Protein AF-0000000065998103 (afdb_homodimer)

pLDDT: mean 97.36, std 4.75, range [36.78, 98.94]

Radius of gyration: 25.87 Å; Cα contacts (8 Å, |Δi|>4): 1431; chains: 2; bounding box: 53×75×58 Å

Solvent-accessible surface area (backbone atoms only — not comparable to full-atom values): 32302 Å² total; per-residue (Å²): 128,89,70,79,52,50,30,36,26,33,30,34,40,62,38,68,36,33,62,43,28,53,57,40,46,50,71,18,71,47,60,49,74,54,42,28,29,44,19,31,29,32,58,72,91,45,42,54,32,30,50,20,53,48,51,34,54,45,26,49,44,43,72,26,51,75,45,76,45,75,44,64,49,58,48,70,43,29,52,50,17,41,34,35,38,40,44,51,50,68,72,88,53,94,88,58,50,68,68,56,51,50,50,56,42,39,53,54,27,30,53,45,15,38,26,38,46,73,32,33,33,94,75,34,38,36,40,19,58,19,61,63,16,36,62,43,26,44,27,16,37,61,40,10,79,82,45,64,57,85,35,32,27,18,63,33,31,40,52,34,26,30,42,39,31,54,53,15,58,76,65,74,52,49,46,77,36,49,39,39,52,30,27,34,26,37,77,48,81,50,36,35,69,43,51,82,74,11,26,45,74,86,34,57,35,63,80,72,50,55,69,66,50,46,68,71,42,51,38,52,48,49,51,43,39,58,58,53,27,26,70,37,46,71,45,72,63,28,56,24,47,21,48,25,52,41,51,49,51,32,28,44,72,28,43,47,63,85,96,44,44,43,28,42,16,28,56,30,84,36,66,96,74,35,60,63,64,43,41,32,22,33,40,27,38,29,60,76,43,45,76,39,72,67,75,89,73,87,74,53,71,70,56,45,53,42,45,49,55,12,40,48,52,52,50,52,50,50,50,53,40,38,72,71,64,51,88,130,90,71,80,51,50,29,36,25,33,32,34,41,61,36,68,36,32,62,45,29,53,57,40,46,51,72,19,71,46,60,49,75,54,42,27,27,44,21,31,27,32,58,72,90,46,44,54,33,29,51,20,54,50,52,33,54,44,26,49,44,44,69,25,52,76,44,77,44,75,46,64,49,57,49,71,42,28,52,50,16,39,34,35,38,41,45,51,51,66,73,88,54,93,90,60,51,69,68,56,52,50,51,56,42,39,54,54,28,30,52,46,15,37,24,38,47,73,33,32,34,94,73,33,38,37,40,19,60,19,62,63,18,35,61,42,26,43,27,17,37,60,39,10,80,81,45,64,57,85,33,32,27,17,62,34,30,39,52,37,25,30,43,39,32,55,53,15,56,76,68,75,52,48,47,78,36,48,40,40,51,29,27,33,25,37,79,48,79,50,36,35,68,44,50,81,72,12,27,45,73,85,35,58,34,63,80,72,49,54,68,65,51,46,69,70,43,50,40,53,48,49,52,45,40,59,59,53,27,26,72,35,46,73,44,71,64,27,57,24,46,22,47,24,50,41,52,48,49,32,28,44,72,29,43,45,63,86,96,41,44,43,27,41,16,29,57,31,84,38,65,96,73,36,61,62,64,43,41,32,22,34,39,25,38,28,59,76,44,45,77,41,73,66,74,88,74,87,72,52,71,71,54,46,54,41,44,50,54,11,41,48,53,51,49,52,51,51,51,53,40,39,75,71,65,52,89

Foldseek 3Di:
DPPDAAEEEEEPCLDLLNLQQVLCVLQQLQPRLGAHEYQYEYAPVCVVSNVVSVVVVVVVVRNRDDYYHYDHQLLVSQAAHQEYEAEDADDDDPPDDPLNRCLRLLVVLLRNLQSNLVGYHQNYAYEAEHPQFQLSQLLSLVNNPNHDQQSTWYFPLLLQQLLLCVLCVLQVHHSVQKFAWFWKFGLALLIQTDQQDIGGNRHRSCVRDDPCCRVPPRSNCSRCVQVVCCVVPVDGDSNSSSVSSSVVSSCLQAWDDPPGWGKIFGADPCAPNQDGSGRIIATWTHHNNDIDGDDDDDADPVNNVSNVVRSVVSVVSNVSCVVVVSD/DPPDAAEEEEEPCLDLLNLQQVLCVLQQVQPRLGAHEYQYEYAPVCVVSNVVSVVVVVVVVRPRDDYYHYDHQLLVSQAAHQEYEAEDADDDDPPDDPLNRCLRLLVVLLRNLQSNLVGYHQNYAYEAAHPQFQLSQLLSLVNNPNHDQQSTWYFPLLLQQVLLCVLCVLQVHHSVQKFAWFWKFGLALLIQTDQQDIGGNRHRSCVRDDPCCRVPPRSNCSRCVQVVCCVVPVDGDSNSSSVSSSVVSSCLQAWDPPPGWGKIFGADPCAPNQDGSGRIIATWTHHNNDIDGDDDDDADPVNNVSNVVRSVVSVVSNVSCVVVVSD

Structure (mmCIF, N/CA/C/O backbone):
data_AF-0000000065998103-model_v1
#
loop_
_entity.id
_entity.type
_entity.pdbx_description
1 polymer 'Malate dehydrogenase'
#
loop_
_atom_site.group_PDB
_atom_site.id
_atom_site.type_symbol
_atom_site.label_atom_id
_atom_site.label_alt_id
_atom_site.label_comp_id
_atom_site.label_asym_id
_atom_site.label_entity_id
_atom_site.label_seq_id
_atom_site.pdbx_PDB_ins_code
_atom_site.Cartn_x
_atom_site.Cartn_y
_atom_site.Cartn_z
_atom_site.occupancy
_atom_site.B_iso_or_equiv
_atom_site.auth_seq_id
_atom_site.auth_comp_id
_atom_site.auth_asym_id
_atom_site.auth_atom_id
_atom_site.pdbx_PDB_model_num
ATOM 1 N N . MET A 1 1 ? -13.352 -14.938 22.547 1 36.78 1 MET A N 1
ATOM 2 C CA . MET A 1 1 ? -14.391 -13.906 22.578 1 36.78 1 MET A CA 1
ATOM 3 C C . MET A 1 1 ? -14.289 -13.008 21.344 1 36.78 1 MET A C 1
ATOM 5 O O . MET A 1 1 ? -13.219 -12.492 21.031 1 36.78 1 MET A O 1
ATOM 9 N N . THR A 1 2 ? -15.188 -13.055 20.359 1 56.97 2 THR A N 1
ATOM 10 C CA . THR A 1 2 ? -15.102 -12.414 19.047 1 56.97 2 THR A CA 1
ATOM 11 C C . THR A 1 2 ? -15.008 -10.898 19.203 1 56.97 2 THR A C 1
ATOM 13 O O . THR A 1 2 ? -15.891 -10.273 19.781 1 56.97 2 THR A O 1
ATOM 16 N N . GLN A 1 3 ? -13.719 -10.273 19.312 1 77.88 3 GLN A N 1
ATOM 17 C CA . GLN A 1 3 ? -13.516 -8.836 19.438 1 77.88 3 GLN A CA 1
ATOM 18 C C . GLN A 1 3 ? -14.336 -8.07 18.406 1 77.88 3 GLN A C 1
ATOM 20 O O . GLN A 1 3 ? -14.359 -8.445 17.234 1 77.88 3 GLN A O 1
ATOM 25 N N . THR A 1 4 ? -15.242 -7.164 18.984 1 92.19 4 THR A N 1
ATOM 26 C CA . THR A 1 4 ? -16 -6.297 18.094 1 92.19 4 THR A CA 1
ATOM 27 C C . THR A 1 4 ? -15.07 -5.574 17.125 1 92.19 4 THR A C 1
ATOM 29 O O . THR A 1 4 ? -14.086 -4.961 17.531 1 92.19 4 THR A O 1
ATOM 32 N N . PRO A 1 5 ? -15.273 -5.762 15.883 1 97.69 5 PRO A N 1
ATOM 33 C CA . PRO A 1 5 ? -14.391 -5.117 14.898 1 97.69 5 PRO A CA 1
ATOM 34 C C . PRO A 1 5 ? -14.43 -3.596 14.984 1 97.69 5 PRO A C 1
ATOM 36 O O . PRO A 1 5 ? -15.484 -3.014 15.25 1 97.69 5 PRO A O 1
ATOM 39 N N . VAL A 1 6 ? -13.32 -2.961 14.891 1 98.69 6 VAL A N 1
ATOM 40 C CA . VAL A 1 6 ? -13.258 -1.51 14.75 1 98.69 6 VAL A CA 1
ATOM 41 C C . VAL A 1 6 ? -13.82 -1.1 13.383 1 98.69 6 VAL A C 1
ATOM 43 O O . VAL A 1 6 ? -13.414 -1.642 12.352 1 98.69 6 VAL A O 1
ATOM 46 N N . LYS A 1 7 ? -14.82 -0.2 13.367 1 98.81 7 LYS A N 1
ATOM 47 C CA . LYS A 1 7 ? -15.406 0.275 12.117 1 98.81 7 LYS A CA 1
ATOM 48 C C . LYS A 1 7 ? -14.656 1.498 11.594 1 98.81 7 LYS A C 1
ATOM 50 O O . LYS A 1 7 ? -14.539 2.51 12.289 1 98.81 7 LYS A O 1
ATOM 55 N N . ILE A 1 8 ? -14.148 1.421 10.375 1 98.94 8 ILE A N 1
ATOM 56 C CA . ILE A 1 8 ? -13.328 2.453 9.758 1 98.94 8 ILE A CA 1
ATOM 57 C C . ILE A 1 8 ? -14 2.939 8.469 1 98.94 8 ILE A C 1
ATOM 59 O O . ILE A 1 8 ? -14.18 2.166 7.527 1 98.94 8 ILE A O 1
ATOM 63 N N . ALA A 1 9 ? -14.367 4.18 8.422 1 98.94 9 ALA A N 1
ATOM 64 C CA . ALA A 1 9 ? -14.961 4.766 7.223 1 98.94 9 ALA A CA 1
ATOM 65 C C . ALA A 1 9 ? -13.906 5.48 6.383 1 98.94 9 ALA A C 1
ATOM 67 O O . ALA A 1 9 ? -13 6.125 6.922 1 98.94 9 ALA A O 1
ATOM 68 N N . VAL A 1 10 ? -13.992 5.367 5.086 1 98.94 10 VAL A N 1
ATOM 69 C CA . VAL A 1 10 ? -13.156 6.09 4.137 1 98.94 10 VAL A CA 1
ATOM 70 C C . VAL A 1 10 ? -14.016 6.688 3.029 1 98.94 10 VAL A C 1
ATOM 72 O O . VAL A 1 10 ? -14.797 5.977 2.385 1 98.94 10 VAL A O 1
ATOM 75 N N . THR A 1 11 ? -13.938 7.992 2.814 1 98.94 11 THR A N 1
ATOM 76 C CA . THR A 1 11 ? -14.688 8.641 1.744 1 98.94 11 THR A CA 1
ATOM 77 C C . THR A 1 11 ? -13.82 8.805 0.499 1 98.94 11 THR A C 1
ATOM 79 O O . THR A 1 11 ? -12.594 8.852 0.594 1 98.94 11 THR A O 1
ATOM 82 N N . GLY A 1 12 ? -14.539 8.969 -0.669 1 98.62 12 GLY A N 1
ATOM 83 C CA . GLY A 1 12 ? -13.766 8.961 -1.9 1 98.62 12 GLY A CA 1
ATOM 84 C C . GLY A 1 12 ? -12.992 7.668 -2.111 1 98.62 12 GLY A C 1
ATOM 85 O O . GLY A 1 12 ? -11.852 7.691 -2.592 1 98.62 12 GLY A O 1
ATOM 86 N N . ALA A 1 13 ? -13.57 6.566 -1.78 1 98.69 13 ALA A N 1
ATOM 87 C CA . ALA A 1 13 ? -12.867 5.305 -1.546 1 98.69 13 ALA A CA 1
ATOM 88 C C . ALA A 1 13 ? -12.344 4.719 -2.854 1 98.69 13 ALA A C 1
ATOM 90 O O . ALA A 1 13 ? -11.438 3.883 -2.846 1 98.69 13 ALA A O 1
ATOM 91 N N . ALA A 1 14 ? -12.852 5.105 -3.984 1 98.19 14 ALA A N 1
ATOM 92 C CA . ALA A 1 14 ? -12.391 4.586 -5.27 1 98.19 14 ALA A CA 1
ATOM 93 C C . ALA A 1 14 ? -11.25 5.43 -5.824 1 98.19 14 ALA A C 1
ATOM 95 O O . ALA A 1 14 ? -10.656 5.09 -6.852 1 98.19 14 ALA A O 1
ATOM 96 N N . GLY A 1 15 ? -10.93 6.555 -5.152 1 97.19 15 GLY A N 1
ATOM 97 C CA . GLY A 1 15 ? -9.914 7.473 -5.645 1 97.19 15 GLY A CA 1
ATOM 98 C C . GLY A 1 15 ? -8.508 6.945 -5.477 1 97.19 15 GLY A C 1
ATOM 99 O O . GLY A 1 15 ? -8.289 5.922 -4.824 1 97.19 15 GLY A O 1
ATOM 100 N N . GLN A 1 16 ? -7.555 7.668 -5.957 1 95.94 16 GLN A N 1
ATOM 101 C CA . GLN A 1 16 ? -6.172 7.211 -6.047 1 95.94 16 GLN A CA 1
ATOM 102 C C . GLN A 1 16 ? -5.52 7.141 -4.668 1 95.94 16 GLN A C 1
ATOM 104 O O . GLN A 1 16 ? -4.789 6.195 -4.371 1 95.94 16 GLN A O 1
ATOM 109 N N . ILE A 1 17 ? -5.711 8.164 -3.846 1 98.06 17 ILE A N 1
ATOM 110 C CA . ILE A 1 17 ? -5.137 8.109 -2.506 1 98.06 17 ILE A CA 1
ATOM 111 C C . ILE A 1 17 ? -5.676 6.887 -1.767 1 98.06 17 ILE A C 1
ATOM 113 O O . ILE A 1 17 ? -4.914 6.152 -1.131 1 98.06 17 ILE A O 1
ATOM 117 N N . CYS A 1 18 ? -6.953 6.672 -1.905 1 98.56 18 CYS A N 1
ATOM 118 C CA . CYS A 1 18 ? -7.609 5.598 -1.167 1 98.56 18 CYS A CA 1
ATOM 119 C C . CYS A 1 18 ? -7.184 4.234 -1.698 1 98.56 18 CYS A C 1
ATOM 121 O O . CYS A 1 18 ? -7.121 3.26 -0.944 1 98.56 18 CYS A O 1
ATOM 123 N N . TYR A 1 19 ? -6.859 4.16 -2.982 1 98.06 19 TYR A N 1
ATOM 124 C CA . TYR A 1 19 ? -6.355 2.918 -3.557 1 98.06 19 TYR A CA 1
ATOM 125 C C . TYR A 1 19 ? -5.051 2.496 -2.887 1 98.06 19 TYR A C 1
ATOM 127 O O . TYR A 1 19 ? -4.762 1.302 -2.775 1 98.06 19 TYR A O 1
ATOM 135 N N . SER A 1 20 ? -4.258 3.422 -2.428 1 98.12 20 SER A N 1
ATOM 136 C CA . SER A 1 20 ? -3.078 3.111 -1.623 1 98.12 20 SER A CA 1
ATOM 137 C C . SER A 1 20 ? -3.445 2.934 -0.153 1 98.12 20 SER A C 1
ATOM 139 O O . SER A 1 20 ? -2.932 2.033 0.515 1 98.12 20 SER A O 1
ATOM 141 N N . LEU A 1 21 ? -4.352 3.664 0.315 1 98.81 21 LEU A N 1
ATOM 142 C CA . LEU A 1 21 ? -4.707 3.771 1.726 1 98.81 21 LEU A CA 1
ATOM 143 C C . LEU A 1 21 ? -5.41 2.508 2.207 1 98.81 21 LEU A C 1
ATOM 145 O O . LEU A 1 21 ? -5.055 1.953 3.25 1 98.81 21 LEU A O 1
ATOM 149 N N . LEU A 1 22 ? -6.398 2.045 1.448 1 98.88 22 LEU A N 1
ATOM 150 C CA . LEU A 1 22 ? -7.258 0.949 1.887 1 98.88 22 LEU A CA 1
ATOM 151 C C . LEU A 1 22 ? -6.445 -0.32 2.115 1 98.88 22 LEU A C 1
ATOM 153 O O . LEU A 1 22 ? -6.645 -1.021 3.111 1 98.88 22 LEU A O 1
ATOM 157 N N . PHE A 1 23 ? -5.531 -0.61 1.27 1 98.69 23 PHE A N 1
ATOM 158 C CA . PHE A 1 23 ? -4.754 -1.843 1.357 1 98.69 23 PHE A CA 1
ATOM 159 C C . PHE A 1 23 ? -3.725 -1.756 2.479 1 98.69 23 PHE A C 1
ATOM 161 O O . PHE A 1 23 ? -3.389 -2.766 3.098 1 98.69 23 PHE A O 1
ATOM 168 N N . ARG A 1 24 ? -3.25 -0.533 2.793 1 98.44 24 ARG A N 1
ATOM 169 C CA . ARG A 1 24 ? -2.408 -0.327 3.967 1 98.44 24 ARG A CA 1
ATOM 170 C C . ARG A 1 24 ? -3.189 -0.578 5.254 1 98.44 24 ARG A C 1
ATOM 172 O O . ARG A 1 24 ? -2.701 -1.256 6.16 1 98.44 24 ARG A O 1
ATOM 179 N N . ILE A 1 25 ? -4.398 -0.039 5.285 1 98.75 25 ILE A N 1
ATOM 180 C CA . ILE A 1 25 ? -5.234 -0.219 6.465 1 98.75 25 ILE A CA 1
ATOM 181 C C . ILE A 1 25 ? -5.547 -1.701 6.656 1 98.75 25 ILE A C 1
ATOM 183 O O . ILE A 1 25 ? -5.34 -2.25 7.742 1 98.75 25 ILE A O 1
ATOM 187 N N . ALA A 1 26 ? -5.953 -2.359 5.609 1 98.56 26 ALA A N 1
ATOM 188 C CA . ALA A 1 26 ? -6.426 -3.74 5.676 1 98.56 26 ALA A CA 1
ATOM 189 C C . ALA A 1 26 ? -5.273 -4.703 5.953 1 98.56 26 ALA A C 1
ATOM 191 O O . ALA A 1 26 ? -5.484 -5.789 6.5 1 98.56 26 ALA A O 1
ATOM 192 N N . SER A 1 27 ? -4.055 -4.32 5.574 1 98 27 SER A N 1
ATOM 193 C CA . SER A 1 27 ? -2.902 -5.191 5.781 1 98 27 SER A CA 1
ATOM 194 C C . SER A 1 27 ? -2.33 -5.027 7.184 1 98 27 SER A C 1
ATOM 196 O O . SER A 1 27 ? -1.322 -5.652 7.523 1 98 27 SER A O 1
ATOM 198 N N . GLY A 1 28 ? -2.914 -4.094 8.008 1 97.81 28 GLY A N 1
ATOM 199 C CA . GLY A 1 28 ? -2.545 -4.023 9.414 1 97.81 28 GLY A CA 1
ATOM 200 C C . GLY A 1 28 ? -1.701 -2.809 9.75 1 97.81 28 GLY A C 1
ATOM 201 O O . GLY A 1 28 ? -1.271 -2.643 10.891 1 97.81 28 GLY A O 1
ATOM 202 N N . SER A 1 29 ? -1.47 -1.912 8.812 1 97.69 29 SER A N 1
ATOM 203 C CA . SER A 1 29 ? -0.618 -0.751 9.047 1 97.69 29 SER A CA 1
ATOM 204 C C . SER A 1 29 ? -1.227 0.175 10.094 1 97.69 29 SER A C 1
ATOM 206 O O . SER A 1 29 ? -0.513 0.947 10.742 1 97.69 29 SER A O 1
ATOM 208 N N . LEU A 1 30 ? -2.572 0.074 10.227 1 98.19 30 LEU A N 1
ATOM 209 C CA . LEU A 1 30 ? -3.254 0.976 11.148 1 98.19 30 LEU A CA 1
ATOM 210 C C . LEU A 1 30 ? -3.389 0.341 12.523 1 98.19 30 LEU A C 1
ATOM 212 O O . LEU A 1 30 ? -3.018 0.947 13.531 1 98.19 30 LEU A O 1
ATOM 216 N N . LEU A 1 31 ? -3.854 -0.98 12.578 1 98.19 31 LEU A N 1
ATOM 217 C CA . LEU A 1 31 ? -4.227 -1.555 13.867 1 98.19 31 LEU A CA 1
ATOM 218 C C . LEU A 1 31 ? -3.697 -2.979 14 1 98.19 31 LEU A C 1
ATOM 220 O O . LEU A 1 31 ? -4.207 -3.764 14.805 1 98.19 31 LEU A O 1
ATOM 224 N N . GLY A 1 32 ? -2.709 -3.369 13.203 1 96.31 32 GLY A N 1
ATOM 225 C CA . GLY A 1 32 ? -2.17 -4.719 13.281 1 96.31 32 GLY A CA 1
ATOM 226 C C . GLY A 1 32 ? -3.188 -5.789 12.93 1 96.31 32 GLY A C 1
ATOM 227 O O . GLY A 1 32 ? -3.84 -5.711 11.883 1 96.31 32 GLY A O 1
ATOM 228 N N . ASP A 1 33 ? -3.379 -6.766 13.82 1 96.12 33 ASP A N 1
ATOM 229 C CA . ASP A 1 33 ? -4.25 -7.898 13.539 1 96.12 33 ASP A CA 1
ATOM 230 C C . ASP A 1 33 ? -5.66 -7.66 14.07 1 96.12 33 ASP A C 1
ATOM 232 O O . ASP A 1 33 ? -6.523 -8.531 13.969 1 96.12 33 ASP A O 1
ATOM 236 N N . THR A 1 34 ? -5.895 -6.438 14.633 1 98 34 THR A N 1
ATOM 237 C CA . THR A 1 34 ? -7.223 -6.113 15.141 1 98 34 THR A CA 1
ATOM 238 C C . THR A 1 34 ? -8.273 -6.277 14.047 1 98 34 THR A C 1
ATOM 240 O O . THR A 1 34 ? -8.109 -5.773 12.938 1 98 34 THR A O 1
ATOM 243 N N . PRO A 1 35 ? -9.367 -7.039 14.305 1 98.31 35 PRO A N 1
ATOM 244 C CA . PRO A 1 35 ? -10.43 -7.137 13.305 1 98.31 35 PRO A CA 1
ATOM 245 C C . PRO A 1 35 ? -11.023 -5.777 12.938 1 98.31 35 PRO A C 1
ATOM 247 O O . PRO A 1 35 ? -11.305 -4.965 13.828 1 98.31 35 PRO A O 1
ATOM 250 N N . ILE A 1 36 ? -11.195 -5.527 11.688 1 98.75 36 ILE A N 1
ATOM 251 C CA . ILE A 1 36 ? -11.734 -4.246 11.242 1 98.75 36 ILE A CA 1
ATOM 252 C C . ILE A 1 36 ? -12.859 -4.48 10.234 1 98.75 36 ILE A C 1
ATOM 254 O O . ILE A 1 36 ? -12.906 -5.52 9.578 1 98.75 36 ILE A O 1
ATOM 258 N N . GLU A 1 37 ? -13.797 -3.566 10.188 1 98.75 37 GLU A N 1
ATOM 259 C CA . GLU A 1 37 ? -14.781 -3.395 9.125 1 98.75 37 GLU A CA 1
ATOM 260 C C . GLU A 1 37 ? -14.539 -2.104 8.352 1 98.75 37 GLU A C 1
ATOM 262 O O . GLU A 1 37 ? -14.422 -1.029 8.945 1 98.75 37 GLU A O 1
ATOM 267 N N . LEU A 1 38 ? -14.383 -2.244 7.051 1 98.94 38 LEU A N 1
ATOM 268 C CA . LEU A 1 38 ? -14.258 -1.062 6.207 1 98.94 38 LEU A CA 1
ATOM 269 C C . LEU A 1 38 ? -15.625 -0.599 5.715 1 98.94 38 LEU A C 1
ATOM 271 O O . LEU A 1 38 ? -16.422 -1.409 5.246 1 98.94 38 LEU A O 1
ATOM 275 N N . ARG A 1 39 ? -15.898 0.652 5.898 1 98.88 39 ARG A N 1
ATOM 276 C CA . ARG A 1 39 ? -17.094 1.312 5.387 1 98.88 39 ARG A CA 1
ATOM 277 C C . ARG A 1 39 ? -16.734 2.395 4.375 1 98.88 39 ARG A C 1
ATOM 279 O O . ARG A 1 39 ? -16.297 3.484 4.754 1 98.88 39 ARG A O 1
ATOM 286 N N . LEU A 1 40 ? -17.094 2.119 3.123 1 98.94 40 LEU A N 1
ATOM 287 C CA . LEU A 1 40 ? -16.516 2.896 2.031 1 98.94 40 LEU A CA 1
ATOM 288 C C . LEU A 1 40 ? -17.594 3.742 1.346 1 98.94 40 LEU A C 1
ATOM 290 O O . LEU A 1 40 ? -18.578 3.209 0.855 1 98.94 40 LEU A O 1
ATOM 294 N N . LEU A 1 41 ? -17.359 5.047 1.319 1 98.94 41 LEU A N 1
ATOM 295 C CA . LEU A 1 41 ? -18.312 6.008 0.776 1 98.94 41 LEU A CA 1
ATOM 296 C C . LEU A 1 41 ? -17.844 6.527 -0.58 1 98.94 41 LEU A C 1
ATOM 298 O O . LEU A 1 41 ? -16.672 6.871 -0.749 1 98.94 41 LEU A O 1
ATOM 302 N N . GLU A 1 42 ? -18.734 6.512 -1.536 1 98.38 42 GLU A N 1
ATOM 303 C CA . GLU A 1 42 ? -18.5 7.102 -2.85 1 98.38 42 GLU A CA 1
ATOM 304 C C . GLU A 1 42 ? -19.75 7.77 -3.393 1 98.38 42 GLU A C 1
ATOM 306 O O . GLU A 1 42 ? -20.859 7.52 -2.904 1 98.38 42 GLU A O 1
ATOM 311 N N . ILE A 1 43 ? -19.5 8.68 -4.352 1 97.69 43 ILE A N 1
ATOM 312 C CA . ILE A 1 43 ? -20.641 9.172 -5.109 1 97.69 43 ILE A CA 1
ATOM 313 C C . ILE A 1 43 ? -21.203 8.062 -5.996 1 97.69 43 ILE A C 1
ATOM 315 O O . ILE A 1 43 ? -20.469 7.148 -6.391 1 97.69 43 ILE A O 1
ATOM 319 N N . THR A 1 44 ? -22.422 8.148 -6.391 1 98.12 44 THR A N 1
ATOM 320 C CA . THR A 1 44 ? -23.141 7.086 -7.078 1 98.12 44 THR A CA 1
ATOM 321 C C . THR A 1 44 ? -22.422 6.684 -8.359 1 98.12 44 THR A C 1
ATOM 323 O O . THR A 1 44 ? -22.219 5.496 -8.625 1 98.12 44 THR A O 1
ATOM 326 N N . PRO A 1 45 ? -21.922 7.641 -9.156 1 97.5 45 PRO A N 1
ATOM 327 C CA . PRO A 1 45 ? -21.297 7.266 -10.43 1 97.5 45 PRO A CA 1
ATOM 328 C C . PRO A 1 45 ? -20.016 6.473 -10.25 1 97.5 45 PRO A C 1
ATOM 330 O O . PRO A 1 45 ? -19.547 5.809 -11.18 1 97.5 45 PRO A O 1
ATOM 333 N N . ALA A 1 46 ? -19.422 6.516 -9.078 1 97.81 46 ALA A N 1
ATOM 334 C CA . ALA A 1 46 ? -18.125 5.887 -8.859 1 97.81 46 ALA A CA 1
ATOM 335 C C . ALA A 1 46 ? -18.281 4.562 -8.117 1 97.81 46 ALA A C 1
ATOM 337 O O . ALA A 1 46 ? -17.281 3.914 -7.777 1 97.81 46 ALA A O 1
ATOM 338 N N . LEU A 1 47 ? -19.516 4.145 -7.84 1 98.62 47 LEU A N 1
ATOM 339 C CA . LEU A 1 47 ? -19.75 2.939 -7.059 1 98.62 47 LEU A CA 1
ATOM 340 C C . LEU A 1 47 ? -19.25 1.702 -7.801 1 98.62 47 LEU A C 1
ATOM 342 O O . LEU A 1 47 ? -18.75 0.764 -7.18 1 98.62 47 LEU A O 1
ATOM 346 N N . LYS A 1 48 ? -19.422 1.634 -9.109 1 98.5 48 LYS A N 1
ATOM 347 C CA . LYS A 1 48 ? -18.938 0.482 -9.867 1 98.5 48 LYS A CA 1
ATOM 348 C C . LYS A 1 48 ? -17.422 0.324 -9.727 1 98.5 48 LYS A C 1
ATOM 350 O O . LYS A 1 48 ? -16.938 -0.779 -9.484 1 98.5 48 LYS A O 1
ATOM 355 N N . ALA A 1 49 ? -16.703 1.452 -9.914 1 98.5 49 ALA A N 1
ATOM 356 C CA . ALA A 1 49 ? -15.258 1.424 -9.727 1 98.5 49 ALA A CA 1
ATOM 357 C C . ALA A 1 49 ? -14.898 0.972 -8.312 1 98.5 49 ALA A C 1
ATOM 359 O O . ALA A 1 49 ? -13.938 0.231 -8.117 1 98.5 49 ALA A O 1
ATOM 360 N N . LEU A 1 50 ? -15.656 1.424 -7.32 1 98.75 50 LEU A N 1
ATOM 361 C CA . LEU A 1 50 ? -15.422 1.026 -5.934 1 98.75 50 LEU A CA 1
ATOM 362 C C . LEU A 1 50 ? -15.602 -0.479 -5.766 1 98.75 50 LEU A C 1
ATOM 364 O O . LEU A 1 50 ? -14.875 -1.111 -4.996 1 98.75 50 LEU A O 1
ATOM 368 N N . GLU A 1 51 ? -16.547 -1.06 -6.434 1 98.75 51 GLU A N 1
ATOM 369 C CA . GLU A 1 51 ? -16.719 -2.508 -6.395 1 98.75 51 GLU A CA 1
ATOM 370 C C . GLU A 1 51 ? -15.461 -3.23 -6.867 1 98.75 51 GLU A C 1
ATOM 372 O O . GLU A 1 51 ? -15.109 -4.281 -6.332 1 98.75 51 GLU A O 1
ATOM 377 N N . GLY A 1 52 ? -14.836 -2.686 -7.902 1 98.69 52 GLY A N 1
ATOM 378 C CA . GLY A 1 52 ? -13.57 -3.24 -8.352 1 98.69 52 GLY A CA 1
ATOM 379 C C . GLY A 1 52 ? -12.492 -3.203 -7.289 1 98.69 52 GLY A C 1
ATOM 380 O O . GLY A 1 52 ? -11.742 -4.168 -7.125 1 98.69 52 GLY A O 1
ATOM 381 N N . VAL A 1 53 ? -12.438 -2.059 -6.574 1 98.81 53 VAL A N 1
ATOM 382 C CA . VAL A 1 53 ? -11.477 -1.937 -5.48 1 98.81 53 VAL A CA 1
ATOM 383 C C . VAL A 1 53 ? -11.781 -2.984 -4.41 1 98.81 53 VAL A C 1
ATOM 385 O O . VAL A 1 53 ? -10.867 -3.615 -3.875 1 98.81 53 VAL A O 1
ATOM 388 N N . VAL A 1 54 ? -13.047 -3.227 -4.109 1 98.81 54 VAL A N 1
ATOM 389 C CA . VAL A 1 54 ? -13.477 -4.207 -3.113 1 98.81 54 VAL A CA 1
ATOM 390 C C . VAL A 1 54 ? -13.078 -5.609 -3.562 1 98.81 54 VAL A C 1
ATOM 392 O O . VAL A 1 54 ? -12.641 -6.426 -2.748 1 98.81 54 VAL A O 1
ATOM 395 N N . MET A 1 55 ? -13.234 -5.906 -4.879 1 98.69 55 MET A N 1
ATOM 396 C CA . MET A 1 55 ? -12.781 -7.195 -5.391 1 98.69 55 MET A CA 1
ATOM 397 C C . MET A 1 55 ? -11.305 -7.418 -5.066 1 98.69 55 MET A C 1
ATOM 399 O O . MET A 1 55 ? -10.906 -8.516 -4.668 1 98.69 55 MET A O 1
ATOM 403 N N . GLU A 1 56 ? -10.539 -6.391 -5.211 1 98.81 56 GLU A N 1
ATOM 404 C CA . GLU A 1 56 ? -9.109 -6.535 -4.934 1 98.81 56 GLU A CA 1
ATOM 405 C C . GLU A 1 56 ? -8.852 -6.711 -3.441 1 98.81 56 GLU A C 1
ATOM 407 O O . GLU A 1 56 ? -7.953 -7.457 -3.045 1 98.81 56 GLU A O 1
ATOM 412 N N . LEU A 1 57 ? -9.594 -5.969 -2.631 1 98.88 57 LEU A N 1
ATOM 413 C CA . LEU A 1 57 ? -9.477 -6.191 -1.194 1 98.88 57 LEU A CA 1
ATOM 414 C C . LEU A 1 57 ? -9.781 -7.641 -0.839 1 98.88 57 LEU A C 1
ATOM 416 O O . LEU A 1 57 ? -9.055 -8.258 -0.057 1 98.88 57 LEU A O 1
ATOM 420 N N . ASP A 1 58 ? -10.797 -8.148 -1.453 1 98.19 58 ASP A N 1
ATOM 421 C CA . ASP A 1 58 ? -11.148 -9.555 -1.274 1 98.19 58 ASP A CA 1
ATOM 422 C C . ASP A 1 58 ? -10.016 -10.469 -1.729 1 98.19 58 ASP A C 1
ATOM 424 O O . ASP A 1 58 ? -9.703 -11.461 -1.062 1 98.19 58 ASP A O 1
ATOM 428 N N . ASP A 1 59 ? -9.422 -10.109 -2.799 1 98.56 59 ASP A N 1
ATOM 429 C CA . ASP A 1 59 ? -8.398 -10.938 -3.426 1 98.56 59 ASP A CA 1
ATOM 430 C C . ASP A 1 59 ? -7.098 -10.898 -2.621 1 98.56 59 ASP A C 1
ATOM 432 O O . ASP A 1 59 ? -6.168 -11.656 -2.898 1 98.56 59 ASP A O 1
ATOM 436 N N . CYS A 1 60 ? -7.012 -10.047 -1.647 1 98.75 60 CYS A N 1
ATOM 437 C CA . CYS A 1 60 ? -5.84 -10 -0.78 1 98.75 60 CYS A CA 1
ATOM 438 C C . CYS A 1 60 ? -5.992 -10.961 0.396 1 98.75 60 CYS A C 1
ATOM 440 O O . CYS A 1 60 ? -5.016 -11.289 1.068 1 98.75 60 CYS A O 1
ATOM 442 N N . ALA A 1 61 ? -7.262 -11.391 0.721 1 98.44 61 ALA A N 1
ATOM 443 C CA . ALA A 1 61 ? -7.559 -12.375 1.758 1 98.44 61 ALA A CA 1
ATOM 444 C C . ALA A 1 61 ? -6.953 -11.969 3.096 1 98.44 61 ALA A C 1
ATOM 446 O O . ALA A 1 61 ? -6.332 -12.781 3.779 1 98.44 61 ALA A O 1
ATOM 447 N N . PHE A 1 62 ? -7.059 -10.711 3.436 1 98.44 62 PHE A N 1
ATOM 448 C CA . PHE A 1 62 ? -6.57 -10.242 4.73 1 98.44 62 PHE A CA 1
ATOM 449 C C . PHE A 1 62 ? -7.383 -10.859 5.867 1 98.44 62 PHE A C 1
ATOM 451 O O . PHE A 1 62 ? -8.609 -10.727 5.898 1 98.44 62 PHE A O 1
ATOM 458 N N . GLY A 1 63 ? -6.777 -11.414 6.855 1 97.5 63 GLY A N 1
ATOM 459 C CA . GLY A 1 63 ? -7.449 -12.141 7.922 1 97.5 63 GLY A CA 1
ATOM 460 C C . GLY A 1 63 ? -8.188 -11.242 8.883 1 97.5 63 GLY A C 1
ATOM 461 O O . GLY A 1 63 ? -9.172 -11.656 9.5 1 97.5 63 GLY A O 1
ATOM 462 N N . ASN A 1 64 ? -7.723 -10.008 9.031 1 97.88 64 ASN A N 1
ATOM 463 C CA . ASN A 1 64 ? -8.32 -9.102 10.008 1 97.88 64 ASN A CA 1
ATOM 464 C C . ASN A 1 64 ? -9.477 -8.312 9.398 1 97.88 64 ASN A C 1
ATOM 466 O O . ASN A 1 64 ? -10.227 -7.648 10.117 1 97.88 64 ASN A O 1
ATOM 470 N N . LEU A 1 65 ? -9.656 -8.305 8.07 1 98.31 65 LEU A N 1
ATOM 471 C CA . LEU A 1 65 ? -10.75 -7.617 7.402 1 98.31 65 LEU A CA 1
ATOM 472 C C . LEU A 1 65 ? -12.023 -8.461 7.426 1 98.31 65 LEU A C 1
ATOM 474 O O . LEU A 1 65 ? -12.18 -9.375 6.609 1 98.31 65 LEU A O 1
ATOM 478 N N . VAL A 1 66 ? -12.945 -8.117 8.266 1 96.94 66 VAL A N 1
ATOM 479 C CA . VAL A 1 66 ? -14.016 -9.07 8.555 1 96.94 66 VAL A CA 1
ATOM 480 C C . VAL A 1 66 ? -15.258 -8.711 7.742 1 96.94 66 VAL A C 1
ATOM 482 O O . VAL A 1 66 ? -16.156 -9.539 7.578 1 96.94 66 VAL A O 1
ATOM 485 N N . ASN A 1 67 ? -15.336 -7.457 7.297 1 97.19 67 ASN A N 1
ATOM 486 C CA . ASN A 1 67 ? -16.469 -7.016 6.496 1 97.19 67 ASN A CA 1
ATOM 487 C C . ASN A 1 67 ? -16.156 -5.734 5.727 1 97.19 67 ASN A C 1
ATOM 489 O O . ASN A 1 67 ? -15.297 -4.949 6.148 1 97.19 67 ASN A O 1
ATOM 493 N N . ILE A 1 68 ? -16.75 -5.578 4.605 1 98.62 68 ILE A N 1
ATOM 494 C CA . ILE A 1 68 ? -16.688 -4.355 3.812 1 98.62 68 ILE A CA 1
ATOM 495 C C . ILE A 1 68 ? -18.094 -3.902 3.445 1 98.62 68 ILE A C 1
ATOM 497 O O . ILE A 1 68 ? -18.875 -4.672 2.865 1 98.62 68 ILE A O 1
ATOM 501 N N . GLU A 1 69 ? -18.422 -2.715 3.814 1 98.56 69 GLU A N 1
ATOM 502 C CA . GLU A 1 69 ? -19.656 -2.076 3.391 1 98.56 69 GLU A CA 1
ATOM 503 C C . GLU A 1 69 ? -19.391 -0.884 2.479 1 98.56 69 GLU A C 1
ATOM 505 O O . GLU A 1 69 ? -18.5 -0.079 2.752 1 98.56 69 GLU A O 1
ATOM 510 N N . ILE A 1 70 ? -20.125 -0.84 1.364 1 98.81 70 ILE A N 1
ATOM 511 C CA . ILE A 1 70 ? -19.938 0.291 0.46 1 98.81 70 ILE A CA 1
ATOM 512 C C . ILE A 1 70 ? -21.281 0.985 0.236 1 98.81 70 ILE A C 1
ATOM 514 O O . ILE A 1 70 ? -22.344 0.375 0.406 1 98.81 70 ILE A O 1
ATOM 518 N N . GLY A 1 71 ? -21.266 2.277 -0.127 1 98.75 71 GLY A N 1
ATOM 519 C CA . GLY A 1 71 ? -22.484 2.988 -0.441 1 98.75 71 GLY A CA 1
ATOM 520 C C . GLY A 1 71 ? -22.266 4.457 -0.754 1 98.75 71 GLY A C 1
ATOM 521 O O . GLY A 1 71 ? -21.141 4.949 -0.666 1 98.75 71 GLY A O 1
ATOM 522 N N . ASP A 1 72 ? -23.359 5.109 -1.14 1 98.75 72 ASP A N 1
ATOM 523 C CA . ASP A 1 72 ? -23.297 6.527 -1.468 1 98.75 72 ASP A CA 1
ATOM 524 C C . ASP A 1 72 ? -24.094 7.359 -0.468 1 98.75 72 ASP A C 1
ATOM 526 O O . ASP A 1 72 ? -24.297 8.562 -0.666 1 98.75 72 ASP A O 1
ATOM 530 N N . ASP A 1 73 ? -24.578 6.793 0.643 1 98.69 73 ASP A N 1
ATOM 531 C CA . ASP A 1 73 ? -25.266 7.477 1.725 1 98.69 73 ASP A CA 1
ATOM 532 C C . ASP A 1 73 ? -24.375 7.613 2.957 1 98.69 73 ASP A C 1
ATOM 534 O O . ASP A 1 73 ? -24.125 6.629 3.658 1 98.69 73 ASP A O 1
ATOM 538 N N . PRO A 1 74 ? -24.016 8.805 3.289 1 98.75 74 PRO A N 1
ATOM 539 C CA . PRO A 1 74 ? -23.094 9 4.406 1 98.75 74 PRO A CA 1
ATOM 540 C C . PRO A 1 74 ? -23.641 8.469 5.727 1 98.75 74 PRO A C 1
ATOM 542 O O . PRO A 1 74 ? -22.891 7.879 6.52 1 98.75 74 PRO A O 1
ATOM 545 N N . LYS A 1 75 ? -24.875 8.641 6.027 1 98.69 75 LYS A N 1
ATOM 546 C CA . LYS A 1 75 ? -25.438 8.188 7.297 1 98.69 75 LYS A CA 1
ATOM 547 C C . LYS A 1 75 ? -25.312 6.676 7.445 1 98.69 75 LYS A C 1
ATOM 549 O O . LYS A 1 75 ? -25.016 6.176 8.531 1 98.69 75 LYS A O 1
ATOM 554 N N . LYS A 1 76 ? -25.547 5.973 6.371 1 98.75 76 LYS A N 1
ATOM 555 C CA . LYS A 1 76 ? -25.422 4.52 6.406 1 98.75 76 LYS A CA 1
ATOM 556 C C . LYS A 1 76 ? -23.953 4.113 6.559 1 98.75 76 LYS A C 1
ATOM 558 O O . LYS A 1 76 ? -23.625 3.244 7.371 1 98.75 76 LYS A O 1
ATOM 563 N N . VAL A 1 77 ? -23.094 4.723 5.844 1 98.88 77 VAL A N 1
ATOM 564 C CA . VAL A 1 77 ? -21.688 4.355 5.812 1 98.88 77 VAL A CA 1
ATOM 565 C C . VAL A 1 77 ? -21.016 4.719 7.141 1 98.88 77 VAL A C 1
ATOM 567 O O . VAL A 1 77 ? -20.156 3.982 7.637 1 98.88 77 VAL A O 1
ATOM 570 N N . PHE A 1 78 ? -21.453 5.805 7.781 1 98.94 78 PHE A N 1
ATOM 571 C CA . PHE A 1 78 ? -20.781 6.305 8.977 1 98.94 78 PHE A CA 1
ATOM 572 C C . PHE A 1 78 ? -21.375 5.672 10.234 1 98.94 78 PHE A C 1
ATOM 574 O O . PHE A 1 78 ? -20.906 5.945 11.344 1 98.94 78 PHE A O 1
ATOM 581 N N . ASP A 1 79 ? -22.391 4.816 10.078 1 98.88 79 ASP A N 1
ATOM 582 C CA . ASP A 1 79 ? -23.094 4.258 11.219 1 98.88 79 ASP A CA 1
ATOM 583 C C . ASP A 1 79 ? -22.141 3.514 12.148 1 98.88 79 ASP A C 1
ATOM 585 O O . ASP A 1 79 ? -21.672 2.428 11.812 1 98.88 79 ASP A O 1
ATOM 589 N N . GLY A 1 80 ? -21.875 4.121 13.297 1 98.75 80 GLY A N 1
ATOM 590 C CA . GLY A 1 80 ? -21.109 3.467 14.352 1 98.75 80 GLY A CA 1
ATOM 591 C C . GLY A 1 80 ? -19.625 3.486 14.109 1 98.75 80 GLY A C 1
ATOM 592 O O . GLY A 1 80 ? -18.875 2.742 14.742 1 98.75 80 GLY A O 1
ATOM 593 N N . VAL A 1 81 ? -19.141 4.316 13.258 1 98.75 81 VAL A N 1
ATOM 594 C CA . VAL A 1 81 ? -17.734 4.293 12.898 1 98.75 81 VAL A CA 1
ATOM 595 C C . VAL A 1 81 ? -16.891 4.848 14.055 1 98.75 81 VAL A C 1
ATOM 597 O O . VAL A 1 81 ? -17.297 5.797 14.719 1 98.75 81 VAL A O 1
ATOM 600 N N . ASN A 1 82 ? -15.742 4.223 14.242 1 98.75 82 ASN A N 1
ATOM 601 C CA . ASN A 1 82 ? -14.789 4.633 15.266 1 98.75 82 ASN A CA 1
ATOM 602 C C . ASN A 1 82 ? -13.727 5.574 14.695 1 98.75 82 ASN A C 1
ATOM 604 O O . ASN A 1 82 ? -13.164 6.391 15.43 1 98.75 82 ASN A O 1
ATOM 608 N N . ALA A 1 83 ? -13.391 5.418 13.469 1 98.88 83 ALA A N 1
ATOM 609 C CA . ALA A 1 83 ? -12.445 6.258 12.727 1 98.88 83 ALA A CA 1
ATOM 610 C C . ALA A 1 83 ? -12.992 6.605 11.344 1 98.88 83 ALA A C 1
ATOM 612 O O . ALA A 1 83 ? -13.555 5.746 10.664 1 98.88 83 ALA A O 1
ATOM 613 N N . ALA A 1 84 ? -12.914 7.816 10.992 1 98.94 84 ALA A N 1
ATOM 614 C CA . ALA A 1 84 ? -13.367 8.289 9.688 1 98.94 84 ALA A CA 1
ATOM 615 C C . ALA A 1 84 ? -12.25 9.031 8.953 1 98.94 84 ALA A C 1
ATOM 617 O O . ALA A 1 84 ? -11.719 10.023 9.461 1 98.94 84 ALA A O 1
ATOM 618 N N . PHE A 1 85 ? -11.891 8.5 7.828 1 98.94 85 PHE A N 1
ATOM 619 C CA . PHE A 1 85 ? -10.969 9.164 6.91 1 98.94 85 PHE A CA 1
ATOM 620 C C . PHE A 1 85 ? -11.734 9.906 5.82 1 98.94 85 PHE A C 1
ATOM 622 O O . PHE A 1 85 ? -12.297 9.281 4.914 1 98.94 85 PHE A O 1
ATOM 629 N N . LEU A 1 86 ? -11.781 11.172 5.918 1 98.94 86 LEU A N 1
ATOM 630 C CA . LEU A 1 86 ? -12.453 11.977 4.895 1 98.94 86 LEU A CA 1
ATOM 631 C C . LEU A 1 86 ? -11.453 12.453 3.842 1 98.94 86 LEU A C 1
ATOM 633 O O . LEU A 1 86 ? -10.922 13.562 3.941 1 98.94 86 LEU A O 1
ATOM 637 N N . VAL A 1 87 ? -11.289 11.594 2.846 1 98.75 87 VAL A N 1
ATOM 638 C CA . VAL A 1 87 ? -10.281 11.805 1.813 1 98.75 87 VAL A CA 1
ATOM 639 C C . VAL A 1 87 ? -10.922 12.438 0.581 1 98.75 87 VAL A C 1
ATOM 641 O O . VAL A 1 87 ? -10.305 13.25 -0.102 1 98.75 87 VAL A O 1
ATOM 644 N N . GLY A 1 88 ? -12.164 12.055 0.316 1 97.38 88 GLY A N 1
ATOM 645 C CA . GLY A 1 88 ? -12.852 12.531 -0.877 1 97.38 88 GLY A CA 1
ATOM 646 C C . GLY A 1 88 ? -13.188 14.008 -0.83 1 97.38 88 GLY A C 1
ATOM 647 O O . GLY A 1 88 ? -13.906 14.453 0.064 1 97.38 88 GLY A O 1
ATOM 648 N N . ALA A 1 89 ? -12.656 14.734 -1.739 1 96.75 89 ALA A N 1
ATOM 649 C CA . ALA A 1 89 ? -12.953 16.156 -1.946 1 96.75 89 ALA A CA 1
ATOM 650 C C . ALA A 1 89 ? -12.945 16.5 -3.432 1 96.75 89 ALA A C 1
ATOM 652 O O . ALA A 1 89 ? -12.352 15.789 -4.242 1 96.75 89 ALA A O 1
ATOM 653 N N . MET A 1 90 ? -13.648 17.469 -3.791 1 93.69 90 MET A N 1
ATOM 654 C CA . MET A 1 90 ? -13.586 17.953 -5.168 1 93.69 90 MET A CA 1
ATOM 655 C C . MET A 1 90 ? -12.258 18.641 -5.453 1 93.69 90 MET A C 1
ATOM 657 O O . MET A 1 90 ? -11.867 19.562 -4.734 1 93.69 90 MET A O 1
ATOM 661 N N . PRO A 1 91 ? -11.633 18.125 -6.465 1 87.69 91 PRO A N 1
ATOM 662 C CA . PRO A 1 91 ? -10.383 18.797 -6.82 1 87.69 91 PRO A CA 1
ATOM 663 C C . PRO A 1 91 ? -10.609 20.156 -7.492 1 87.69 91 PRO A C 1
ATOM 665 O O . PRO A 1 91 ? -11.648 20.359 -8.125 1 87.69 91 PRO A O 1
ATOM 668 N N . ARG A 1 92 ? -9.664 21 -7.211 1 82.5 92 ARG A N 1
ATOM 669 C CA . ARG A 1 92 ? -9.758 22.281 -7.914 1 82.5 92 ARG A CA 1
ATOM 670 C C . ARG A 1 92 ? -9.578 22.094 -9.414 1 82.5 92 ARG A C 1
ATOM 672 O O . ARG A 1 92 ? -8.672 21.375 -9.852 1 82.5 92 ARG A O 1
ATOM 679 N N . LYS A 1 93 ? -10.438 22.609 -10.297 1 85.12 93 LYS A N 1
ATOM 680 C CA . LYS A 1 93 ? -10.359 22.547 -11.758 1 85.12 93 LYS A CA 1
ATOM 681 C C . LYS A 1 93 ? -9.875 23.875 -12.336 1 85.12 93 LYS A C 1
ATOM 683 O O . LYS A 1 93 ? -9.977 24.906 -11.688 1 85.12 93 LYS A O 1
ATOM 688 N N . ALA A 1 94 ? -9.242 23.797 -13.523 1 84 94 ALA A N 1
ATOM 689 C CA . ALA A 1 94 ? -8.789 25 -14.219 1 84 94 ALA A CA 1
ATOM 690 C C . ALA A 1 94 ? -9.93 26 -14.375 1 84 94 ALA A C 1
ATOM 692 O O . ALA A 1 94 ? -11.031 25.641 -14.797 1 84 94 ALA A O 1
ATOM 693 N N . GLY A 1 95 ? -9.578 27.234 -13.883 1 87.75 95 GLY A N 1
ATOM 694 C CA . GLY A 1 95 ? -10.562 28.281 -14.062 1 87.75 95 GLY A CA 1
ATOM 695 C C . GLY A 1 95 ? -11.523 28.406 -12.898 1 87.75 95 GLY A C 1
ATOM 696 O O . GLY A 1 95 ? -12.328 29.344 -12.852 1 87.75 95 GLY A O 1
ATOM 697 N N . MET A 1 96 ? -11.492 27.516 -12 1 88.44 96 MET A N 1
ATOM 698 C CA . MET A 1 96 ? -12.406 27.516 -10.859 1 88.44 96 MET A CA 1
ATOM 699 C C . MET A 1 96 ? -12.023 28.594 -9.859 1 88.44 96 MET A C 1
ATOM 701 O O . MET A 1 96 ? -10.859 28.688 -9.453 1 88.44 96 MET A O 1
ATOM 705 N N . GLU A 1 97 ? -13.016 29.359 -9.578 1 89 97 GLU A N 1
ATOM 706 C CA . GLU A 1 97 ? -12.797 30.359 -8.539 1 89 97 GLU A CA 1
ATOM 707 C C . GLU A 1 97 ? -12.688 29.719 -7.16 1 89 97 GLU A C 1
ATOM 709 O O . GLU A 1 97 ? -13.305 28.672 -6.902 1 89 97 GLU A O 1
ATOM 714 N N . ARG A 1 98 ? -11.953 30.359 -6.332 1 85.19 98 ARG A N 1
ATOM 715 C CA . ARG A 1 98 ? -11.742 29.828 -4.988 1 85.19 98 ARG A CA 1
ATOM 716 C C . ARG A 1 98 ? -13.07 29.688 -4.246 1 85.19 98 ARG A C 1
ATOM 718 O O . ARG A 1 98 ? -13.297 28.688 -3.559 1 85.19 98 ARG A O 1
ATOM 725 N N . SER A 1 99 ? -13.82 30.656 -4.395 1 88.94 99 SER A N 1
ATOM 726 C CA . SER A 1 99 ? -15.109 30.641 -3.715 1 88.94 99 SER A CA 1
ATOM 727 C C . SER A 1 99 ? -15.977 29.484 -4.188 1 88.94 99 SER A C 1
ATOM 729 O O . SER A 1 99 ? -16.719 28.906 -3.398 1 88.94 99 SER A O 1
ATOM 731 N N . ASP A 1 100 ? -15.945 29.109 -5.402 1 91.75 100 ASP A N 1
ATOM 732 C CA . ASP A 1 100 ? -16.688 27.969 -5.938 1 91.75 100 ASP A CA 1
ATOM 733 C C . ASP A 1 100 ? -16.188 26.656 -5.324 1 91.75 100 ASP A C 1
ATOM 735 O O . ASP A 1 100 ? -17 25.797 -4.961 1 91.75 100 ASP A O 1
ATOM 739 N N . LEU A 1 101 ? -14.914 26.547 -5.25 1 92.88 101 LEU A N 1
ATOM 740 C CA . LEU A 1 101 ? -14.32 25.359 -4.645 1 92.88 101 LEU A CA 1
ATOM 741 C C . LEU A 1 101 ? -14.766 25.203 -3.197 1 92.88 101 LEU A C 1
ATOM 743 O O . LEU A 1 101 ? -15.172 24.109 -2.781 1 92.88 101 LEU A O 1
ATOM 747 N N . LEU A 1 102 ? -14.758 26.297 -2.49 1 93.75 102 LEU A N 1
ATOM 748 C CA . LEU A 1 102 ? -15.148 26.281 -1.085 1 93.75 102 LEU A CA 1
ATOM 749 C C . LEU A 1 102 ? -16.625 25.922 -0.932 1 93.75 102 LEU A C 1
ATOM 751 O O . LEU A 1 102 ? -17 25.203 -0.007 1 93.75 102 LEU A O 1
ATOM 755 N N . THR A 1 103 ? -17.406 26.375 -1.81 1 94.19 103 THR A N 1
ATOM 756 C CA . THR A 1 103 ? -18.844 26.109 -1.751 1 94.19 103 THR A CA 1
ATOM 757 C C . THR A 1 103 ? -19.125 24.625 -2.004 1 94.19 103 THR A C 1
ATOM 759 O O . THR A 1 103 ? -19.875 24 -1.264 1 94.19 103 THR A O 1
ATOM 762 N N . LYS A 1 104 ? -18.531 24.109 -3.002 1 94.81 104 LYS A N 1
ATOM 763 C CA . LYS A 1 104 ? -18.75 22.719 -3.352 1 94.81 104 LYS A CA 1
ATOM 764 C C . LYS A 1 104 ? -18.234 21.781 -2.26 1 94.81 104 LYS A C 1
ATOM 766 O O . LYS A 1 104 ? -18.953 20.891 -1.806 1 94.81 104 LYS A O 1
ATOM 771 N N . ASN A 1 105 ? -17.031 21.969 -1.852 1 96.06 105 ASN A N 1
ATOM 772 C CA . ASN A 1 105 ? -16.484 21.156 -0.771 1 96.06 105 ASN A CA 1
ATOM 773 C C . ASN A 1 105 ? -17.219 21.422 0.547 1 96.06 105 ASN A C 1
ATOM 775 O O . ASN A 1 105 ? -17.406 20.5 1.351 1 96.06 105 ASN A O 1
ATOM 779 N N . GLY A 1 106 ? -17.578 22.703 0.705 1 96.88 106 GLY A N 1
ATOM 780 C CA . GLY A 1 106 ? -18.359 23.016 1.886 1 96.88 106 GLY A CA 1
ATOM 781 C C . GLY A 1 106 ? -19.625 22.188 2.016 1 96.88 106 GLY A C 1
ATOM 782 O O . GLY A 1 106 ? -19.953 21.734 3.109 1 96.88 106 GLY A O 1
ATOM 783 N N . ALA A 1 107 ? -20.328 21.984 0.914 1 96.62 107 ALA A N 1
ATOM 784 C CA . ALA A 1 107 ? -21.547 21.172 0.926 1 96.62 107 ALA A CA 1
ATOM 785 C C . ALA A 1 107 ? -21.234 19.719 1.301 1 96.62 107 ALA A C 1
ATOM 787 O O . ALA A 1 107 ? -21.953 19.109 2.084 1 96.62 107 ALA A O 1
ATOM 788 N N . ILE A 1 108 ? -20.188 19.203 0.771 1 97.75 108 ILE A N 1
ATOM 789 C CA . ILE A 1 108 ? -19.781 17.828 1.008 1 97.75 108 ILE A CA 1
ATOM 790 C C . ILE A 1 108 ? -19.453 17.625 2.488 1 97.75 108 ILE A C 1
ATOM 792 O O . ILE A 1 108 ? -20.016 16.734 3.135 1 97.75 108 ILE A O 1
ATOM 796 N N . PHE A 1 109 ? -18.688 18.484 3.066 1 98.69 109 PHE A N 1
ATOM 797 C CA . PHE A 1 109 ? -18.188 18.281 4.418 1 98.69 109 PHE A CA 1
ATOM 798 C C . PHE A 1 109 ? -19.219 18.719 5.453 1 98.69 109 PHE A C 1
ATOM 800 O O . PHE A 1 109 ? -19.203 18.234 6.586 1 98.69 109 PHE A O 1
ATOM 807 N N . THR A 1 110 ? -20.125 19.641 5.078 1 98.62 110 THR A N 1
ATOM 808 C CA . THR A 1 110 ? -21.297 19.922 5.922 1 98.62 110 THR A CA 1
ATOM 809 C C . THR A 1 110 ? -22.141 18.656 6.074 1 98.62 110 THR A C 1
ATOM 811 O O . THR A 1 110 ? -22.469 18.266 7.195 1 98.62 110 THR A O 1
ATOM 814 N N . ALA A 1 111 ? -22.469 18.047 4.953 1 98.5 111 ALA A N 1
ATOM 815 C CA . ALA A 1 111 ? -23.297 16.844 4.961 1 98.5 111 ALA A CA 1
ATOM 816 C C . ALA A 1 111 ? -22.609 15.711 5.727 1 98.5 111 ALA A C 1
ATOM 818 O O . ALA A 1 111 ? -23.266 14.977 6.477 1 98.5 111 ALA A O 1
ATOM 819 N N . GLN A 1 112 ? -21.375 15.539 5.539 1 98.88 112 GLN A N 1
ATOM 820 C CA . GLN A 1 112 ? -20.641 14.469 6.211 1 98.88 112 GLN A CA 1
ATOM 821 C C . GLN A 1 112 ? -20.531 14.734 7.711 1 98.88 112 GLN A C 1
ATOM 823 O O . GLN A 1 112 ? -20.641 13.812 8.523 1 98.88 112 GLN A O 1
ATOM 828 N N . GLY A 1 113 ? -20.234 16 8.078 1 98.88 113 GLY A N 1
ATOM 829 C CA . GLY A 1 113 ? -20.25 16.359 9.492 1 98.88 113 GLY A CA 1
ATOM 830 C C . GLY A 1 113 ? -21.578 16.031 10.172 1 98.88 113 GLY A C 1
ATOM 831 O O . GLY A 1 113 ? -21.594 15.398 11.234 1 98.88 113 GLY A O 1
ATOM 832 N N . LYS A 1 114 ? -22.656 16.406 9.523 1 98.88 114 LYS A N 1
ATOM 833 C CA . LYS A 1 114 ? -23.984 16.141 10.07 1 98.88 114 LYS A CA 1
ATOM 834 C C . LYS A 1 114 ? -24.25 14.641 10.18 1 98.88 114 LYS A C 1
ATOM 836 O O . LYS A 1 114 ? -24.812 14.18 11.18 1 98.88 114 LYS A O 1
ATOM 841 N N . ALA A 1 115 ? -23.875 13.906 9.141 1 98.94 115 ALA A N 1
ATOM 842 C CA . ALA A 1 115 ? -24.078 12.461 9.164 1 98.94 115 ALA A CA 1
ATOM 843 C C . ALA A 1 115 ? -23.281 11.812 10.297 1 98.94 115 ALA A C 1
ATOM 845 O O . ALA A 1 115 ? -23.812 10.969 11.023 1 98.94 115 ALA A O 1
ATOM 846 N N . LEU A 1 116 ? -22.031 12.18 10.453 1 98.94 116 LEU A N 1
ATOM 847 C CA . LEU A 1 116 ? -21.219 11.672 11.555 1 98.94 116 LEU A CA 1
ATOM 848 C C . LEU A 1 116 ? -21.859 11.992 12.898 1 98.94 116 LEU A C 1
ATOM 850 O O . LEU A 1 116 ? -21.938 11.133 13.773 1 98.94 116 LEU A O 1
ATOM 854 N N . ASN A 1 117 ? -22.266 13.227 13 1 98.88 117 ASN A N 1
ATOM 855 C CA . ASN A 1 117 ? -22.906 13.664 14.234 1 98.88 117 ASN A CA 1
ATOM 856 C C . ASN A 1 117 ? -24.062 12.742 14.617 1 98.88 117 ASN A C 1
ATOM 858 O O . ASN A 1 117 ? -24.234 12.414 15.797 1 98.88 117 ASN A O 1
ATOM 862 N N . ASP A 1 118 ? -24.766 12.32 13.641 1 98.81 118 ASP A N 1
ATOM 863 C CA . ASP A 1 118 ? -26 11.578 13.859 1 98.81 118 ASP A CA 1
ATOM 864 C C . ASP A 1 118 ? -25.719 10.125 14.234 1 98.81 118 ASP A C 1
ATOM 866 O O . ASP A 1 118 ? -26.469 9.508 14.984 1 98.81 118 ASP A O 1
ATOM 870 N N . VAL A 1 119 ? -24.578 9.547 13.703 1 98.88 119 VAL A N 1
ATOM 871 C CA . VAL A 1 119 ? -24.641 8.086 13.734 1 98.88 119 VAL A CA 1
ATOM 872 C C . VAL A 1 119 ? -23.297 7.52 14.156 1 98.88 119 VAL A C 1
ATOM 874 O O . VAL A 1 119 ? -23.188 6.328 14.453 1 98.88 119 VAL A O 1
ATOM 877 N N . ALA A 1 120 ? -22.219 8.305 14.188 1 98.88 120 ALA A N 1
ATOM 878 C CA . ALA A 1 120 ? -20.891 7.766 14.484 1 98.88 120 ALA A CA 1
ATOM 879 C C . ALA A 1 120 ? -20.797 7.316 15.945 1 98.88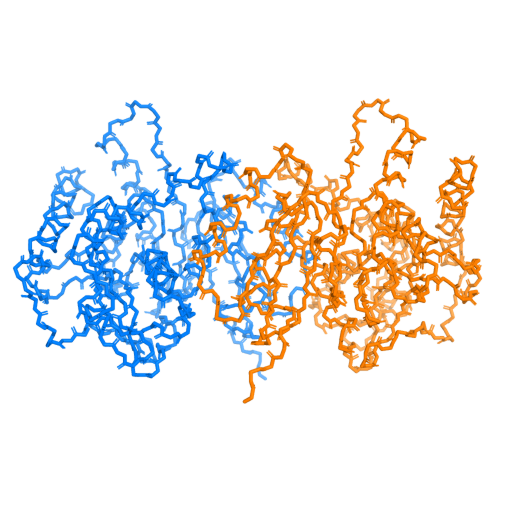 120 ALA A C 1
ATOM 881 O O . ALA A 1 120 ? -21.656 7.664 16.766 1 98.88 120 ALA A O 1
ATOM 882 N N . ALA A 1 121 ? -19.859 6.477 16.25 1 98.69 121 ALA A N 1
ATOM 883 C CA . ALA A 1 121 ? -19.578 6.09 17.625 1 98.69 121 ALA A CA 1
ATOM 884 C C . ALA A 1 121 ? -19.141 7.289 18.453 1 98.69 121 ALA A C 1
ATOM 886 O O . ALA A 1 121 ? -18.641 8.281 17.906 1 98.69 121 ALA A O 1
ATOM 887 N N . ASP A 1 122 ? -19.203 7.219 19.75 1 97.38 122 ASP A N 1
ATOM 888 C CA . ASP A 1 122 ? -18.891 8.312 20.672 1 97.38 122 ASP A CA 1
ATOM 889 C C . ASP A 1 122 ? -17.406 8.656 20.625 1 97.38 122 ASP A C 1
ATOM 891 O O . ASP A 1 122 ? -17.031 9.812 20.844 1 97.38 122 ASP A O 1
ATOM 895 N N . ASP A 1 123 ? -16.609 7.688 20.297 1 96.88 123 ASP A N 1
ATOM 896 C CA . ASP A 1 123 ? -15.164 7.898 20.344 1 96.88 123 ASP A CA 1
ATOM 897 C C . ASP A 1 123 ? -14.602 8.148 18.953 1 96.88 123 ASP A C 1
ATOM 899 O O . ASP A 1 123 ? -13.398 7.988 18.734 1 96.88 123 ASP A O 1
ATOM 903 N N . VAL A 1 124 ? -15.422 8.531 18.047 1 98.62 124 VAL A N 1
ATOM 904 C CA . VAL A 1 124 ? -15.008 8.672 16.656 1 98.62 124 VAL A CA 1
ATOM 905 C C . VAL A 1 124 ? -13.859 9.672 16.547 1 98.62 124 VAL A C 1
ATOM 907 O O . VAL A 1 124 ? -13.859 10.688 17.25 1 98.62 124 VAL A O 1
ATOM 910 N N . ARG A 1 125 ? -12.867 9.352 15.75 1 98.81 125 ARG A N 1
ATOM 911 C CA . ARG A 1 125 ? -11.828 10.266 15.297 1 98.81 125 ARG A CA 1
ATOM 912 C C . ARG A 1 125 ? -11.953 10.539 13.805 1 98.81 125 ARG A C 1
ATOM 914 O O . ARG A 1 125 ? -12.016 9.602 13 1 98.81 125 ARG A O 1
ATOM 921 N N . VAL A 1 126 ? -12 11.797 13.453 1 98.94 126 VAL A N 1
ATOM 922 C CA . VAL A 1 126 ? -12.25 12.195 12.07 1 98.94 126 VAL A CA 1
ATOM 923 C C . VAL A 1 126 ? -11.023 12.914 11.508 1 98.94 126 VAL A C 1
ATOM 925 O O . VAL A 1 126 ? -10.664 13.992 11.969 1 98.94 126 VAL A O 1
ATOM 928 N N . LEU A 1 127 ? -10.375 12.305 10.539 1 98.94 127 LEU A N 1
ATOM 929 C CA . LEU A 1 127 ? -9.195 12.875 9.898 1 98.94 127 LEU A CA 1
ATOM 930 C C . LEU A 1 127 ? -9.508 13.289 8.461 1 98.94 127 LEU A C 1
ATOM 932 O O . LEU A 1 127 ? -9.852 12.453 7.629 1 98.94 127 LEU A O 1
ATOM 936 N N . VAL A 1 128 ? -9.375 14.586 8.195 1 98.94 128 VAL A N 1
ATOM 937 C CA . VAL A 1 128 ? -9.664 15.125 6.871 1 98.94 128 VAL A CA 1
ATOM 938 C C . VAL A 1 128 ? -8.375 15.242 6.062 1 98.94 128 VAL A C 1
ATOM 940 O O . VAL A 1 128 ? -7.414 15.875 6.508 1 98.94 128 VAL A O 1
ATOM 943 N N . THR A 1 129 ? -8.336 14.609 4.906 1 98.31 129 THR A N 1
ATOM 944 C CA . THR A 1 129 ? -7.207 14.664 3.984 1 98.31 129 THR A CA 1
ATOM 945 C C . THR A 1 129 ? -7.578 15.43 2.715 1 98.31 129 THR A C 1
ATOM 947 O O . THR A 1 129 ? -6.711 15.992 2.047 1 98.31 129 THR A O 1
ATOM 950 N N . GLY A 1 130 ? -8.852 15.5 2.404 1 97.06 130 GLY A N 1
ATOM 951 C CA . GLY A 1 130 ? -9.305 16.188 1.21 1 97.06 130 GLY A CA 1
ATOM 952 C C . GLY A 1 130 ? -9.047 17.688 1.248 1 97.06 130 GLY A C 1
ATOM 953 O O . GLY A 1 130 ? -9.43 18.359 2.203 1 97.06 130 GLY A O 1
ATOM 954 N N . ASN A 1 131 ? -8.508 18.281 0.262 1 94.12 131 ASN A N 1
ATOM 955 C CA . ASN A 1 131 ? -8.156 19.688 0.22 1 94.12 131 ASN A CA 1
ATOM 956 C C . ASN A 1 131 ? -9.367 20.562 -0.08 1 94.12 131 ASN A C 1
ATOM 958 O O . ASN A 1 131 ? -10.25 20.156 -0.839 1 94.12 131 ASN A O 1
ATOM 962 N N . PRO A 1 132 ? -9.32 21.812 0.468 1 96.44 132 PRO A N 1
ATOM 963 C CA . PRO A 1 132 ? -8.391 22.328 1.478 1 96.44 132 PRO A CA 1
ATOM 964 C C . PRO A 1 132 ? -8.625 21.719 2.859 1 96.44 132 PRO A C 1
ATOM 966 O O . PRO A 1 132 ? -9.617 22.031 3.518 1 96.44 132 PRO A O 1
ATOM 969 N N . ALA A 1 133 ? -7.75 20.922 3.344 1 98 133 ALA A N 1
ATOM 970 C CA . ALA A 1 133 ? -7.949 19.969 4.43 1 98 133 ALA A CA 1
ATOM 971 C C . ALA A 1 133 ? -8.328 20.672 5.727 1 98 133 ALA A C 1
ATOM 973 O O . ALA A 1 133 ? -9.305 20.312 6.383 1 98 133 ALA A O 1
ATOM 974 N N . ASN A 1 134 ? -7.582 21.75 6.105 1 98.5 134 ASN A N 1
ATOM 975 C CA . ASN A 1 134 ? -7.844 22.453 7.352 1 98.5 134 ASN A CA 1
ATOM 976 C C . ASN A 1 134 ? -9.25 23.047 7.375 1 98.5 134 ASN A C 1
ATOM 978 O O . ASN A 1 134 ? -9.984 22.875 8.352 1 98.5 134 ASN A O 1
ATOM 982 N N . THR A 1 135 ? -9.586 23.688 6.297 1 98 135 THR A N 1
ATOM 983 C CA . THR A 1 135 ? -10.875 24.359 6.211 1 98 135 THR A CA 1
ATOM 984 C C . THR A 1 135 ? -12.016 23.344 6.145 1 98 135 THR A C 1
ATOM 986 O O . THR A 1 135 ? -13.055 23.516 6.781 1 98 135 THR A O 1
ATOM 989 N N . ASN A 1 136 ? -11.836 22.281 5.383 1 98.56 136 ASN A N 1
ATOM 990 C CA . ASN A 1 136 ? -12.836 21.219 5.324 1 98.56 136 ASN A CA 1
ATOM 991 C C . ASN A 1 136 ? -13.07 20.594 6.695 1 98.56 136 ASN A C 1
ATOM 993 O O . ASN A 1 136 ? -14.195 20.25 7.043 1 98.56 136 ASN A O 1
ATOM 997 N N . ALA A 1 137 ? -12.008 20.422 7.43 1 98.88 137 ALA A N 1
ATOM 998 C CA . ALA A 1 137 ? -12.125 19.875 8.781 1 98.88 137 ALA A CA 1
ATOM 999 C C . ALA A 1 137 ? -12.938 20.812 9.68 1 98.88 137 ALA A C 1
ATOM 1001 O O . ALA A 1 137 ? -13.766 20.359 10.469 1 98.88 137 ALA A O 1
ATOM 1002 N N . LEU A 1 138 ? -12.664 22.094 9.555 1 98.75 138 LEU A N 1
ATOM 1003 C CA . LEU A 1 138 ? -13.414 23.094 10.32 1 98.75 138 LEU A CA 1
ATOM 1004 C C . LEU A 1 138 ? -14.906 23.016 9.984 1 98.75 138 LEU A C 1
ATOM 1006 O O . LEU A 1 138 ? -15.75 23.031 10.891 1 98.75 138 LEU A O 1
ATOM 1010 N N . ILE A 1 139 ? -15.219 22.906 8.703 1 98.75 139 ILE A N 1
ATOM 1011 C CA . ILE A 1 139 ? -16.609 22.828 8.258 1 98.75 139 ILE A CA 1
ATOM 1012 C C . ILE A 1 139 ? -17.266 21.578 8.836 1 98.75 139 ILE A C 1
ATOM 1014 O O . ILE A 1 139 ? -18.359 21.641 9.391 1 98.75 139 ILE A O 1
ATOM 1018 N N . ALA A 1 140 ? -16.609 20.438 8.711 1 98.88 140 ALA A N 1
ATOM 1019 C CA . ALA A 1 140 ? -17.156 19.188 9.227 1 98.88 140 ALA A CA 1
ATOM 1020 C C . ALA A 1 140 ? -17.391 19.266 10.734 1 98.88 140 ALA A C 1
ATOM 1022 O O . ALA A 1 140 ? -18.469 18.906 11.227 1 98.88 140 ALA A O 1
ATOM 1023 N N . ALA A 1 141 ? -16.406 19.766 11.492 1 98.81 141 ALA A N 1
ATOM 1024 C CA . ALA A 1 141 ? -16.484 19.859 12.945 1 98.81 141 ALA A CA 1
ATOM 1025 C C . ALA A 1 141 ? -17.641 20.766 13.375 1 98.81 141 ALA A C 1
ATOM 1027 O O . ALA A 1 141 ? -18.375 20.422 14.305 1 98.81 141 ALA A O 1
ATOM 1028 N N . THR A 1 142 ? -17.766 21.875 12.695 1 98.62 142 THR A N 1
ATOM 1029 C CA . THR A 1 142 ? -18.781 22.844 13.039 1 98.62 142 THR A CA 1
ATOM 1030 C C . THR A 1 142 ? -20.188 22.266 12.82 1 98.62 142 THR A C 1
ATOM 1032 O O . THR A 1 142 ? -21.125 22.609 13.523 1 98.62 142 THR A O 1
ATOM 1035 N N . ASN A 1 143 ? -20.312 21.375 11.867 1 98.69 143 ASN A N 1
ATOM 1036 C CA . ASN A 1 143 ? -21.609 20.812 11.516 1 98.69 143 ASN A CA 1
ATOM 1037 C C . ASN A 1 143 ? -21.859 19.484 12.227 1 98.69 143 ASN A C 1
ATOM 1039 O O . ASN A 1 143 ? -22.844 18.797 11.953 1 98.69 143 ASN A O 1
ATOM 1043 N N . ALA A 1 144 ? -20.969 19.047 13.031 1 98.75 144 ALA A N 1
ATOM 1044 C CA . ALA A 1 144 ? -21.125 17.906 13.938 1 98.75 144 ALA A CA 1
ATOM 1045 C C . ALA A 1 144 ? -21.219 18.359 15.391 1 98.75 144 ALA A C 1
ATOM 1047 O O . ALA A 1 144 ? -20.344 18.094 16.203 1 98.75 144 ALA A O 1
ATOM 1048 N N . VAL A 1 145 ? -22.281 18.906 15.797 1 98 145 VAL A N 1
ATOM 1049 C CA . VAL A 1 145 ? -22.438 19.734 16.984 1 98 145 VAL A CA 1
ATOM 1050 C C . VAL A 1 145 ? -22.312 18.859 18.234 1 98 145 VAL A C 1
ATOM 1052 O O . VAL A 1 145 ? -21.922 19.359 19.297 1 98 145 VAL A O 1
ATOM 1055 N N . ASP A 1 146 ? -22.625 17.594 18.156 1 98.44 146 ASP A N 1
ATOM 1056 C CA . ASP A 1 146 ? -22.609 16.719 19.328 1 98.44 146 ASP A CA 1
ATOM 1057 C C . ASP A 1 146 ? -21.25 16.016 19.469 1 98.44 146 ASP A C 1
ATOM 1059 O O . ASP A 1 146 ? -21.016 15.312 20.453 1 98.44 146 ASP A O 1
ATOM 1063 N N . ILE A 1 147 ? -20.422 16.109 18.516 1 98.69 147 ILE A N 1
ATOM 1064 C CA . ILE A 1 147 ? -19.078 15.531 18.578 1 98.69 147 ILE A CA 1
ATOM 1065 C C . ILE A 1 147 ? -18.078 16.594 19.031 1 98.69 147 ILE A C 1
ATOM 1067 O O . ILE A 1 147 ? -18.016 17.672 18.453 1 98.69 147 ILE A O 1
ATOM 1071 N N . PRO A 1 148 ? -17.344 16.297 20.062 1 98.38 148 PRO A N 1
ATOM 1072 C CA . PRO A 1 148 ? -16.359 17.281 20.516 1 98.38 148 PRO A CA 1
ATOM 1073 C C . PRO A 1 148 ? -15.406 17.703 19.391 1 98.38 148 PRO A C 1
ATOM 1075 O O . PRO A 1 148 ? -14.984 16.875 18.594 1 98.38 148 PRO A O 1
ATOM 1078 N N . ASN A 1 149 ? -15.047 18.953 19.312 1 97.75 149 ASN A N 1
ATOM 1079 C CA . ASN A 1 149 ? -14.219 19.5 18.25 1 97.75 149 ASN A CA 1
ATOM 1080 C C . ASN A 1 149 ? -12.852 18.812 18.188 1 97.75 149 ASN A C 1
ATOM 1082 O O . ASN A 1 149 ? -12.273 18.688 17.109 1 97.75 149 ASN A O 1
ATOM 1086 N N . ASN A 1 150 ? -12.352 18.406 19.375 1 97.69 150 ASN A N 1
ATOM 1087 C CA . ASN A 1 150 ? -11.023 17.797 19.391 1 97.69 150 ASN A CA 1
ATOM 1088 C C . ASN A 1 150 ? -11.047 16.375 18.812 1 97.69 150 ASN A C 1
ATOM 1090 O O . ASN A 1 150 ? -10.039 15.672 18.859 1 97.69 150 ASN A O 1
ATOM 1094 N N . HIS A 1 151 ? -12.188 15.914 18.266 1 98.69 151 HIS A N 1
ATOM 1095 C CA . HIS A 1 151 ? -12.297 14.664 17.516 1 98.69 151 HIS A CA 1
ATOM 1096 C C . HIS A 1 151 ? -12.094 14.891 16.031 1 98.69 151 HIS A C 1
ATOM 1098 O O . HIS A 1 151 ? -12.219 13.961 15.227 1 98.69 151 HIS A O 1
ATOM 1104 N N . PHE A 1 152 ? -11.828 16.125 15.641 1 98.88 152 PHE A N 1
ATOM 1105 C CA . PHE A 1 152 ? -11.578 16.453 14.242 1 98.88 152 PHE A CA 1
ATOM 1106 C C . PHE A 1 152 ? -10.156 16.969 14.047 1 98.88 152 PHE A C 1
ATOM 1108 O O . PHE A 1 152 ? -9.641 17.719 14.875 1 98.88 152 PHE A O 1
ATOM 1115 N N . ALA A 1 153 ? -9.492 16.531 12.992 1 98.94 153 ALA A N 1
ATOM 1116 C CA . ALA A 1 153 ? -8.156 16.969 12.617 1 98.94 153 ALA A CA 1
ATOM 1117 C C . ALA A 1 153 ? -7.988 16.984 11.102 1 98.94 153 ALA A C 1
ATOM 1119 O O . ALA A 1 153 ? -8.812 16.422 10.375 1 98.94 153 ALA A O 1
ATOM 1120 N N . ALA A 1 154 ? -7.023 17.672 10.641 1 98.88 154 ALA A N 1
ATOM 1121 C CA . ALA A 1 154 ? -6.633 17.672 9.234 1 98.88 154 ALA A CA 1
ATOM 1122 C C . ALA A 1 154 ? -5.191 17.203 9.062 1 98.88 154 ALA A C 1
ATOM 1124 O O . ALA A 1 154 ? -4.387 17.297 9.992 1 98.88 154 ALA A O 1
ATOM 1125 N N . LEU A 1 155 ? -4.883 16.75 7.898 1 98.69 155 LEU A N 1
ATOM 1126 C CA . LEU A 1 155 ? -3.609 16.078 7.664 1 98.69 155 LEU A CA 1
ATOM 1127 C C . LEU A 1 155 ? -2.504 17.094 7.398 1 98.69 155 LEU A C 1
ATOM 1129 O O . LEU A 1 155 ? -2.541 17.812 6.395 1 98.69 155 LEU A O 1
ATOM 1133 N N . THR A 1 156 ? -1.47 17.078 8.195 1 98.81 156 THR A N 1
ATOM 1134 C CA . THR A 1 156 ? -0.228 17.797 7.934 1 98.81 156 THR A CA 1
ATOM 1135 C C . THR A 1 156 ? 0.979 16.906 8.172 1 98.81 156 THR A C 1
ATOM 1137 O O . THR A 1 156 ? 2.125 17.344 8.07 1 98.81 156 THR A O 1
ATOM 1140 N N . ARG A 1 157 ? 0.723 15.656 8.492 1 98.75 157 ARG A N 1
ATOM 1141 C CA . ARG A 1 157 ? 1.766 14.648 8.68 1 98.75 157 ARG A CA 1
ATOM 1142 C C . ARG A 1 157 ? 2.57 14.453 7.398 1 98.75 157 ARG A C 1
ATOM 1144 O O . ARG A 1 157 ? 3.768 14.164 7.449 1 98.75 157 ARG A O 1
ATOM 1151 N N . LEU A 1 158 ? 1.925 14.586 6.207 1 98.75 158 LEU A N 1
ATOM 1152 C CA . LEU A 1 158 ? 2.641 14.477 4.941 1 98.75 158 LEU A CA 1
ATOM 1153 C C . LEU A 1 158 ? 3.775 15.5 4.871 1 98.75 158 LEU A C 1
ATOM 1155 O O . LEU A 1 158 ? 4.906 15.148 4.527 1 98.75 158 LEU A O 1
ATOM 1159 N N . ASP A 1 159 ? 3.508 16.703 5.219 1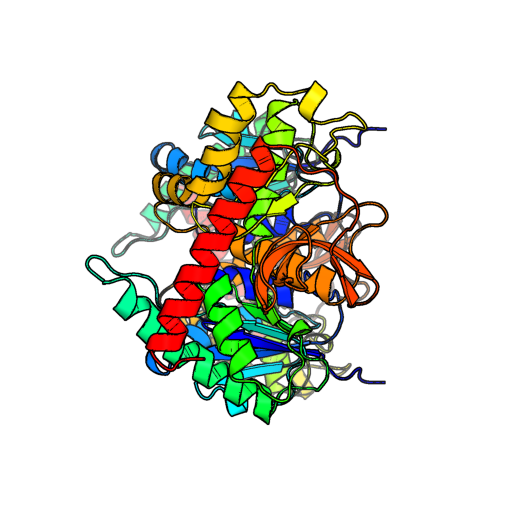 98.81 159 ASP A N 1
ATOM 1160 C CA . ASP A 1 159 ? 4.504 17.781 5.242 1 98.81 159 ASP A CA 1
ATOM 1161 C C . ASP A 1 159 ? 5.582 17.5 6.289 1 98.81 159 ASP A C 1
ATOM 1163 O O . ASP A 1 159 ? 6.758 17.781 6.062 1 98.81 159 ASP A O 1
ATOM 1167 N N . HIS A 1 160 ? 5.105 17.016 7.41 1 98.88 160 HIS A N 1
ATOM 1168 C CA . HIS A 1 160 ? 6.012 16.625 8.484 1 98.88 160 HIS A CA 1
ATOM 1169 C C . HIS A 1 160 ? 7.039 15.602 8 1 98.88 160 HIS A C 1
ATOM 1171 O O . HIS A 1 160 ? 8.242 15.766 8.234 1 98.88 160 HIS A O 1
ATOM 1177 N N . ASN A 1 161 ? 6.586 14.57 7.305 1 98.88 161 ASN A N 1
ATOM 1178 C CA . ASN A 1 161 ? 7.473 13.539 6.777 1 98.88 161 ASN A CA 1
ATOM 1179 C C . ASN A 1 161 ? 8.398 14.086 5.699 1 98.88 161 ASN A C 1
ATOM 1181 O O . ASN A 1 161 ? 9.586 13.758 5.664 1 98.88 161 ASN A O 1
ATOM 1185 N N . ARG A 1 162 ? 7.859 14.906 4.805 1 98.81 162 ARG A N 1
ATOM 1186 C CA . ARG A 1 162 ? 8.68 15.57 3.797 1 98.81 162 ARG A CA 1
ATOM 1187 C C . ARG A 1 162 ? 9.812 16.359 4.445 1 98.81 162 ARG A C 1
ATOM 1189 O O . ARG A 1 162 ? 10.961 16.281 4 1 98.81 162 ARG A O 1
ATOM 1196 N N . ALA A 1 163 ? 9.508 17.094 5.488 1 98.88 163 ALA A N 1
ATOM 1197 C CA . ALA A 1 163 ? 10.484 17.922 6.188 1 98.88 163 ALA A CA 1
ATOM 1198 C C . ALA A 1 163 ? 11.57 17.078 6.836 1 98.88 163 ALA A C 1
ATOM 1200 O O . ALA A 1 163 ? 12.758 17.391 6.742 1 98.88 163 ALA A O 1
ATOM 1201 N N . LYS A 1 164 ? 11.148 16.016 7.477 1 98.75 164 LYS A N 1
ATOM 1202 C CA . LYS A 1 164 ? 12.102 15.117 8.117 1 98.75 164 LYS A CA 1
ATOM 1203 C C . LYS A 1 164 ? 13.125 14.602 7.109 1 98.75 164 LYS A C 1
ATOM 1205 O O . LYS A 1 164 ? 14.328 14.602 7.383 1 98.75 164 LYS A O 1
ATOM 1210 N N . THR A 1 165 ? 12.648 14.172 6.008 1 98.44 165 THR A N 1
ATOM 1211 C CA . THR A 1 165 ? 13.523 13.602 4.992 1 98.44 165 THR A CA 1
ATOM 1212 C C . THR A 1 165 ? 14.492 14.656 4.457 1 98.44 165 THR A C 1
ATOM 1214 O O . THR A 1 165 ? 15.68 14.383 4.289 1 98.44 165 THR A O 1
ATOM 1217 N N . GLN A 1 166 ? 14.016 15.867 4.129 1 98.56 166 GLN A N 1
ATOM 1218 C CA . GLN A 1 166 ? 14.859 16.938 3.607 1 98.56 166 GLN A CA 1
ATOM 1219 C C . GLN A 1 166 ? 15.984 17.281 4.59 1 98.56 166 GLN A C 1
ATOM 1221 O O . GLN A 1 166 ? 17.125 17.469 4.184 1 98.56 166 GLN A O 1
ATOM 1226 N N . LEU A 1 167 ? 15.609 17.375 5.887 1 98.81 167 LEU A N 1
ATOM 1227 C CA . LEU A 1 167 ? 16.594 17.703 6.906 1 98.81 167 LEU A CA 1
ATOM 1228 C C . LEU A 1 167 ? 17.625 16.578 7.051 1 98.81 167 LEU A C 1
ATOM 1230 O O . LEU A 1 167 ? 18.828 16.844 7.148 1 98.81 167 LEU A O 1
ATOM 1234 N N . ALA A 1 168 ? 17.172 15.336 7.066 1 98.56 168 ALA A N 1
ATOM 1235 C CA . ALA A 1 168 ? 18.062 14.188 7.152 1 98.56 168 ALA A CA 1
ATOM 1236 C C . ALA A 1 168 ? 19.078 14.188 6.008 1 98.56 168 ALA A C 1
ATOM 1238 O O . ALA A 1 168 ? 20.281 14.039 6.23 1 98.56 168 ALA A O 1
ATOM 1239 N N . ARG A 1 169 ? 18.625 14.414 4.824 1 97.38 169 ARG A N 1
ATOM 1240 C CA . ARG A 1 169 ? 19.484 14.422 3.646 1 97.38 169 ARG A CA 1
ATOM 1241 C C . ARG A 1 169 ? 20.516 15.547 3.717 1 97.38 169 ARG A C 1
ATOM 1243 O O . ARG A 1 169 ? 21.703 15.336 3.428 1 97.38 169 ARG A O 1
ATOM 1250 N N . LYS A 1 170 ? 20.078 16.719 4.043 1 98.31 170 LYS A N 1
ATOM 1251 C CA . LYS A 1 170 ? 20.938 17.891 4.117 1 98.31 170 LYS A CA 1
ATOM 1252 C C . LYS A 1 170 ? 22.078 17.672 5.102 1 98.31 170 LYS A C 1
ATOM 1254 O O . LYS A 1 170 ? 23.188 18.156 4.895 1 98.31 170 LYS A O 1
ATOM 1259 N N . THR A 1 171 ? 21.828 16.938 6.133 1 98.38 171 THR A N 1
ATOM 1260 C CA . THR A 1 171 ? 22.797 16.781 7.211 1 98.38 171 THR A CA 1
ATOM 1261 C C . THR A 1 171 ? 23.562 15.461 7.078 1 98.38 171 THR A C 1
ATOM 1263 O O . THR A 1 171 ? 24.375 15.125 7.938 1 98.38 171 THR A O 1
ATOM 1266 N N . GLY A 1 172 ? 23.25 14.633 6.039 1 97.06 172 GLY A N 1
ATOM 1267 C CA . GLY A 1 172 ? 23.938 13.375 5.805 1 97.06 172 GLY A CA 1
ATOM 1268 C C . GLY A 1 172 ? 23.594 12.312 6.828 1 97.06 172 GLY A C 1
ATOM 1269 O O . GLY A 1 172 ? 24.422 11.453 7.145 1 97.06 172 GLY A O 1
ATOM 1270 N N . LYS A 1 173 ? 22.438 12.43 7.48 1 97.69 173 LYS A N 1
ATOM 1271 C CA . LYS A 1 173 ? 21.953 11.469 8.461 1 97.69 173 LYS A CA 1
ATOM 1272 C C . LYS A 1 173 ? 20.688 10.773 7.953 1 97.69 173 LYS A C 1
ATOM 1274 O O . LYS A 1 173 ? 20.375 10.828 6.762 1 97.69 173 LYS A O 1
ATOM 1279 N N . THR A 1 174 ? 20.062 9.977 8.766 1 97.19 174 THR A N 1
ATOM 1280 C CA . THR A 1 174 ? 18.844 9.266 8.383 1 97.19 174 THR A CA 1
ATOM 1281 C C . THR A 1 174 ? 17.625 9.891 9.047 1 97.19 174 THR A C 1
ATOM 1283 O O . THR A 1 174 ? 17.766 10.688 9.984 1 97.19 174 THR A O 1
ATOM 1286 N N . VAL A 1 175 ? 16.453 9.578 8.602 1 98 175 VAL A N 1
ATOM 1287 C CA . VAL A 1 175 ? 15.211 10.117 9.156 1 98 175 VAL A CA 1
ATOM 1288 C C . VAL A 1 175 ? 15.062 9.695 10.617 1 98 175 VAL A C 1
ATOM 1290 O O . VAL A 1 175 ? 14.43 10.391 11.414 1 98 175 VAL A O 1
ATOM 1293 N N . ASN A 1 176 ? 15.695 8.586 11 1 97.25 176 ASN A N 1
ATOM 1294 C CA . ASN A 1 176 ? 15.648 8.102 12.375 1 97.25 176 ASN A CA 1
ATOM 1295 C C . ASN A 1 176 ? 16.391 9.039 13.328 1 97.25 176 ASN A C 1
ATOM 1297 O O . ASN A 1 176 ? 16.172 9.016 14.539 1 97.25 176 ASN A O 1
ATOM 1301 N N . ASP A 1 177 ? 17.25 9.836 12.766 1 98 177 ASP A N 1
ATOM 1302 C CA . ASP A 1 177 ? 18.062 10.742 13.57 1 98 177 ASP A CA 1
ATOM 1303 C C . ASP A 1 177 ? 17.344 12.062 13.812 1 98 177 ASP A C 1
ATOM 1305 O O . ASP A 1 177 ? 17.781 12.883 14.625 1 98 177 ASP A O 1
ATOM 1309 N N . VAL A 1 178 ? 16.25 12.297 13.102 1 98.62 178 VAL A N 1
ATOM 1310 C CA . VAL A 1 178 ? 15.562 13.578 13.148 1 98.62 178 VAL A CA 1
ATOM 1311 C C . VAL A 1 178 ? 14.445 13.523 14.188 1 98.62 178 VAL A C 1
ATOM 1313 O O . VAL A 1 178 ? 13.586 12.641 14.133 1 98.62 178 VAL A O 1
ATOM 1316 N N . ARG A 1 179 ? 14.453 14.438 15.203 1 98.12 179 ARG A N 1
ATOM 1317 C CA . ARG A 1 179 ? 13.43 14.562 16.25 1 98.12 179 ARG A CA 1
ATOM 1318 C C . ARG A 1 179 ? 12.922 15.992 16.344 1 98.12 179 ARG A C 1
ATOM 1320 O O . ARG A 1 179 ? 13.617 16.938 15.953 1 98.12 179 ARG A O 1
ATOM 1327 N N . HIS A 1 180 ? 11.672 16.094 16.75 1 98.75 180 HIS A N 1
ATOM 1328 C CA . HIS A 1 180 ? 11.062 17.375 17.094 1 98.75 180 HIS A CA 1
ATOM 1329 C C . HIS A 1 180 ? 10.883 18.234 15.844 1 98.75 180 HIS A C 1
ATOM 1331 O O . HIS A 1 180 ? 11.125 19.438 15.883 1 98.75 180 HIS A O 1
ATOM 1337 N N . MET A 1 181 ? 10.594 17.547 14.758 1 98.81 181 MET A N 1
ATOM 1338 C CA . MET A 1 181 ? 10.18 18.266 13.555 1 98.81 181 MET A CA 1
ATOM 1339 C C . MET A 1 181 ? 8.781 18.844 13.719 1 98.81 181 MET A C 1
ATOM 1341 O O . MET A 1 181 ? 7.906 18.203 14.297 1 98.81 181 MET A O 1
ATOM 1345 N N . THR A 1 182 ? 8.57 20.094 13.148 1 98.88 182 THR A N 1
ATOM 1346 C CA . THR A 1 182 ? 7.281 20.734 13.344 1 98.88 182 THR A CA 1
ATOM 1347 C C . THR A 1 182 ? 6.793 21.375 12.047 1 98.88 182 THR A C 1
ATOM 1349 O O . THR A 1 182 ? 7.57 22.016 11.336 1 98.88 182 THR A O 1
ATOM 1352 N N . ILE A 1 183 ? 5.598 21.141 11.758 1 98.94 183 ILE A N 1
ATOM 1353 C CA . ILE A 1 183 ? 4.871 21.906 10.75 1 98.94 183 ILE A CA 1
ATOM 1354 C C . ILE A 1 183 ? 3.83 22.797 11.422 1 98.94 183 ILE A C 1
ATOM 1356 O O . ILE A 1 183 ? 2.994 22.312 12.188 1 98.94 183 ILE A O 1
ATOM 1360 N N . TRP A 1 184 ? 3.828 24.094 11.18 1 98.88 184 TRP A N 1
ATOM 1361 C CA . TRP A 1 184 ? 2.832 25.031 11.695 1 98.88 184 TRP A CA 1
ATOM 1362 C C . TRP A 1 184 ? 1.839 25.422 10.602 1 98.88 184 TRP A C 1
ATOM 1364 O O . TRP A 1 184 ? 2.213 25.562 9.438 1 98.88 184 TRP A O 1
ATOM 1374 N N . GLY A 1 185 ? 0.604 25.594 11.016 1 98.62 185 GLY A N 1
ATOM 1375 C CA . GLY A 1 185 ? -0.342 26.344 10.211 1 98.62 185 GLY A CA 1
ATOM 1376 C C . GLY A 1 185 ? -1.111 25.484 9.227 1 98.62 185 GLY A C 1
ATOM 1377 O O . GLY A 1 185 ? -1.646 24.438 9.594 1 98.62 185 GLY A O 1
ATOM 1378 N N . ASN A 1 186 ? -1.219 25.938 7.98 1 98.25 186 ASN A N 1
ATOM 1379 C CA . ASN A 1 186 ? -2.102 25.406 6.949 1 98.25 186 ASN A CA 1
ATOM 1380 C C . ASN A 1 186 ? -1.384 24.391 6.066 1 98.25 186 ASN A C 1
ATOM 1382 O O . ASN A 1 186 ? -0.187 24.531 5.809 1 98.25 186 ASN A O 1
ATOM 1386 N N . HIS A 1 187 ? -2.074 23.297 5.668 1 97.5 187 HIS A N 1
ATOM 1387 C CA . HIS A 1 187 ? -1.589 22.516 4.543 1 97.5 187 HIS A CA 1
ATOM 1388 C C . HIS A 1 187 ? -1.778 23.25 3.223 1 97.5 187 HIS A C 1
ATOM 1390 O O . HIS A 1 187 ? -2.707 22.953 2.469 1 97.5 187 HIS A O 1
ATOM 1396 N N . SER A 1 188 ? -1.015 24.141 2.896 1 95.31 188 SER A N 1
ATOM 1397 C CA . SER A 1 188 ? -0.976 25 1.719 1 95.31 188 SER A CA 1
ATOM 1398 C C . SER A 1 188 ? 0.425 25.562 1.487 1 95.31 188 SER A C 1
ATOM 1400 O O . SER A 1 188 ? 1.397 25.062 2.061 1 95.31 188 SER A O 1
ATOM 1402 N N . SER A 1 189 ? 0.524 26.516 0.642 1 93.81 189 SER A N 1
ATOM 1403 C CA . SER A 1 189 ? 1.824 27.125 0.36 1 93.81 189 SER A CA 1
ATOM 1404 C C . SER A 1 189 ? 2.322 27.938 1.544 1 93.81 189 SER A C 1
ATOM 1406 O O . SER A 1 189 ? 3.51 28.266 1.628 1 93.81 189 SER A O 1
ATOM 1408 N N . THR A 1 190 ? 1.436 28.266 2.49 1 96.88 190 THR A N 1
ATOM 1409 C CA . THR A 1 190 ? 1.849 29.078 3.621 1 96.88 190 THR A CA 1
ATOM 1410 C C . THR A 1 190 ? 2.303 28.219 4.789 1 96.88 190 THR A C 1
ATOM 1412 O O . THR A 1 190 ? 2.641 28.719 5.855 1 96.88 190 THR A O 1
ATOM 1415 N N . GLN A 1 191 ? 2.223 26.859 4.574 1 98.31 191 GLN A N 1
ATOM 1416 C CA . GLN A 1 191 ? 2.723 25.969 5.621 1 98.31 191 GLN A CA 1
ATOM 1417 C C . GLN A 1 191 ? 4.125 26.375 6.062 1 98.31 191 GLN A C 1
ATOM 1419 O O . GLN A 1 191 ? 4.906 26.891 5.258 1 98.31 191 GLN A O 1
ATOM 1424 N N . TYR A 1 192 ? 4.422 26.125 7.359 1 98.75 192 TYR A N 1
ATOM 1425 C CA . TYR A 1 192 ? 5.734 26.516 7.867 1 98.75 192 TYR A CA 1
ATOM 1426 C C . TYR A 1 192 ? 6.453 25.328 8.5 1 98.75 192 TYR A C 1
ATOM 1428 O O . TYR A 1 192 ? 6.211 25 9.664 1 98.75 192 TYR A O 1
ATOM 1436 N N . PRO A 1 193 ? 7.32 24.594 7.707 1 98.88 193 PRO A N 1
ATOM 1437 C CA . PRO A 1 193 ? 8.234 23.625 8.32 1 98.88 193 PRO A CA 1
ATOM 1438 C C . PRO A 1 193 ? 9.312 24.297 9.18 1 98.88 193 PRO A C 1
ATOM 1440 O O . PRO A 1 193 ? 10.117 25.078 8.664 1 98.88 193 PRO A O 1
ATOM 1443 N N . ASP A 1 194 ? 9.336 24.031 10.43 1 98.69 194 ASP A N 1
ATOM 1444 C CA . ASP A 1 194 ? 10.18 24.703 11.414 1 98.69 194 ASP A CA 1
ATOM 1445 C C . ASP A 1 194 ? 11.258 23.75 11.945 1 98.69 194 ASP A C 1
ATOM 1447 O O . ASP A 1 194 ? 10.945 22.734 12.562 1 98.69 194 ASP A O 1
ATOM 1451 N N . VAL A 1 195 ? 12.555 24.141 11.773 1 98.38 195 VAL A N 1
ATOM 1452 C CA . VAL A 1 195 ? 13.641 23.266 12.195 1 98.38 195 VAL A CA 1
ATOM 1453 C C . VAL A 1 195 ? 14.273 23.812 13.477 1 98.38 195 VAL A C 1
ATOM 1455 O O . VAL A 1 195 ? 15.25 23.25 13.984 1 98.38 195 VAL A O 1
ATOM 1458 N N . PHE A 1 196 ? 13.734 24.875 14.07 1 98 196 PHE A N 1
ATOM 1459 C CA . PHE A 1 196 ? 14.43 25.594 15.125 1 98 196 PHE A CA 1
ATOM 1460 C C . PHE A 1 196 ? 14.445 24.781 16.422 1 98 196 PHE A C 1
ATOM 1462 O O . PHE A 1 196 ? 15.312 24.984 17.281 1 98 196 PHE A O 1
ATOM 1469 N N . HIS A 1 197 ? 13.523 23.906 16.625 1 98.38 197 HIS A N 1
ATOM 1470 C CA . HIS A 1 197 ? 13.539 23.031 17.797 1 98.38 197 HIS A CA 1
ATOM 1471 C C . HIS A 1 197 ? 13.883 21.609 17.406 1 98.38 197 HIS A C 1
ATOM 1473 O O . HIS A 1 197 ? 13.906 20.703 18.25 1 98.38 197 HIS A O 1
ATOM 1479 N N . ALA A 1 198 ? 14.055 21.328 16.125 1 98.69 198 ALA A N 1
ATOM 1480 C CA . ALA A 1 198 ? 14.406 19.984 15.641 1 98.69 198 ALA A CA 1
ATOM 1481 C C . ALA A 1 198 ? 15.828 19.609 16.047 1 98.69 198 ALA A C 1
ATOM 1483 O O . ALA A 1 198 ? 16.672 20.484 16.266 1 98.69 198 ALA A O 1
ATOM 1484 N N . GLU A 1 199 ? 16.016 18.391 16.172 1 98.56 199 GLU A N 1
ATOM 1485 C CA . GLU A 1 199 ? 17.328 17.812 16.438 1 98.56 199 GLU A CA 1
ATOM 1486 C C . GLU A 1 199 ? 17.688 16.75 15.406 1 98.56 199 GLU A C 1
ATOM 1488 O O . GLU A 1 199 ? 16.812 16.062 14.883 1 98.56 199 GLU A O 1
ATOM 1493 N N . VAL A 1 200 ? 18.953 16.672 15.109 1 98.62 200 VAL A N 1
ATOM 1494 C CA . VAL A 1 200 ? 19.5 15.617 14.266 1 98.62 200 VAL A CA 1
ATOM 1495 C C . VAL A 1 200 ? 20.641 14.922 14.992 1 98.62 200 VAL A C 1
ATOM 1497 O O . VAL A 1 200 ? 21.672 15.539 15.273 1 98.62 200 VAL A O 1
ATOM 1500 N N . ALA A 1 201 ? 20.469 13.68 15.258 1 97.88 201 ALA A N 1
ATOM 1501 C CA . ALA A 1 201 ? 21.469 12.891 15.961 1 97.88 201 ALA A CA 1
ATOM 1502 C C . ALA A 1 201 ? 21.906 13.578 17.25 1 97.88 201 ALA A C 1
ATOM 1504 O O . ALA A 1 201 ? 23.109 13.672 17.531 1 97.88 201 ALA A O 1
ATOM 1505 N N . GLY A 1 202 ? 20.953 14.18 17.922 1 97.56 202 GLY A N 1
ATOM 1506 C CA . GLY A 1 202 ? 21.188 14.742 19.234 1 97.56 202 GLY A CA 1
ATOM 1507 C C . GLY A 1 202 ? 21.688 16.172 19.188 1 97.56 202 GLY A C 1
ATOM 1508 O O . GLY A 1 202 ? 21.875 16.812 20.219 1 97.56 202 GLY A O 1
ATOM 1509 N N . GLN A 1 203 ? 21.859 16.703 18.031 1 98.44 203 GLN A N 1
ATOM 1510 C CA . GLN A 1 203 ? 22.312 18.078 17.875 1 98.44 203 GLN A CA 1
ATOM 1511 C C . GLN A 1 203 ? 21.172 18.969 17.359 1 98.44 203 GLN A C 1
ATOM 1513 O O . GLN A 1 203 ? 20.375 18.547 16.516 1 98.44 203 GLN A O 1
ATOM 1518 N N . LYS A 1 204 ? 21.25 20.219 17.812 1 98.12 204 LYS A N 1
ATOM 1519 C CA . LYS A 1 204 ? 20.266 21.156 17.281 1 98.12 204 LYS A CA 1
ATOM 1520 C C . LYS A 1 204 ? 20.406 21.328 15.773 1 98.12 204 LYS A C 1
ATOM 1522 O O . LYS A 1 204 ? 21.516 21.531 15.273 1 98.12 204 LYS A O 1
ATOM 1527 N N . ALA A 1 205 ? 19.281 21.219 15.086 1 98.44 205 ALA A N 1
ATOM 1528 C CA . ALA A 1 205 ? 19.312 21.297 13.633 1 98.44 205 ALA A CA 1
ATOM 1529 C C . ALA A 1 205 ? 19.922 22.609 13.164 1 98.44 205 ALA A C 1
ATOM 1531 O O . ALA A 1 205 ? 20.641 22.656 12.164 1 98.44 205 ALA A O 1
ATOM 1532 N N . THR A 1 206 ? 19.688 23.719 13.906 1 97.31 206 THR A N 1
ATOM 1533 C CA . THR A 1 206 ? 20.141 25.047 13.516 1 97.31 206 THR A CA 1
ATOM 1534 C C . THR A 1 206 ? 21.656 25.156 13.617 1 97.31 206 THR A C 1
ATOM 1536 O O . THR A 1 206 ? 22.266 26.094 13.102 1 97.31 206 THR A O 1
ATOM 1539 N N . ASN A 1 207 ? 22.312 24.203 14.305 1 97.81 207 ASN A N 1
ATOM 1540 C CA . ASN A 1 207 ? 23.766 24.141 14.328 1 97.81 207 ASN A CA 1
ATOM 1541 C C . ASN A 1 207 ? 24.312 23.438 13.078 1 97.81 207 ASN A C 1
ATOM 1543 O O . ASN A 1 207 ? 25.516 23.516 12.797 1 97.81 207 ASN A O 1
ATOM 1547 N N . LEU A 1 208 ? 23.469 22.781 12.367 1 98.31 208 LEU A N 1
ATOM 1548 C CA . LEU A 1 208 ? 23.922 21.906 11.281 1 98.31 208 LEU A CA 1
ATOM 1549 C C . LEU A 1 208 ? 23.562 22.5 9.922 1 98.31 208 LEU A C 1
ATOM 1551 O O . LEU A 1 208 ? 24.094 22.078 8.898 1 98.31 208 LEU A O 1
ATOM 1555 N N . VAL A 1 209 ? 22.625 23.438 9.898 1 98.19 209 VAL A N 1
ATOM 1556 C CA . VAL A 1 209 ? 22.203 24.078 8.664 1 98.19 209 VAL A CA 1
ATOM 1557 C C . VAL A 1 209 ? 22.156 25.594 8.859 1 98.19 209 VAL A C 1
ATOM 1559 O O . VAL A 1 209 ? 22.016 26.078 9.984 1 98.19 209 VAL A O 1
ATOM 1562 N N . ASN A 1 210 ? 22.25 26.438 7.777 1 96.62 210 ASN A N 1
ATOM 1563 C CA . ASN A 1 210 ? 22.25 27.891 7.922 1 96.62 210 ASN A CA 1
ATOM 1564 C C . ASN A 1 210 ? 20.891 28.484 7.543 1 96.62 210 ASN A C 1
ATOM 1566 O O . ASN A 1 210 ? 20.062 27.812 6.926 1 96.62 210 ASN A O 1
ATOM 1570 N N . GLU A 1 211 ? 20.734 29.672 7.867 1 95.81 211 GLU A N 1
ATOM 1571 C CA . GLU A 1 211 ? 19.469 30.375 7.699 1 95.81 211 GLU A CA 1
ATOM 1572 C C . GLU A 1 211 ? 19.094 30.5 6.223 1 95.81 211 GLU A C 1
ATOM 1574 O O . GLU A 1 211 ? 17.922 30.469 5.863 1 95.81 211 GLU A O 1
ATOM 1579 N N . ALA A 1 212 ? 20.047 30.672 5.434 1 97.81 212 ALA A N 1
ATOM 1580 C CA . ALA A 1 212 ? 19.812 30.812 3.998 1 97.81 212 ALA A CA 1
ATOM 1581 C C . ALA A 1 212 ? 19.188 29.547 3.42 1 97.81 212 ALA A C 1
ATOM 1583 O O . ALA A 1 212 ? 18.281 29.609 2.588 1 97.81 212 ALA A O 1
ATOM 1584 N N . TRP A 1 213 ? 19.734 28.375 3.832 1 98.5 213 TRP A N 1
ATOM 1585 C CA . TRP A 1 213 ? 19.188 27.109 3.369 1 98.5 213 TRP A CA 1
ATOM 1586 C C . TRP A 1 213 ? 17.75 26.922 3.869 1 98.5 213 TRP A C 1
ATOM 1588 O O . TRP A 1 213 ? 16.875 26.469 3.121 1 98.5 213 TRP A O 1
ATOM 1598 N N . ILE A 1 214 ? 17.484 27.266 5.109 1 98.38 214 ILE A N 1
ATOM 1599 C CA . ILE A 1 214 ? 16.172 27.125 5.715 1 98.38 214 ILE A CA 1
ATOM 1600 C C . ILE A 1 214 ? 15.148 27.922 4.91 1 98.38 214 ILE A C 1
ATOM 1602 O O . ILE A 1 214 ? 14.133 27.391 4.465 1 98.38 214 ILE A O 1
ATOM 1606 N N . GLU A 1 215 ? 15.445 29.188 4.688 1 97.56 215 GLU A N 1
ATOM 1607 C CA . GLU A 1 215 ? 14.477 30.125 4.129 1 97.56 215 GLU A CA 1
ATOM 1608 C C . GLU A 1 215 ? 14.312 29.922 2.625 1 97.56 215 GLU A C 1
ATOM 1610 O O . GLU A 1 215 ? 13.211 30.031 2.096 1 97.56 215 GLU A O 1
ATOM 1615 N N . ASN A 1 216 ? 15.375 29.547 1.913 1 98.12 216 ASN A N 1
ATOM 1616 C CA . ASN A 1 216 ? 15.359 29.625 0.457 1 98.12 216 ASN A CA 1
ATOM 1617 C C . ASN A 1 216 ? 15.312 28.25 -0.184 1 98.12 216 ASN A C 1
ATOM 1619 O O . ASN A 1 216 ? 15.031 28.125 -1.377 1 98.12 216 ASN A O 1
ATOM 1623 N N . GLU A 1 217 ? 15.531 27.219 0.559 1 98.5 217 GLU A N 1
ATOM 1624 C CA . GLU A 1 217 ? 15.547 25.875 -0.011 1 98.5 217 GLU A CA 1
ATOM 1625 C C . GLU A 1 217 ? 14.609 24.953 0.755 1 98.5 217 GLU A C 1
ATOM 1627 O O . GLU A 1 217 ? 13.68 24.391 0.179 1 98.5 217 GLU A O 1
ATOM 1632 N N . PHE A 1 218 ? 14.836 24.859 2.059 1 98.75 218 PHE A N 1
ATOM 1633 C CA . PHE A 1 218 ? 14.109 23.891 2.887 1 98.75 218 PHE A CA 1
ATOM 1634 C C . PHE A 1 218 ? 12.617 24.172 2.854 1 98.75 218 PHE A C 1
ATOM 1636 O O . PHE A 1 218 ? 11.828 23.297 2.457 1 98.75 218 PHE A O 1
ATOM 1643 N N . ILE A 1 219 ? 12.164 25.375 3.219 1 98.69 219 ILE A N 1
ATOM 1644 C CA . ILE A 1 219 ? 10.75 25.719 3.35 1 98.69 219 ILE A CA 1
ATOM 1645 C C . ILE A 1 219 ? 10.062 25.625 1.989 1 98.69 219 ILE A C 1
ATOM 1647 O O . ILE A 1 219 ? 9.062 24.922 1.843 1 98.69 219 ILE A O 1
ATOM 1651 N N . PRO A 1 220 ? 10.672 26.172 0.894 1 98.31 220 PRO A N 1
ATOM 1652 C CA . PRO A 1 220 ? 10.008 26.062 -0.407 1 98.31 220 PRO A CA 1
ATOM 1653 C C . PRO A 1 220 ? 9.953 24.625 -0.92 1 98.31 220 PRO A C 1
ATOM 1655 O O . PRO A 1 220 ? 8.977 24.234 -1.565 1 98.31 220 PRO A O 1
ATOM 1658 N N . THR A 1 221 ? 10.977 23.797 -0.659 1 98.44 221 THR A N 1
ATOM 1659 C CA . THR A 1 221 ? 11.008 22.406 -1.131 1 98.44 221 THR A CA 1
ATOM 1660 C C . THR A 1 221 ? 9.867 21.609 -0.511 1 98.44 221 THR A C 1
ATOM 1662 O O . THR A 1 221 ? 9.156 20.875 -1.213 1 98.44 221 THR A O 1
ATOM 1665 N N . VAL A 1 222 ? 9.672 21.766 0.788 1 98.62 222 VAL A N 1
ATOM 1666 C CA . VAL A 1 222 ? 8.609 21.031 1.473 1 98.62 222 VAL A CA 1
ATOM 1667 C C . VAL A 1 222 ? 7.25 21.5 0.943 1 98.62 222 VAL A C 1
ATOM 1669 O O . VAL A 1 222 ? 6.395 20.672 0.617 1 98.62 222 VAL A O 1
ATOM 1672 N N . ALA A 1 223 ? 7.07 22.797 0.786 1 97.75 223 ALA A N 1
ATOM 1673 C CA . ALA A 1 223 ? 5.789 23.375 0.394 1 97.75 223 ALA A CA 1
ATOM 1674 C C . ALA A 1 223 ? 5.438 23 -1.044 1 97.75 223 ALA A C 1
ATOM 1676 O O . ALA A 1 223 ? 4.266 22.812 -1.372 1 97.75 223 ALA A O 1
ATOM 1677 N N . LYS A 1 224 ? 6.418 22.859 -1.953 1 97.31 224 LYS A N 1
ATOM 1678 C CA . LYS A 1 224 ? 6.184 22.656 -3.381 1 97.31 224 LYS A CA 1
ATOM 1679 C C . LYS A 1 224 ? 6.418 21.203 -3.783 1 97.31 224 LYS A C 1
ATOM 1681 O O . LYS A 1 224 ? 6.5 20.891 -4.973 1 97.31 224 LYS A O 1
ATOM 1686 N N . ARG A 1 225 ? 6.578 20.375 -2.824 1 98.06 225 ARG A N 1
ATOM 1687 C CA . ARG A 1 225 ? 6.945 18.984 -3.09 1 98.06 225 ARG A CA 1
ATOM 1688 C C . ARG A 1 225 ? 5.898 18.297 -3.961 1 98.06 225 ARG A C 1
ATOM 1690 O O . ARG A 1 225 ? 6.238 17.5 -4.836 1 98.06 225 ARG A O 1
ATOM 1697 N N . GLY A 1 226 ? 4.578 18.547 -3.701 1 96.62 226 GLY A N 1
ATOM 1698 C CA . GLY A 1 226 ? 3.527 17.969 -4.527 1 96.62 226 GLY A CA 1
ATOM 1699 C C . GLY A 1 226 ? 3.68 18.312 -6 1 96.62 226 GLY A C 1
ATOM 1700 O O . GLY A 1 226 ? 3.51 17.438 -6.859 1 96.62 226 GLY A O 1
ATOM 1701 N N . ALA A 1 227 ? 3.992 19.547 -6.262 1 96.38 227 ALA A N 1
ATOM 1702 C CA . ALA A 1 227 ? 4.188 19.984 -7.641 1 96.38 227 ALA A CA 1
ATOM 1703 C C . ALA A 1 227 ? 5.379 19.281 -8.281 1 96.38 227 ALA A C 1
ATOM 1705 O O . ALA A 1 227 ? 5.336 18.922 -9.461 1 96.38 227 ALA A O 1
ATOM 1706 N N . ALA A 1 228 ? 6.461 19.109 -7.492 1 97.88 228 ALA A N 1
ATOM 1707 C CA . ALA A 1 228 ? 7.641 18.406 -8 1 97.88 228 ALA A CA 1
ATOM 1708 C C . ALA A 1 228 ? 7.305 16.969 -8.398 1 97.88 228 ALA A C 1
ATOM 1710 O O . ALA A 1 228 ? 7.785 16.484 -9.414 1 97.88 228 ALA A O 1
ATOM 1711 N N . ILE A 1 229 ? 6.508 16.344 -7.656 1 98.19 229 ILE A N 1
ATOM 1712 C CA . ILE A 1 229 ? 6.109 14.969 -7.922 1 98.19 229 ILE A CA 1
ATOM 1713 C C . ILE A 1 229 ? 5.238 14.914 -9.172 1 98.19 229 ILE A C 1
ATOM 1715 O O . ILE A 1 229 ? 5.426 14.047 -10.031 1 98.19 229 ILE A O 1
ATOM 1719 N N . ILE A 1 230 ? 4.273 15.789 -9.25 1 97.06 230 ILE A N 1
ATOM 1720 C CA . ILE A 1 230 ? 3.412 15.828 -10.43 1 97.06 230 ILE A CA 1
ATOM 1721 C C . ILE A 1 230 ? 4.262 16.031 -11.688 1 97.06 230 ILE A C 1
ATOM 1723 O O . ILE A 1 230 ? 4.031 15.375 -12.711 1 97.06 230 ILE A O 1
ATOM 1727 N N . ASP A 1 231 ? 5.234 16.922 -11.562 1 98.06 231 ASP A N 1
ATOM 1728 C CA . ASP A 1 231 ? 6.109 17.203 -12.695 1 98.06 231 ASP A CA 1
ATOM 1729 C C . ASP A 1 231 ? 6.895 15.953 -13.102 1 98.06 231 ASP A C 1
ATOM 1731 O O . ASP A 1 231 ? 7.09 15.703 -14.297 1 98.06 231 ASP A O 1
ATOM 1735 N N . ALA A 1 232 ? 7.34 15.195 -12.156 1 98.06 232 ALA A N 1
ATOM 1736 C CA . ALA A 1 232 ? 8.18 14.031 -12.422 1 98.06 232 ALA A CA 1
ATOM 1737 C C . ALA A 1 232 ? 7.344 12.828 -12.844 1 98.06 232 ALA A C 1
ATOM 1739 O O . ALA A 1 232 ? 7.652 12.172 -13.836 1 98.06 232 ALA A O 1
ATOM 1740 N N . ARG A 1 233 ? 6.277 12.547 -12.164 1 96.5 233 ARG A N 1
ATOM 1741 C CA . ARG A 1 233 ? 5.535 11.305 -12.305 1 96.5 233 ARG A CA 1
ATOM 1742 C C . ARG A 1 233 ? 4.34 11.484 -13.242 1 96.5 233 ARG A C 1
ATOM 1744 O O . ARG A 1 233 ? 3.795 10.5 -13.758 1 96.5 233 ARG A O 1
ATOM 1751 N N . GLY A 1 234 ? 3.836 12.742 -13.398 1 95.94 234 GLY A N 1
ATOM 1752 C CA . GLY A 1 234 ? 2.623 13 -14.156 1 95.94 234 GLY A CA 1
ATOM 1753 C C . GLY A 1 234 ? 1.355 12.758 -13.359 1 95.94 234 GLY A C 1
ATOM 1754 O O . GLY A 1 234 ? 0.254 12.789 -13.914 1 95.94 234 GLY A O 1
ATOM 1755 N N . ALA A 1 235 ? 1.473 12.453 -12.07 1 95.06 235 ALA A N 1
ATOM 1756 C CA . ALA A 1 235 ? 0.342 12.203 -11.18 1 95.06 235 ALA A CA 1
ATOM 1757 C C . ALA A 1 235 ? 0.634 12.711 -9.773 1 95.06 235 ALA A C 1
ATOM 1759 O O . ALA A 1 235 ? 1.796 12.844 -9.383 1 95.06 235 ALA A O 1
ATOM 1760 N N . SER A 1 236 ? -0.425 12.938 -9.023 1 94.75 236 SER A N 1
ATOM 1761 C CA . SER A 1 236 ? -0.29 13.469 -7.668 1 94.75 236 SER A CA 1
ATOM 1762 C C . SER A 1 236 ? 0.278 12.414 -6.723 1 94.75 236 SER A C 1
ATOM 1764 O O . SER A 1 236 ? 0.304 11.227 -7.047 1 94.75 236 SER A O 1
ATOM 1766 N N . SER A 1 237 ? 0.686 12.828 -5.52 1 96.06 237 SER A N 1
ATOM 1767 C CA . SER A 1 237 ? 1.371 12.008 -4.523 1 96.06 237 SER A CA 1
ATOM 1768 C C . SER A 1 237 ? 0.381 11.188 -3.709 1 96.06 237 SER A C 1
ATOM 1770 O O . SER A 1 237 ? 0.278 11.359 -2.492 1 96.06 237 SER A O 1
ATOM 1772 N N . ALA A 1 238 ? -0.161 10.219 -4.309 1 97.62 238 ALA A N 1
ATOM 1773 C CA . ALA A 1 238 ? -1.212 9.43 -3.67 1 97.62 238 ALA A CA 1
ATOM 1774 C C . ALA A 1 238 ? -0.633 8.5 -2.607 1 97.62 238 ALA A C 1
ATOM 1776 O O . ALA A 1 238 ? -1.151 8.43 -1.49 1 97.62 238 ALA A O 1
ATOM 1777 N N . ALA A 1 239 ? 0.477 7.871 -2.883 1 98.38 239 ALA A N 1
ATOM 1778 C CA . ALA A 1 239 ? 1.026 6.859 -1.982 1 98.38 239 ALA A CA 1
ATOM 1779 C C . ALA A 1 239 ? 1.575 7.496 -0.709 1 98.38 239 ALA A C 1
ATOM 1781 O O . ALA A 1 239 ? 1.359 6.984 0.392 1 98.38 239 ALA A O 1
ATOM 1782 N N . SER A 1 240 ? 2.309 8.602 -0.858 1 98.69 240 SER A N 1
ATOM 1783 C CA . SER A 1 240 ? 2.865 9.25 0.324 1 98.69 240 SER A CA 1
ATOM 1784 C C . SER A 1 240 ? 1.772 9.906 1.163 1 98.69 240 SER A C 1
ATOM 1786 O O . SER A 1 240 ? 1.859 9.93 2.393 1 98.69 240 SER A O 1
ATOM 1788 N N . ALA A 1 241 ? 0.736 10.453 0.498 1 98.62 241 ALA A N 1
ATOM 1789 C CA . ALA A 1 241 ? -0.411 10.977 1.238 1 98.62 241 ALA A CA 1
ATOM 1790 C C . ALA A 1 241 ? -1.113 9.859 2.012 1 98.62 241 ALA A C 1
ATOM 1792 O O . ALA A 1 241 ? -1.504 10.047 3.166 1 98.62 241 ALA A O 1
ATOM 1793 N N . ALA A 1 242 ? -1.309 8.719 1.397 1 98.81 242 ALA A N 1
ATOM 1794 C CA . ALA A 1 242 ? -1.91 7.566 2.059 1 98.81 242 ALA A CA 1
ATOM 1795 C C . ALA A 1 242 ? -1.094 7.145 3.277 1 98.81 242 ALA A C 1
ATOM 1797 O O . ALA A 1 242 ? -1.65 6.891 4.348 1 98.81 242 ALA A O 1
ATOM 1798 N N . ASN A 1 243 ? 0.229 7.102 3.127 1 98.69 243 ASN A N 1
ATOM 1799 C CA . ASN A 1 243 ? 1.1 6.738 4.242 1 98.69 243 ASN A CA 1
ATOM 1800 C C . ASN A 1 243 ? 0.945 7.703 5.41 1 98.69 243 ASN A C 1
ATOM 1802 O O . ASN A 1 243 ? 0.815 7.277 6.562 1 98.69 243 ASN A O 1
ATOM 1806 N N . ALA A 1 244 ? 1.019 8.977 5.09 1 98.88 244 ALA A N 1
ATOM 1807 C CA . ALA A 1 244 ? 0.903 10 6.129 1 98.88 244 ALA A CA 1
ATOM 1808 C C . ALA A 1 244 ? -0.44 9.898 6.848 1 98.88 244 ALA A C 1
ATOM 1810 O O . ALA A 1 244 ? -0.519 10.109 8.062 1 98.88 244 ALA A O 1
ATOM 1811 N N . THR A 1 245 ? -1.493 9.609 6.09 1 98.88 245 THR A N 1
ATOM 1812 C CA . THR A 1 245 ? -2.838 9.477 6.641 1 98.88 245 THR A CA 1
ATOM 1813 C C . THR A 1 245 ? -2.91 8.312 7.621 1 98.88 245 THR A C 1
ATOM 1815 O O . THR A 1 245 ? -3.438 8.461 8.727 1 98.88 245 THR A O 1
ATOM 1818 N N . VAL A 1 246 ? -2.338 7.18 7.27 1 98.62 246 VAL A N 1
ATOM 1819 C CA . VAL A 1 246 ? -2.332 6.004 8.133 1 98.62 246 VAL A CA 1
ATOM 1820 C C . VAL A 1 246 ? -1.517 6.297 9.391 1 98.62 246 VAL A C 1
ATOM 1822 O O . VAL A 1 246 ? -1.952 5.992 10.508 1 98.62 246 VAL A O 1
ATOM 1825 N N . GLU A 1 247 ? -0.363 6.906 9.219 1 98.5 247 GLU A N 1
ATOM 1826 C CA . GLU A 1 247 ? 0.525 7.168 10.352 1 98.5 247 GLU A CA 1
ATOM 1827 C C . GLU A 1 247 ? -0.116 8.133 11.344 1 98.5 247 GLU A C 1
ATOM 1829 O O . GLU A 1 247 ? -0.034 7.934 12.555 1 98.5 247 GLU A O 1
ATOM 1834 N N . CYS A 1 248 ? -0.715 9.164 10.766 1 98.81 248 CYS A N 1
ATOM 1835 C CA . CYS A 1 248 ? -1.364 10.156 11.625 1 98.81 248 CYS A CA 1
ATOM 1836 C C . CYS A 1 248 ? -2.465 9.508 12.461 1 98.81 248 CYS A C 1
ATOM 1838 O O . CYS A 1 248 ? -2.502 9.68 13.68 1 98.81 248 CYS A O 1
ATOM 1840 N N . MET A 1 249 ? -3.357 8.75 11.852 1 98.88 249 MET A N 1
ATOM 1841 C CA . MET A 1 249 ? -4.465 8.117 12.562 1 98.88 249 MET A CA 1
ATOM 1842 C C . MET A 1 249 ? -3.953 7.074 13.555 1 98.88 249 MET A C 1
ATOM 1844 O O . MET A 1 249 ? -4.488 6.941 14.656 1 98.88 249 MET A O 1
ATOM 1848 N N . ARG A 1 250 ? -2.918 6.297 13.133 1 98.69 250 ARG A N 1
ATOM 1849 C CA . ARG A 1 250 ? -2.342 5.305 14.031 1 98.69 250 ARG A CA 1
ATOM 1850 C C . ARG A 1 250 ? -1.856 5.953 15.32 1 98.69 250 ARG A C 1
ATOM 1852 O O . ARG A 1 250 ? -2.17 5.48 16.422 1 98.69 250 ARG A O 1
ATOM 1859 N N . ASP A 1 251 ? -1.064 7.02 15.18 1 98.5 251 ASP A N 1
ATOM 1860 C CA . ASP A 1 251 ? -0.61 7.738 16.375 1 98.5 251 ASP A CA 1
ATOM 1861 C C . ASP A 1 251 ? -1.793 8.281 17.172 1 98.5 251 ASP A C 1
ATOM 1863 O O . ASP A 1 251 ? -1.799 8.219 18.391 1 98.5 251 ASP A O 1
ATOM 1867 N N . TRP A 1 252 ? -2.777 8.836 16.438 1 98.75 252 TRP A N 1
ATOM 1868 C CA . TRP A 1 252 ? -3.938 9.438 17.094 1 98.75 252 TRP A CA 1
ATOM 1869 C C . TRP A 1 252 ? -4.707 8.398 17.906 1 98.75 252 TRP A C 1
ATOM 1871 O O . TRP A 1 252 ? -5.16 8.688 19.016 1 98.75 252 TRP A O 1
ATOM 1881 N N . MET A 1 253 ? -4.91 7.203 17.406 1 98.06 253 MET A N 1
ATOM 1882 C CA . MET A 1 253 ? -5.637 6.141 18.094 1 98.06 253 MET A CA 1
ATOM 1883 C C . MET A 1 253 ? -4.758 5.473 19.141 1 98.06 253 MET A C 1
ATOM 1885 O O . MET A 1 253 ? -5.242 4.672 19.953 1 98.06 253 MET A O 1
ATOM 1889 N N . GLY A 1 254 ? -3.443 5.773 19.141 1 97.69 254 GLY A N 1
ATOM 1890 C CA . GLY A 1 254 ? -2.471 5.242 20.078 1 97.69 254 GLY A CA 1
ATOM 1891 C C . GLY A 1 254 ? -1.701 6.32 20.812 1 97.69 254 GLY A C 1
ATOM 1892 O O . GLY A 1 254 ? -2.285 7.102 21.578 1 97.69 254 GLY A O 1
ATOM 1893 N N . SER A 1 255 ? -0.375 6.332 20.484 1 98.38 255 SER A N 1
ATOM 1894 C CA . SER A 1 255 ? 0.513 7.289 21.141 1 98.38 255 SER A CA 1
ATOM 1895 C C . SER A 1 255 ? 1.672 7.68 20.219 1 98.38 255 SER A C 1
ATOM 1897 O O . SER A 1 255 ? 2.062 6.906 19.344 1 98.38 255 SER A O 1
ATOM 1899 N N . THR A 1 256 ? 2.162 8.82 20.312 1 97.75 256 THR A N 1
ATOM 1900 C CA . THR A 1 256 ? 3.404 9.203 19.641 1 97.75 256 THR A CA 1
ATOM 1901 C C . THR A 1 256 ? 4.605 8.562 20.344 1 97.75 256 THR A C 1
ATOM 1903 O O . THR A 1 256 ? 4.516 8.156 21.5 1 97.75 256 THR A O 1
ATOM 1906 N N . PRO A 1 257 ? 5.73 8.438 19.609 1 94.81 257 PRO A N 1
ATOM 1907 C CA . PRO A 1 257 ? 6.934 7.934 20.281 1 94.81 257 PRO A CA 1
ATOM 1908 C C . PRO A 1 257 ? 7.332 8.766 21.5 1 94.81 257 PRO A C 1
ATOM 1910 O O . PRO A 1 257 ? 7.219 9.992 21.469 1 94.81 257 PRO A O 1
ATOM 1913 N N . GLU A 1 258 ? 7.805 8.078 22.516 1 94.56 258 GLU A N 1
ATOM 1914 C CA . GLU A 1 258 ? 8.195 8.766 23.734 1 94.56 258 GLU A CA 1
ATOM 1915 C C . GLU A 1 258 ? 9.281 9.797 23.469 1 94.56 258 GLU A C 1
ATOM 1917 O O . GLU A 1 258 ? 10.234 9.523 22.734 1 94.56 258 GLU A O 1
ATOM 1922 N N . GLY A 1 259 ? 9.133 10.914 24.031 1 95.44 259 GLY A N 1
ATOM 1923 C CA . GLY A 1 259 ? 10.156 11.945 23.984 1 95.44 259 GLY A CA 1
ATOM 1924 C C . GLY A 1 259 ? 10.18 12.695 22.656 1 95.44 259 GLY A C 1
ATOM 1925 O O . GLY A 1 259 ? 11.094 13.484 22.406 1 95.44 259 GLY A O 1
ATOM 1926 N N . ASP A 1 260 ? 9.289 12.438 21.797 1 98 260 ASP A N 1
ATOM 1927 C CA . ASP A 1 260 ? 9.203 13.133 20.516 1 98 260 ASP A CA 1
ATOM 1928 C C . ASP A 1 260 ? 7.781 13.633 20.266 1 98 260 ASP A C 1
ATOM 1930 O O . ASP A 1 260 ? 6.867 13.352 21.047 1 98 260 ASP A O 1
ATOM 1934 N N . TRP A 1 261 ? 7.617 14.562 19.359 1 98.81 261 TRP A N 1
ATOM 1935 C CA . TRP A 1 261 ? 6.293 15.031 18.953 1 98.81 261 TRP A CA 1
ATOM 1936 C C . TRP A 1 261 ? 6.109 14.922 17.438 1 98.81 261 TRP A C 1
ATOM 1938 O O . TRP A 1 261 ? 7.055 14.617 16.719 1 98.81 261 TRP A O 1
ATOM 1948 N N . VAL A 1 262 ? 4.883 14.938 16.953 1 98.75 262 VAL A N 1
ATOM 1949 C CA . VAL A 1 262 ? 4.531 14.961 15.539 1 98.75 262 VAL A CA 1
ATOM 1950 C C . VAL A 1 262 ? 3.686 16.203 15.234 1 98.75 262 VAL A C 1
ATOM 1952 O O . VAL A 1 262 ? 3.316 16.938 16.141 1 98.75 262 VAL A O 1
ATOM 1955 N N . SER A 1 263 ? 3.459 16.422 13.977 1 98.88 263 SER A N 1
ATOM 1956 C CA . SER A 1 263 ? 2.621 17.547 13.578 1 98.88 263 SER A CA 1
ATOM 1957 C C . SER A 1 263 ? 1.206 17.094 13.242 1 98.88 263 SER A C 1
ATOM 1959 O O . SER A 1 263 ? 1.02 16.078 12.57 1 98.88 263 SER A O 1
ATOM 1961 N N . MET A 1 264 ? 0.264 17.781 13.68 1 98.88 264 MET A N 1
ATOM 1962 C CA . MET A 1 264 ? -1.152 17.516 13.438 1 98.88 264 MET A CA 1
ATOM 1963 C C . MET A 1 264 ? -1.947 18.812 13.43 1 98.88 264 MET A C 1
ATOM 1965 O O . MET A 1 264 ? -1.708 19.703 14.25 1 98.88 264 MET A O 1
ATOM 1969 N N . ALA A 1 265 ? -2.867 18.938 12.484 1 98.94 265 ALA A N 1
ATOM 1970 C CA . ALA A 1 265 ? -3.75 20.094 12.469 1 98.94 265 ALA A CA 1
ATOM 1971 C C . ALA A 1 265 ? -4.996 19.844 13.312 1 98.94 265 ALA A C 1
ATOM 1973 O O . ALA A 1 265 ? -5.812 18.984 12.992 1 98.94 265 ALA A O 1
ATOM 1974 N N . ILE A 1 266 ? -5.148 20.594 14.352 1 98.94 266 ILE A N 1
ATOM 1975 C CA . ILE A 1 266 ? -6.223 20.406 15.32 1 98.94 266 ILE A CA 1
ATOM 1976 C C . ILE A 1 266 ? -6.82 21.766 15.695 1 98.94 266 ILE A C 1
ATOM 1978 O O . ILE A 1 266 ? -6.273 22.812 15.336 1 98.94 266 ILE A O 1
ATOM 1982 N N . PRO A 1 267 ? -7.977 21.766 16.359 1 98.75 267 PRO A N 1
ATOM 1983 C CA . PRO A 1 267 ? -8.539 23.047 16.797 1 98.75 267 PRO A CA 1
ATOM 1984 C C . PRO A 1 267 ? -7.598 23.812 17.734 1 98.75 267 PRO A C 1
ATOM 1986 O O . PRO A 1 267 ? -7.18 23.281 18.766 1 98.75 267 PRO A O 1
ATOM 1989 N N . SER A 1 268 ? -7.34 25.047 17.391 1 98.81 268 SER A N 1
ATOM 1990 C CA . SER A 1 268 ? -6.457 25.891 18.188 1 98.81 268 SER A CA 1
ATOM 1991 C C . SER A 1 268 ? -7.094 26.25 19.516 1 98.81 268 SER A C 1
ATOM 1993 O O . SER A 1 268 ? -8.281 26.578 19.578 1 98.81 268 SER A O 1
ATOM 1995 N N . ASP A 1 269 ? -6.328 26.172 20.562 1 98.5 269 ASP A N 1
ATOM 1996 C CA . ASP A 1 269 ? -6.766 26.625 21.875 1 98.5 269 ASP A CA 1
ATOM 1997 C C . ASP A 1 269 ? -6.164 27.984 22.219 1 98.5 269 ASP A C 1
ATOM 1999 O O . ASP A 1 269 ? -6.109 28.359 23.391 1 98.5 269 ASP A O 1
ATOM 2003 N N . GLY A 1 270 ? -5.66 28.656 21.203 1 98.56 270 GLY A N 1
ATOM 2004 C CA . GLY A 1 270 ? -5.02 29.938 21.422 1 98.56 270 GLY A CA 1
ATOM 2005 C C . GLY A 1 270 ? -3.514 29.844 21.578 1 98.56 270 GLY A C 1
ATOM 2006 O O . GLY A 1 270 ? -2.818 30.859 21.641 1 98.56 270 GLY A O 1
ATOM 2007 N N . SER A 1 271 ? -3.018 28.625 21.672 1 98.62 271 SER A N 1
ATOM 2008 C CA . SER A 1 271 ? -1.587 28.375 21.828 1 98.62 271 SER A CA 1
ATOM 2009 C C . SER A 1 271 ? -0.786 29.078 20.734 1 98.62 271 SER A C 1
ATOM 2011 O O . SER A 1 271 ? -1.196 29.094 19.578 1 98.62 271 SER A O 1
ATOM 2013 N N . TYR A 1 272 ? 0.306 29.734 21.156 1 98.5 272 TYR A N 1
ATOM 2014 C CA . TYR A 1 272 ? 1.288 30.375 20.297 1 98.5 272 TYR A CA 1
ATOM 2015 C C . TYR A 1 272 ? 0.647 31.484 19.469 1 98.5 272 TYR A C 1
ATOM 2017 O O . TYR A 1 272 ? 1.06 31.75 18.344 1 98.5 272 TYR A O 1
ATOM 2025 N N . GLY A 1 273 ? -0.49 31.984 19.891 1 98.12 273 GLY A N 1
ATOM 2026 C CA . GLY A 1 273 ? -1.116 33.156 19.281 1 98.12 273 GLY A CA 1
ATOM 2027 C C . GLY A 1 273 ? -2.016 32.812 18.109 1 98.12 273 GLY A C 1
ATOM 2028 O O . GLY A 1 273 ? -2.51 33.688 17.422 1 98.12 273 GLY A O 1
ATOM 2029 N N . VAL A 1 274 ? -2.16 31.578 17.828 1 98.75 274 VAL A N 1
ATOM 2030 C CA . VAL A 1 274 ? -3.084 31.156 16.766 1 98.75 274 VAL A CA 1
ATOM 2031 C C . VAL A 1 274 ? -4.523 31.281 17.266 1 98.75 274 VAL A C 1
ATOM 2033 O O . VAL A 1 274 ? -4.879 30.703 18.297 1 98.75 274 VAL A O 1
ATOM 2036 N N . PRO A 1 275 ? -5.336 32 16.578 1 98.31 275 PRO A N 1
ATOM 2037 C CA . PRO A 1 275 ? -6.691 32.25 17.078 1 98.31 275 PRO A CA 1
ATOM 2038 C C . PRO A 1 275 ? -7.438 30.953 17.422 1 98.31 275 PRO A C 1
ATOM 2040 O O . PRO A 1 275 ? -7.336 29.969 16.688 1 98.31 275 PRO A O 1
ATOM 2043 N N . GLU A 1 276 ? -8.18 31 18.516 1 98.06 276 GLU A N 1
ATOM 2044 C CA . GLU A 1 276 ? -8.953 29.859 18.984 1 98.06 276 GLU A CA 1
ATOM 2045 C C . GLU A 1 276 ? -9.969 29.406 17.938 1 98.06 276 GLU A C 1
ATOM 2047 O O . GLU A 1 276 ? -10.578 30.25 17.266 1 98.06 276 GLU A O 1
ATOM 2052 N N . GLY A 1 277 ? -10.039 28.109 17.766 1 96.44 277 GLY A N 1
ATOM 2053 C CA . GLY A 1 277 ? -11.07 27.547 16.906 1 96.44 277 GLY A CA 1
ATOM 2054 C C . GLY A 1 277 ? -10.578 27.234 15.508 1 96.44 277 GLY A C 1
ATOM 2055 O O . GLY A 1 277 ? -11.172 26.422 14.805 1 96.44 277 GLY A O 1
ATOM 2056 N N . LEU A 1 278 ? -9.562 27.906 15.031 1 98.5 278 LEU A N 1
ATOM 2057 C CA . LEU A 1 278 ? -8.969 27.547 13.75 1 98.5 278 LEU A CA 1
ATOM 2058 C C . LEU A 1 278 ? -8.406 26.125 13.805 1 98.5 278 LEU A C 1
ATOM 2060 O O . LEU A 1 278 ? -7.855 25.703 14.82 1 98.5 278 LEU A O 1
ATOM 2064 N N . ILE A 1 279 ? -8.602 25.375 12.773 1 98.88 279 ILE A N 1
ATOM 2065 C CA . ILE A 1 279 ? -7.883 24.109 12.656 1 98.88 279 ILE A CA 1
ATOM 2066 C C . ILE A 1 279 ? -6.484 24.375 12.094 1 98.88 279 ILE A C 1
ATOM 2068 O O . ILE A 1 279 ? -6.32 24.625 10.898 1 98.88 279 ILE A O 1
ATOM 2072 N N . SER A 1 280 ? -5.5 24.312 12.891 1 98.94 280 SER A N 1
ATOM 2073 C CA . SER A 1 280 ? -4.121 24.656 12.555 1 98.94 280 SER A CA 1
ATOM 2074 C C . SER A 1 280 ? -3.156 23.578 13.023 1 98.94 280 SER A C 1
ATOM 2076 O O . SER A 1 280 ? -3.406 22.906 14.023 1 98.94 280 SER A O 1
ATOM 2078 N N . SER A 1 281 ? -2.082 23.391 12.258 1 98.94 281 SER A N 1
ATOM 2079 C CA . SER A 1 281 ? -1.062 22.406 12.609 1 98.94 281 SER A CA 1
ATOM 2080 C C . SER A 1 281 ? -0.202 22.906 13.773 1 98.94 281 SER A C 1
ATOM 2082 O O . SER A 1 281 ? 0.152 24.078 13.836 1 98.94 281 SER A O 1
ATOM 2084 N N . PHE A 1 282 ? 0.147 22.062 14.68 1 98.94 282 PHE A N 1
ATOM 2085 C CA . PHE A 1 282 ? 0.993 22.281 15.852 1 98.94 282 PHE A CA 1
ATOM 2086 C C . PHE A 1 282 ? 1.881 21.062 16.094 1 98.94 282 PHE A C 1
ATOM 2088 O O . PHE A 1 282 ? 1.578 19.953 15.633 1 98.94 282 PHE A O 1
ATOM 2095 N N . PRO A 1 283 ? 3.043 21.266 16.75 1 98.88 283 PRO A N 1
ATOM 2096 C CA . PRO A 1 283 ? 3.629 20.078 17.391 1 98.88 283 PRO A CA 1
ATOM 2097 C C . PRO A 1 283 ? 2.744 19.516 18.5 1 98.88 283 PRO A C 1
ATOM 2099 O O . PRO A 1 283 ? 2.289 20.25 19.375 1 98.88 283 PRO A O 1
ATOM 2102 N N . VAL A 1 284 ? 2.504 18.266 18.469 1 98.94 284 VAL A N 1
ATOM 2103 C CA . VAL A 1 284 ? 1.631 17.656 19.469 1 98.94 284 VAL A CA 1
ATOM 2104 C C . VAL A 1 284 ? 2.26 16.359 19.969 1 98.94 284 VAL A C 1
ATOM 2106 O O . VAL A 1 284 ? 3.045 15.727 19.266 1 98.94 284 VAL A O 1
ATOM 2109 N N . THR A 1 285 ? 1.961 16.016 21.172 1 98.81 285 THR A N 1
ATOM 2110 C CA . THR A 1 285 ? 2.152 14.672 21.703 1 98.81 285 THR A CA 1
ATOM 2111 C C . THR A 1 285 ? 0.811 13.977 21.906 1 98.81 285 THR A C 1
ATOM 2113 O O . THR A 1 285 ? -0.204 14.625 22.156 1 98.81 285 THR A O 1
ATOM 2116 N N . ILE A 1 286 ? 0.76 12.742 21.641 1 98.69 286 ILE A N 1
ATOM 2117 C CA . ILE A 1 286 ? -0.438 11.93 21.812 1 98.69 286 ILE A CA 1
ATOM 2118 C C . ILE A 1 286 ? -0.161 10.812 22.828 1 98.69 286 ILE A C 1
ATOM 2120 O O . ILE A 1 286 ? 0.841 10.102 22.703 1 98.69 286 ILE A O 1
ATOM 2124 N N . THR A 1 287 ? -0.952 10.656 23.828 1 98.25 287 THR A N 1
ATOM 2125 C CA . THR A 1 287 ? -0.897 9.578 24.812 1 98.25 287 THR A CA 1
ATOM 2126 C C . THR A 1 287 ? -2.242 8.859 24.891 1 98.25 287 THR A C 1
ATOM 2128 O O . THR A 1 287 ? -3.221 9.422 25.391 1 98.25 287 THR A O 1
ATOM 2131 N N . ASN A 1 288 ? -2.326 7.676 24.422 1 96.94 288 ASN A N 1
ATOM 2132 C CA . ASN A 1 288 ? -3.551 6.879 24.422 1 96.94 288 ASN A CA 1
ATOM 2133 C C . ASN A 1 288 ? -4.723 7.648 23.828 1 96.94 288 ASN A C 1
ATOM 2135 O O . ASN A 1 288 ? -5.781 7.762 24.438 1 96.94 288 ASN A O 1
ATOM 2139 N N . GLY A 1 289 ? -4.422 8.297 22.734 1 97.12 289 GLY A N 1
ATOM 2140 C CA . GLY A 1 289 ? -5.477 8.945 21.969 1 97.12 289 GLY A CA 1
ATOM 2141 C C . GLY A 1 289 ? -5.703 10.391 22.375 1 97.12 289 GLY A C 1
ATOM 2142 O O . GLY A 1 289 ? -6.434 11.125 21.703 1 97.12 289 GLY A O 1
ATOM 2143 N N . LYS A 1 290 ? -5.141 10.812 23.438 1 97.69 290 LYS A N 1
ATOM 2144 C CA . LYS A 1 290 ? -5.289 12.195 23.875 1 97.69 290 LYS A CA 1
ATOM 2145 C C . LYS A 1 290 ? -4.219 13.086 23.25 1 97.69 290 LYS A C 1
ATOM 2147 O O . LYS A 1 290 ? -3.023 12.875 23.469 1 97.69 290 LYS A O 1
ATOM 2152 N N . VAL A 1 291 ? -4.633 14.109 22.531 1 98.62 291 VAL A N 1
ATOM 2153 C CA . VAL A 1 291 ? -3.736 15 21.812 1 98.62 291 VAL A CA 1
ATOM 2154 C C . VAL A 1 291 ? -3.49 16.266 22.625 1 98.62 291 VAL A C 1
ATOM 2156 O O . VAL A 1 291 ? -4.438 16.906 23.109 1 98.62 291 VAL A O 1
ATOM 2159 N N . GLU A 1 292 ? -2.236 16.594 22.766 1 98.62 292 GLU A N 1
ATOM 2160 C CA . GLU A 1 292 ? -1.863 17.828 23.469 1 98.62 292 GLU A CA 1
ATOM 2161 C C . GLU A 1 292 ? -0.852 18.641 22.656 1 98.62 292 GLU A C 1
ATOM 2163 O O . GLU A 1 292 ? 0.135 18.094 22.156 1 98.62 292 GLU A O 1
ATOM 2168 N N . ILE A 1 293 ? -1.131 19.922 22.531 1 98.81 293 ILE A N 1
ATOM 2169 C CA . ILE A 1 293 ? -0.165 20.812 21.891 1 98.81 293 ILE A CA 1
ATOM 2170 C C . ILE A 1 293 ? 1.068 20.953 22.781 1 98.81 293 ILE A C 1
ATOM 2172 O O . ILE A 1 293 ? 0.949 21.172 23.984 1 98.81 293 ILE A O 1
ATOM 2176 N N . VAL A 1 294 ? 2.246 20.75 22.219 1 98.88 294 VAL A N 1
ATOM 2177 C CA . VAL A 1 294 ? 3.488 20.953 22.953 1 98.88 294 VAL A CA 1
ATOM 2178 C C . VAL A 1 294 ? 3.594 22.406 23.406 1 98.88 294 VAL A C 1
ATOM 2180 O O . VAL A 1 294 ? 3.414 23.328 22.609 1 98.88 294 VAL A O 1
ATOM 2183 N N . GLN A 1 295 ? 3.873 22.672 24.656 1 98.56 295 GLN A N 1
ATOM 2184 C CA . GLN A 1 295 ? 3.936 24.016 25.219 1 98.56 295 GLN A CA 1
ATOM 2185 C C . GLN A 1 295 ? 5.379 24.438 25.484 1 98.56 295 GLN A C 1
ATOM 2187 O O . GLN A 1 295 ? 6.273 23.594 25.547 1 98.56 295 GLN A O 1
ATOM 2192 N N . GLY A 1 296 ? 5.523 25.734 25.562 1 98.25 296 GLY A N 1
ATOM 2193 C CA . GLY A 1 296 ? 6.766 26.266 26.078 1 98.25 296 GLY A CA 1
ATOM 2194 C C . GLY A 1 296 ? 7.855 26.391 25.031 1 98.25 296 GLY A C 1
ATOM 2195 O O . GLY A 1 296 ? 9.031 26.531 25.375 1 98.25 296 GLY A O 1
ATOM 2196 N N . LEU A 1 297 ? 7.551 26.266 23.812 1 98.44 297 LEU A N 1
ATOM 2197 C CA . LEU A 1 297 ? 8.555 26.438 22.781 1 98.44 297 LEU A CA 1
ATOM 2198 C C . LEU A 1 297 ? 8.836 27.906 22.531 1 98.44 297 LEU A C 1
ATOM 2200 O O . LEU A 1 297 ? 7.902 28.719 22.406 1 98.44 297 LEU A O 1
ATOM 2204 N N . ASP A 1 298 ? 10.109 28.281 22.484 1 98.06 298 ASP A N 1
ATOM 2205 C CA . ASP A 1 298 ? 10.484 29.641 22.109 1 98.06 298 ASP A CA 1
ATOM 2206 C C . ASP A 1 298 ? 10.227 29.891 20.625 1 98.06 298 ASP A C 1
ATOM 2208 O O . ASP A 1 298 ? 10.594 29.062 19.781 1 98.06 298 ASP A O 1
ATOM 2212 N N . ILE A 1 299 ? 9.586 30.984 20.344 1 98.25 299 ILE A N 1
ATOM 2213 C CA . ILE A 1 299 ? 9.305 31.375 18.953 1 98.25 299 ILE A CA 1
ATOM 2214 C C . ILE A 1 299 ? 10.062 32.656 18.625 1 98.25 299 ILE A C 1
ATOM 2216 O O . ILE A 1 299 ? 9.75 33.719 19.141 1 98.25 299 ILE A O 1
ATOM 2220 N N . ASP A 1 300 ? 11.031 32.594 17.734 1 96.62 300 ASP A N 1
ATOM 2221 C CA . ASP A 1 300 ? 11.766 33.781 17.344 1 96.62 300 ASP A CA 1
ATOM 2222 C C . ASP A 1 300 ? 10.977 34.625 16.328 1 96.62 300 ASP A C 1
ATOM 2224 O O . ASP A 1 300 ? 9.859 34.25 15.953 1 96.62 300 ASP A O 1
ATOM 2228 N N . ASP A 1 301 ? 11.531 35.719 15.914 1 97.75 301 ASP A N 1
ATOM 2229 C CA . ASP A 1 301 ? 10.82 36.656 15.055 1 97.75 301 ASP A CA 1
ATOM 2230 C C . ASP A 1 301 ? 10.531 36.031 13.688 1 97.75 301 ASP A C 1
ATOM 2232 O O . ASP A 1 301 ? 9.461 36.281 13.117 1 97.75 301 ASP A O 1
ATOM 2236 N N . PHE A 1 302 ? 11.477 35.344 13.195 1 97.5 302 PHE A N 1
ATOM 2237 C CA . PHE A 1 302 ? 11.312 34.688 11.898 1 97.5 302 PHE A CA 1
ATOM 2238 C C . PHE A 1 302 ? 10.148 33.719 11.93 1 97.5 302 PHE A C 1
ATOM 2240 O O . PHE A 1 302 ? 9.25 33.781 11.086 1 97.5 302 PHE A O 1
ATOM 2247 N N . SER A 1 303 ? 10.141 32.812 12.859 1 98.19 303 SER A N 1
ATOM 2248 C CA . SER A 1 303 ? 9.078 31.828 13.016 1 98.19 303 SER A CA 1
ATOM 2249 C C . SER A 1 303 ? 7.734 32.5 13.297 1 98.19 303 SER A C 1
ATOM 2251 O O . SER A 1 303 ? 6.703 32.062 12.773 1 98.19 303 SER A O 1
ATOM 2253 N N . ARG A 1 304 ? 7.754 33.562 14.133 1 98.56 304 ARG A N 1
ATOM 2254 C CA . ARG A 1 304 ? 6.531 34.281 14.438 1 98.56 304 ARG A CA 1
ATOM 2255 C C . ARG A 1 304 ? 5.867 34.812 13.164 1 98.56 304 ARG A C 1
ATOM 2257 O O . ARG A 1 304 ? 4.66 34.656 12.977 1 98.56 304 ARG A O 1
ATOM 2264 N N . ALA A 1 305 ? 6.633 35.406 12.344 1 98.5 305 ALA A N 1
ATOM 2265 C CA . ALA A 1 305 ? 6.109 35.938 11.094 1 98.5 305 ALA A CA 1
ATOM 2266 C C . ALA A 1 305 ? 5.496 34.844 10.227 1 98.5 305 ALA A C 1
ATOM 2268 O O . ALA A 1 305 ? 4.441 35.062 9.625 1 98.5 305 ALA A O 1
ATOM 2269 N N . LYS A 1 306 ? 6.145 33.688 10.125 1 98.56 306 LYS A N 1
ATOM 2270 C CA . LYS A 1 306 ? 5.656 32.562 9.32 1 98.56 306 LYS A CA 1
ATOM 2271 C C . LYS A 1 306 ? 4.371 31.984 9.906 1 98.56 306 LYS A C 1
ATOM 2273 O O . LYS A 1 306 ? 3.42 31.703 9.172 1 98.56 306 LYS A O 1
ATOM 2278 N N . ILE A 1 307 ? 4.359 31.797 11.211 1 98.81 307 ILE A N 1
ATOM 2279 C CA . ILE A 1 307 ? 3.188 31.25 11.891 1 98.81 307 ILE A CA 1
ATOM 2280 C C . ILE A 1 307 ? 2 32.188 11.695 1 98.81 307 ILE A C 1
ATOM 2282 O O . ILE A 1 307 ? 0.899 31.75 11.359 1 98.81 307 ILE A O 1
ATOM 2286 N N . ASP A 1 308 ? 2.248 33.5 11.836 1 98.69 308 ASP A N 1
ATOM 2287 C CA . ASP A 1 308 ? 1.19 34.5 11.695 1 98.69 308 ASP A CA 1
ATOM 2288 C C . ASP A 1 308 ? 0.632 34.5 10.273 1 98.69 308 ASP A C 1
ATOM 2290 O O . ASP A 1 308 ? -0.579 34.656 10.086 1 98.69 308 ASP A O 1
ATOM 2294 N N . ALA A 1 309 ? 1.49 34.438 9.32 1 98.56 309 ALA A N 1
ATOM 2295 C CA . ALA A 1 309 ? 1.06 34.438 7.93 1 98.56 309 ALA A CA 1
ATOM 2296 C C . ALA A 1 309 ? 0.147 33.25 7.621 1 98.56 309 ALA A C 1
ATOM 2298 O O . ALA A 1 309 ? -0.866 33.406 6.934 1 98.56 309 ALA A O 1
ATOM 2299 N N . SER A 1 310 ? 0.533 32.094 8.094 1 98.56 310 SER A N 1
ATOM 2300 C CA . SER A 1 310 ? -0.262 30.891 7.852 1 98.56 310 SER A CA 1
ATOM 2301 C C . SER A 1 310 ? -1.58 30.938 8.617 1 98.56 310 SER A C 1
ATOM 2303 O O . SER A 1 310 ? -2.623 30.531 8.094 1 98.56 310 SER A O 1
ATOM 2305 N N . ALA A 1 311 ? -1.56 31.422 9.852 1 98.62 311 ALA A N 1
ATOM 2306 C CA . ALA A 1 311 ? -2.773 31.578 10.648 1 98.62 311 ALA A CA 1
ATOM 2307 C C . ALA A 1 311 ? -3.729 32.562 9.992 1 98.62 311 ALA A C 1
ATOM 2309 O O . ALA A 1 311 ? -4.949 32.375 10.023 1 98.62 311 ALA A O 1
ATOM 2310 N N . LYS A 1 312 ? -3.186 33.625 9.469 1 98.62 312 LYS A N 1
ATOM 2311 C CA . LYS A 1 312 ? -4.012 34.625 8.781 1 98.62 312 LYS A CA 1
ATOM 2312 C C . LYS A 1 312 ? -4.738 34 7.598 1 98.62 312 LYS A C 1
ATOM 2314 O O . LYS A 1 312 ? -5.922 34.281 7.379 1 98.62 312 LYS A O 1
ATOM 2319 N N . GLU A 1 313 ? -4.051 33.219 6.785 1 98.06 313 GLU A N 1
ATOM 2320 C CA . GLU A 1 313 ? -4.695 32.5 5.676 1 98.06 313 GLU A CA 1
ATOM 2321 C C . GLU A 1 313 ? -5.855 31.641 6.16 1 98.06 313 GLU A C 1
ATOM 2323 O O . GLU A 1 313 ? -6.93 31.641 5.562 1 98.06 313 GLU A O 1
ATOM 2328 N N . LEU A 1 314 ? -5.633 30.922 7.227 1 98.38 314 LEU A N 1
ATOM 2329 C CA . LEU A 1 314 ? -6.676 30.078 7.797 1 98.38 314 LEU A CA 1
ATOM 2330 C C . LEU A 1 314 ? -7.855 30.922 8.273 1 98.38 314 LEU A C 1
ATOM 2332 O O . LEU A 1 314 ? -9.016 30.531 8.094 1 98.38 314 LEU A O 1
ATOM 2336 N N . ALA A 1 315 ? -7.555 32.031 8.898 1 98.5 315 ALA A N 1
ATOM 2337 C CA . ALA A 1 315 ? -8.609 32.938 9.359 1 98.5 315 ALA A CA 1
ATOM 2338 C C . ALA A 1 315 ? -9.406 33.469 8.188 1 98.5 315 ALA A C 1
ATOM 2340 O O . ALA A 1 315 ? -10.633 33.594 8.266 1 98.5 315 ALA A O 1
ATOM 2341 N N . ASP A 1 316 ? -8.719 33.875 7.145 1 97.62 316 ASP A N 1
ATOM 2342 C CA . ASP A 1 316 ? -9.383 34.375 5.945 1 97.62 316 ASP A CA 1
ATOM 2343 C C . ASP A 1 316 ? -10.305 33.312 5.352 1 97.62 316 ASP A C 1
ATOM 2345 O O . ASP A 1 316 ? -11.414 33.594 4.91 1 97.62 316 ASP A O 1
ATOM 2349 N N . GLU A 1 317 ? -9.828 32.062 5.293 1 96.81 317 GLU A N 1
ATOM 2350 C CA . GLU A 1 317 ? -10.648 30.969 4.793 1 96.81 317 GLU A CA 1
ATOM 2351 C C . GLU A 1 317 ? -11.867 30.734 5.684 1 96.81 317 GLU A C 1
ATOM 2353 O O . GLU A 1 317 ? -12.969 30.5 5.188 1 96.81 317 GLU A O 1
ATOM 2358 N N . ARG A 1 318 ? -11.656 30.766 7.004 1 97.62 318 ARG A N 1
ATOM 2359 C CA . ARG A 1 318 ? -12.766 30.641 7.949 1 97.62 318 ARG A CA 1
ATOM 2360 C C . ARG A 1 318 ? -13.82 31.703 7.703 1 97.62 318 ARG A C 1
ATOM 2362 O O . ARG A 1 318 ? -15.016 31.406 7.664 1 97.62 318 ARG A O 1
ATOM 2369 N N . ASP A 1 319 ? -13.383 32.906 7.523 1 97.75 319 ASP A N 1
ATOM 2370 C CA . ASP A 1 319 ? -14.312 34 7.289 1 97.75 319 ASP A CA 1
ATOM 2371 C C . ASP A 1 319 ? -15.078 33.812 5.98 1 97.75 319 ASP A C 1
ATOM 2373 O O . ASP A 1 319 ? -16.266 34.125 5.902 1 97.75 319 ASP A O 1
ATOM 2377 N N . ALA A 1 320 ? -14.367 33.375 4.977 1 96.75 320 ALA A N 1
ATOM 2378 C CA . ALA A 1 320 ? -15 33.125 3.686 1 96.75 320 ALA A CA 1
ATOM 2379 C C . ALA A 1 320 ? -16.094 32.094 3.811 1 96.75 320 ALA A C 1
ATOM 2381 O O . ALA A 1 320 ? -17.188 32.25 3.254 1 96.75 320 ALA A O 1
ATOM 2382 N N . VAL A 1 321 ? -15.805 30.969 4.535 1 97.38 321 VAL A N 1
ATOM 2383 C CA . VAL A 1 321 ? -16.797 29.891 4.625 1 97.38 321 VAL A CA 1
ATOM 2384 C C . VAL A 1 321 ? -17.922 30.312 5.559 1 97.38 321 VAL A C 1
ATOM 2386 O O . VAL A 1 321 ? -19.062 29.875 5.406 1 97.38 321 VAL A O 1
ATOM 2389 N N . LYS A 1 322 ? -17.688 31.172 6.535 1 97.44 322 LYS A N 1
ATOM 2390 C CA . LYS A 1 322 ? -18.734 31.766 7.363 1 97.44 322 LYS A CA 1
ATOM 2391 C C . LYS A 1 322 ? -19.672 32.625 6.523 1 97.44 322 LYS A C 1
ATOM 2393 O O . LYS A 1 322 ? -20.906 32.531 6.664 1 97.44 322 LYS A O 1
ATOM 2398 N N . GLU A 1 323 ? -19.141 33.375 5.691 1 97.06 323 GLU A N 1
ATOM 2399 C CA . GLU A 1 323 ? -19.922 34.25 4.801 1 97.06 323 GLU A CA 1
ATOM 2400 C C . GLU A 1 323 ? -20.797 33.406 3.873 1 97.06 323 GLU A C 1
ATOM 2402 O O . GLU A 1 323 ? -21.906 33.812 3.514 1 97.06 323 GLU A O 1
ATOM 2407 N N . LEU A 1 324 ? -20.297 32.25 3.465 1 96.12 324 LEU A N 1
ATOM 2408 C CA . LEU A 1 324 ? -21.016 31.359 2.572 1 96.12 324 LEU A CA 1
ATOM 2409 C C . LEU A 1 324 ? -22.062 30.562 3.338 1 96.12 324 LEU A C 1
ATOM 2411 O O . LEU A 1 324 ? -22.812 29.797 2.742 1 96.12 324 LEU A O 1
ATOM 2415 N N . GLY A 1 325 ? -22.125 30.672 4.699 1 96.44 325 GLY A N 1
ATOM 2416 C CA . GLY A 1 325 ? -23.109 30.016 5.531 1 96.44 325 GLY A CA 1
ATOM 2417 C C . GLY A 1 325 ? -22.781 28.562 5.812 1 96.44 325 GLY A C 1
ATOM 2418 O O . GLY A 1 325 ? -23.688 27.766 6.074 1 96.44 325 GLY A O 1
ATOM 2419 N N . LEU A 1 326 ? -21.531 28.234 5.676 1 96.25 326 LEU A N 1
ATOM 2420 C CA . LEU A 1 326 ? -21.125 26.828 5.812 1 96.25 326 LEU A CA 1
ATOM 2421 C C . LEU A 1 326 ? -20.75 26.516 7.258 1 96.25 326 LEU A C 1
ATOM 2423 O O . LEU A 1 326 ? -20.656 25.344 7.633 1 96.25 326 LEU A O 1
ATOM 2427 N N . ILE A 1 327 ? -20.5 27.578 8.055 1 96.56 327 ILE A N 1
ATOM 2428 C CA . ILE A 1 327 ? -20.219 27.406 9.477 1 96.56 327 ILE A CA 1
ATOM 2429 C C . ILE A 1 327 ? -20.891 28.516 10.266 1 96.56 327 ILE A C 1
ATOM 2431 O O . ILE A 1 327 ? -21.25 29.547 9.711 1 96.56 327 ILE A O 1
ATOM 2435 N N . MET B 1 1 ? 25.484 -2.65 16.312 1 37.16 1 MET B N 1
ATOM 2436 C CA . MET B 1 1 ? 26.188 -3.143 15.133 1 37.16 1 MET B CA 1
ATOM 2437 C C . MET B 1 1 ? 25.328 -2.938 13.883 1 37.16 1 MET B C 1
ATOM 2439 O O . MET B 1 1 ? 24.156 -3.305 13.859 1 37.16 1 MET B O 1
ATOM 2443 N N . THR B 1 2 ? 25.641 -2.029 12.922 1 56.53 2 THR B N 1
ATOM 2444 C CA . THR B 1 2 ? 24.828 -1.575 11.797 1 56.53 2 THR B CA 1
ATOM 2445 C C . THR B 1 2 ? 24.5 -2.734 10.859 1 56.53 2 THR B C 1
ATOM 2447 O O . THR B 1 2 ? 25.406 -3.396 10.344 1 56.53 2 THR B O 1
ATOM 2450 N N . GLN B 1 3 ? 23.312 -3.521 11.062 1 77.44 3 GLN B N 1
ATOM 2451 C CA . GLN B 1 3 ? 22.891 -4.641 10.219 1 77.44 3 GLN B CA 1
ATOM 2452 C C . GLN B 1 3 ? 22.969 -4.273 8.742 1 77.44 3 GLN B C 1
ATOM 2454 O O . GLN B 1 3 ? 22.516 -3.195 8.344 1 77.44 3 GLN B O 1
ATOM 2459 N N . THR B 1 4 ? 23.844 -5.113 8 1 92.12 4 THR B N 1
ATOM 2460 C CA . THR B 1 4 ? 23.891 -4.93 6.559 1 92.12 4 THR B CA 1
ATOM 2461 C C . THR B 1 4 ? 22.484 -4.945 5.957 1 92.12 4 THR B C 1
ATOM 2463 O O . THR B 1 4 ? 21.703 -5.859 6.219 1 92.12 4 THR B O 1
ATOM 2466 N N . PRO B 1 5 ? 22.125 -3.924 5.316 1 97.69 5 PRO B N 1
ATOM 2467 C CA . PRO B 1 5 ? 20.781 -3.865 4.746 1 97.69 5 PRO B CA 1
ATOM 2468 C C . PRO B 1 5 ? 20.516 -4.969 3.721 1 97.69 5 PRO B C 1
ATOM 2470 O O . PRO B 1 5 ? 21.422 -5.332 2.963 1 97.69 5 PRO B O 1
ATOM 2473 N N . VAL B 1 6 ? 19.391 -5.57 3.758 1 98.69 6 VAL B N 1
ATOM 2474 C CA . VAL B 1 6 ? 18.969 -6.484 2.703 1 98.69 6 VAL B CA 1
ATOM 2475 C C . VAL B 1 6 ? 18.719 -5.703 1.413 1 98.69 6 VAL B C 1
ATOM 2477 O O . VAL B 1 6 ? 18 -4.699 1.414 1 98.69 6 VAL B O 1
ATOM 2480 N N . LYS B 1 7 ? 19.391 -6.102 0.314 1 98.81 7 LYS B N 1
ATOM 2481 C CA . LYS B 1 7 ? 19.203 -5.438 -0.974 1 98.81 7 LYS B CA 1
ATOM 2482 C C . LYS B 1 7 ? 18.062 -6.07 -1.76 1 98.81 7 LYS B C 1
ATOM 2484 O O . LYS B 1 7 ? 18.078 -7.273 -2.029 1 98.81 7 LYS B O 1
ATOM 2489 N N . ILE B 1 8 ? 17.078 -5.273 -2.129 1 98.94 8 ILE B N 1
ATOM 2490 C CA . ILE B 1 8 ? 15.859 -5.727 -2.797 1 98.94 8 ILE B CA 1
ATOM 2491 C C . ILE B 1 8 ? 15.727 -5.031 -4.152 1 98.94 8 ILE B C 1
ATOM 2493 O O . ILE B 1 8 ? 15.602 -3.807 -4.215 1 98.94 8 ILE B O 1
ATOM 2497 N N . ALA B 1 9 ? 15.758 -5.773 -5.207 1 98.94 9 ALA B N 1
ATOM 2498 C CA . ALA B 1 9 ? 15.578 -5.223 -6.547 1 98.94 9 ALA B CA 1
ATOM 2499 C C . ALA B 1 9 ? 14.125 -5.352 -7.004 1 98.94 9 ALA B C 1
ATOM 2501 O O . ALA B 1 9 ? 13.477 -6.363 -6.73 1 98.94 9 ALA B O 1
ATOM 2502 N N . VAL B 1 10 ? 13.625 -4.355 -7.676 1 98.94 10 VAL B N 1
ATOM 2503 C CA . VAL B 1 10 ? 12.305 -4.371 -8.297 1 98.94 10 VAL B CA 1
ATOM 2504 C C . VAL B 1 10 ? 12.391 -3.834 -9.719 1 98.94 10 VAL B C 1
ATOM 2506 O O . VAL B 1 10 ? 12.898 -2.732 -9.945 1 98.94 10 VAL B O 1
ATOM 2509 N N . THR B 1 11 ? 11.945 -4.602 -10.703 1 98.94 11 THR B N 1
ATOM 2510 C CA . THR B 1 11 ? 11.945 -4.152 -12.094 1 98.94 11 THR B CA 1
ATOM 2511 C C . THR B 1 11 ? 10.586 -3.582 -12.477 1 98.94 11 THR B C 1
ATOM 2513 O O . THR B 1 11 ? 9.57 -3.932 -11.875 1 98.94 11 THR B O 1
ATOM 2516 N N . GLY B 1 12 ? 10.625 -2.74 -13.562 1 98.62 12 GLY B N 1
ATOM 2517 C CA . GLY B 1 12 ? 9.383 -2.039 -13.867 1 98.62 12 GLY B CA 1
ATOM 2518 C C . GLY B 1 12 ? 8.898 -1.169 -12.719 1 98.62 12 GLY B C 1
ATOM 2519 O O . GLY B 1 12 ? 7.695 -1.093 -12.461 1 98.62 12 GLY B O 1
ATOM 2520 N N . ALA B 1 13 ? 9.789 -0.516 -12.047 1 98.75 13 ALA B N 1
ATOM 2521 C CA . ALA B 1 13 ? 9.562 0.045 -10.719 1 98.75 13 ALA B CA 1
ATOM 2522 C C . ALA B 1 13 ? 8.625 1.247 -10.781 1 98.75 13 ALA B C 1
ATOM 2524 O O . ALA B 1 13 ? 8.031 1.628 -9.766 1 98.75 13 ALA B O 1
ATOM 2525 N N . ALA B 1 14 ? 8.453 1.863 -11.914 1 98.25 14 ALA B N 1
ATOM 2526 C CA . ALA B 1 14 ? 7.562 3.018 -12.039 1 98.25 14 ALA B CA 1
ATOM 2527 C C . ALA B 1 14 ? 6.145 2.582 -12.391 1 98.25 14 ALA B C 1
ATOM 2529 O O . ALA B 1 14 ? 5.227 3.406 -12.438 1 98.25 14 ALA B O 1
ATOM 2530 N N . GLY B 1 15 ? 5.945 1.276 -12.641 1 97.19 15 GLY B N 1
ATOM 2531 C CA . GLY B 1 15 ? 4.652 0.773 -13.07 1 97.19 15 GLY B CA 1
ATOM 2532 C C . GLY B 1 15 ? 3.629 0.721 -11.953 1 97.19 15 GLY B C 1
ATOM 2533 O O . GLY B 1 15 ? 3.963 0.938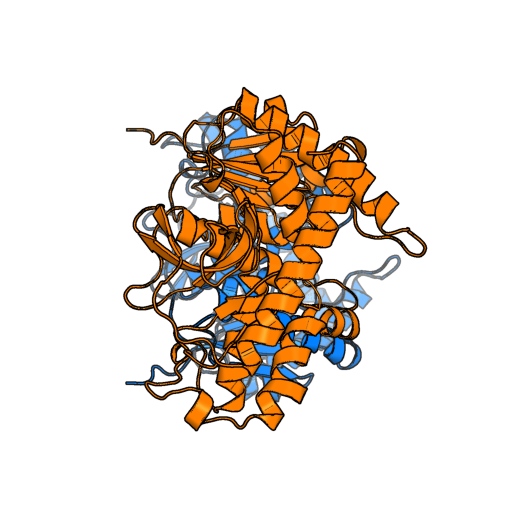 -10.789 1 97.19 15 GLY B O 1
ATOM 2534 N N . GLN B 1 16 ? 2.432 0.353 -12.281 1 96 16 GLN B N 1
ATOM 2535 C CA . GLN B 1 16 ? 1.295 0.438 -11.375 1 96 16 GLN B CA 1
ATOM 2536 C C . GLN B 1 16 ? 1.4 -0.603 -10.258 1 96 16 GLN B C 1
ATOM 2538 O O . GLN B 1 16 ? 1.111 -0.31 -9.102 1 96 16 GLN B O 1
ATOM 2543 N N . ILE B 1 17 ? 1.738 -1.838 -10.602 1 98.06 17 ILE B N 1
ATOM 2544 C CA . ILE B 1 17 ? 1.889 -2.848 -9.555 1 98.06 17 ILE B CA 1
ATOM 2545 C C . ILE B 1 17 ? 2.949 -2.398 -8.555 1 98.06 17 ILE B C 1
ATOM 2547 O O . ILE B 1 17 ? 2.748 -2.498 -7.34 1 98.06 17 ILE B O 1
ATOM 2551 N N . CYS B 1 18 ? 4.031 -1.881 -9.078 1 98.62 18 CYS B N 1
ATOM 2552 C CA . CYS B 1 18 ? 5.16 -1.509 -8.234 1 98.62 18 CYS B CA 1
ATOM 2553 C C . CYS B 1 18 ? 4.828 -0.288 -7.387 1 98.62 18 CYS B C 1
ATOM 2555 O O . CYS B 1 18 ? 5.336 -0.144 -6.273 1 98.62 18 CYS B O 1
ATOM 2557 N N . TYR B 1 19 ? 3.947 0.575 -7.887 1 98.06 19 TYR B N 1
ATOM 2558 C CA . TYR B 1 19 ? 3.502 1.726 -7.109 1 98.06 19 TYR B CA 1
ATOM 2559 C C . TYR B 1 19 ? 2.779 1.281 -5.84 1 98.06 19 TYR B C 1
ATOM 2561 O O . TYR B 1 19 ? 2.799 1.985 -4.828 1 98.06 19 TYR B O 1
ATOM 2569 N N . SER B 1 20 ? 2.148 0.137 -5.855 1 98.12 20 SER B N 1
ATOM 2570 C CA . SER B 1 20 ? 1.582 -0.453 -4.645 1 98.12 20 SER B CA 1
ATOM 2571 C C . SER B 1 20 ? 2.623 -1.274 -3.891 1 98.12 20 SER B C 1
ATOM 2573 O O . SER B 1 20 ? 2.676 -1.238 -2.66 1 98.12 20 SER B O 1
ATOM 2575 N N . LEU B 1 21 ? 3.482 -1.896 -4.566 1 98.81 21 LEU B N 1
ATOM 2576 C CA . LEU B 1 21 ? 4.426 -2.877 -4.039 1 98.81 21 LEU B CA 1
ATOM 2577 C C . LEU B 1 21 ? 5.523 -2.195 -3.23 1 98.81 21 LEU B C 1
ATOM 2579 O O . LEU B 1 21 ? 5.824 -2.611 -2.109 1 98.81 21 LEU B O 1
ATOM 2583 N N . LEU B 1 22 ? 6.113 -1.142 -3.787 1 98.88 22 LEU B N 1
ATOM 2584 C CA . LEU B 1 22 ? 7.289 -0.514 -3.193 1 98.88 22 LEU B CA 1
ATOM 2585 C C . LEU B 1 22 ? 6.973 0.029 -1.804 1 98.88 22 LEU B C 1
ATOM 2587 O O . LEU B 1 22 ? 7.762 -0.139 -0.872 1 98.88 22 LEU B O 1
ATOM 2591 N N . PHE B 1 23 ? 5.848 0.619 -1.639 1 98.69 23 PHE B N 1
ATOM 2592 C CA . PHE B 1 23 ? 5.488 1.244 -0.371 1 98.69 23 PHE B CA 1
ATOM 2593 C C . PHE B 1 23 ? 5.113 0.191 0.665 1 98.69 23 PHE B C 1
ATOM 2595 O O . PHE B 1 23 ? 5.332 0.386 1.862 1 98.69 23 PHE B O 1
ATOM 2602 N N . ARG B 1 24 ? 4.598 -0.967 0.218 1 98.44 24 ARG B N 1
ATOM 2603 C CA . ARG B 1 24 ? 4.379 -2.1 1.11 1 98.44 24 ARG B CA 1
ATOM 2604 C C . ARG B 1 24 ? 5.707 -2.658 1.617 1 98.44 24 ARG B C 1
ATOM 2606 O O . ARG B 1 24 ? 5.855 -2.928 2.811 1 98.44 24 ARG B O 1
ATOM 2613 N N . ILE B 1 25 ? 6.648 -2.795 0.69 1 98.75 25 ILE B N 1
ATOM 2614 C CA . ILE B 1 25 ? 7.961 -3.316 1.066 1 98.75 25 ILE B CA 1
ATOM 2615 C C . ILE B 1 25 ? 8.633 -2.363 2.053 1 98.75 25 ILE B C 1
ATOM 2617 O O . ILE B 1 25 ? 9.078 -2.781 3.121 1 98.75 25 ILE B O 1
ATOM 2621 N N . ALA B 1 26 ? 8.617 -1.1 1.751 1 98.62 26 ALA B N 1
ATOM 2622 C CA . ALA B 1 26 ? 9.344 -0.095 2.521 1 98.62 26 ALA B CA 1
ATOM 2623 C C . ALA B 1 26 ? 8.695 0.13 3.883 1 98.62 26 ALA B C 1
ATOM 2625 O O . ALA B 1 26 ? 9.359 0.539 4.836 1 98.62 26 ALA B O 1
ATOM 2626 N N . SER B 1 27 ? 7.395 -0.129 3.977 1 98 27 SER B N 1
ATOM 2627 C CA . SER B 1 27 ? 6.691 0.09 5.234 1 98 27 SER B CA 1
ATOM 2628 C C . SER B 1 27 ? 6.82 -1.117 6.16 1 98 27 SER B C 1
ATOM 2630 O O . SER B 1 27 ? 6.258 -1.132 7.254 1 98 27 SER B O 1
ATOM 2632 N N . GLY B 1 28 ? 7.512 -2.211 5.688 1 97.81 28 GLY B N 1
ATOM 2633 C CA . GLY B 1 28 ? 7.836 -3.311 6.582 1 97.81 28 GLY B CA 1
ATOM 2634 C C . GLY B 1 28 ? 7.016 -4.559 6.316 1 97.81 28 GLY B C 1
ATOM 2635 O O . GLY B 1 28 ? 7.148 -5.559 7.027 1 97.81 28 GLY B O 1
ATOM 2636 N N . SER B 1 29 ? 6.184 -4.57 5.289 1 97.69 29 SER B N 1
ATOM 2637 C CA . SER B 1 29 ? 5.316 -5.715 5.016 1 97.69 29 SER B CA 1
ATOM 2638 C C . SER B 1 29 ? 6.137 -6.953 4.66 1 97.69 29 SER B C 1
ATOM 2640 O O . SER B 1 29 ? 5.66 -8.078 4.812 1 97.69 29 SER B O 1
ATOM 2642 N N . LEU B 1 30 ? 7.371 -6.688 4.168 1 98.19 30 LEU B N 1
ATOM 2643 C CA . LEU B 1 30 ? 8.195 -7.805 3.727 1 98.19 30 LEU B CA 1
ATOM 2644 C C . LEU B 1 30 ? 9.094 -8.297 4.855 1 98.19 30 LEU B C 1
ATOM 2646 O O . LEU B 1 30 ? 9.125 -9.492 5.164 1 98.19 30 LEU B O 1
ATOM 2650 N N . LEU B 1 31 ? 9.797 -7.312 5.582 1 98.19 31 LEU B N 1
ATOM 2651 C CA . LEU B 1 31 ? 10.844 -7.73 6.512 1 98.19 31 LEU B CA 1
ATOM 2652 C C . LEU B 1 31 ? 10.75 -6.949 7.816 1 98.19 31 LEU B C 1
ATOM 2654 O O . LEU B 1 31 ? 11.734 -6.852 8.555 1 98.19 31 LEU B O 1
ATOM 2658 N N . GLY B 1 32 ? 9.609 -6.344 8.125 1 96.31 32 GLY B N 1
ATOM 2659 C CA . GLY B 1 32 ? 9.469 -5.578 9.352 1 96.31 32 GLY B CA 1
ATOM 2660 C C . GLY B 1 32 ? 10.398 -4.383 9.422 1 96.31 32 GLY B C 1
ATOM 2661 O O . GLY B 1 32 ? 10.453 -3.574 8.492 1 96.31 32 GLY B O 1
ATOM 2662 N N . ASP B 1 33 ? 11.188 -4.285 10.484 1 96.19 33 ASP B N 1
ATOM 2663 C CA . ASP B 1 33 ? 12.039 -3.123 10.711 1 96.19 33 ASP B CA 1
ATOM 2664 C C . ASP B 1 33 ? 13.453 -3.365 10.172 1 96.19 33 ASP B C 1
ATOM 2666 O O . ASP B 1 33 ? 14.328 -2.514 10.32 1 96.19 33 ASP B O 1
ATOM 2670 N N . THR B 1 34 ? 13.656 -4.547 9.523 1 98.06 34 THR B N 1
ATOM 2671 C CA . THR B 1 34 ? 14.961 -4.844 8.953 1 98.06 34 THR B CA 1
ATOM 2672 C C . THR B 1 34 ? 15.383 -3.754 7.973 1 98.06 34 THR B C 1
ATOM 2674 O O . THR B 1 34 ? 14.609 -3.367 7.094 1 98.06 34 THR B O 1
ATOM 2677 N N . PRO B 1 35 ? 16.594 -3.178 8.125 1 98.38 35 PRO B N 1
ATOM 2678 C CA . PRO B 1 35 ? 17.062 -2.193 7.148 1 98.38 35 PRO B CA 1
ATOM 2679 C C . PRO B 1 35 ? 17.109 -2.754 5.727 1 98.38 35 PRO B C 1
ATOM 2681 O O . PRO B 1 35 ? 17.594 -3.869 5.516 1 98.38 35 PRO B O 1
ATOM 2684 N N . ILE B 1 36 ? 16.625 -2.02 4.793 1 98.75 36 ILE B N 1
ATOM 2685 C CA . ILE B 1 36 ? 16.609 -2.48 3.41 1 98.75 36 ILE B CA 1
ATOM 2686 C C . ILE B 1 36 ? 17.141 -1.386 2.492 1 98.75 36 ILE B C 1
ATOM 2688 O O . ILE B 1 36 ? 17.094 -0.201 2.832 1 98.75 36 ILE B O 1
ATOM 2692 N N . GLU B 1 37 ? 17.734 -1.786 1.393 1 98.75 37 GLU B N 1
ATOM 2693 C CA . GLU B 1 37 ? 18.047 -0.96 0.23 1 98.75 37 GLU B CA 1
ATOM 2694 C C . GLU B 1 37 ? 17.203 -1.362 -0.975 1 98.75 37 GLU B C 1
ATOM 2696 O O . GLU B 1 37 ? 17.156 -2.539 -1.341 1 98.75 37 GLU B O 1
ATOM 2701 N N . LEU B 1 38 ? 16.484 -0.404 -1.523 1 98.94 38 LEU B N 1
ATOM 2702 C CA . LEU B 1 38 ? 15.727 -0.657 -2.746 1 98.94 38 LEU B CA 1
ATOM 2703 C C . LEU B 1 38 ? 16.578 -0.353 -3.979 1 98.94 38 LEU B C 1
ATOM 2705 O O . LEU B 1 38 ? 17.219 0.698 -4.055 1 98.94 38 LEU B O 1
ATOM 2709 N N . ARG B 1 39 ? 16.641 -1.285 -4.859 1 98.88 39 ARG B N 1
ATOM 2710 C CA . ARG B 1 39 ? 17.281 -1.136 -6.16 1 98.88 39 ARG B CA 1
ATOM 2711 C C . ARG B 1 39 ? 16.266 -1.254 -7.293 1 98.88 39 ARG B C 1
ATOM 2713 O O . ARG B 1 39 ? 15.844 -2.357 -7.641 1 98.88 39 ARG B O 1
ATOM 2720 N N . LEU B 1 40 ? 16.047 -0.116 -7.949 1 98.94 40 LEU B N 1
ATOM 2721 C CA . LEU B 1 40 ? 14.867 -0.014 -8.82 1 98.94 40 LEU B CA 1
ATOM 2722 C C . LEU B 1 40 ? 15.289 0.102 -10.281 1 98.94 40 LEU B C 1
ATOM 2724 O O . LEU B 1 40 ? 16.031 1.018 -10.648 1 98.94 40 LEU B O 1
ATOM 2728 N N . LEU B 1 41 ? 14.805 -0.826 -11.086 1 98.94 41 LEU B N 1
ATOM 2729 C CA . LEU B 1 41 ? 15.156 -0.911 -12.492 1 98.94 41 LEU B CA 1
ATOM 2730 C C . LEU B 1 41 ? 14.016 -0.425 -13.375 1 98.94 41 LEU B C 1
ATOM 2732 O O . LEU B 1 41 ? 12.859 -0.787 -13.148 1 98.94 41 LEU B O 1
ATOM 2736 N N . GLU B 1 42 ? 14.344 0.427 -14.312 1 98.38 42 GLU B N 1
ATOM 2737 C CA . GLU B 1 42 ? 13.391 0.887 -15.32 1 98.38 42 GLU B CA 1
ATOM 2738 C C . GLU B 1 42 ? 14.07 1.067 -16.672 1 98.38 42 GLU B C 1
ATOM 2740 O O . GLU B 1 42 ? 15.297 1.145 -16.766 1 98.38 42 GLU B O 1
ATOM 2745 N N . ILE B 1 43 ? 13.219 1.039 -17.703 1 97.69 43 ILE B N 1
ATOM 2746 C CA . ILE B 1 43 ? 13.734 1.468 -19 1 97.69 43 ILE B CA 1
ATOM 2747 C C . ILE B 1 43 ? 14.023 2.967 -18.969 1 97.69 43 ILE B C 1
ATOM 2749 O O . ILE B 1 43 ? 13.398 3.711 -18.203 1 97.69 43 ILE B O 1
ATOM 2753 N N . THR B 1 44 ? 14.875 3.43 -19.828 1 98.12 44 THR B N 1
ATOM 2754 C CA . THR B 1 44 ? 15.391 4.793 -19.797 1 98.12 44 THR B CA 1
ATOM 2755 C C . THR B 1 44 ? 14.258 5.805 -19.891 1 98.12 44 THR B C 1
ATOM 2757 O O . THR B 1 44 ? 14.211 6.766 -19.109 1 98.12 44 THR B O 1
ATOM 2760 N N . PRO B 1 45 ? 13.258 5.605 -20.75 1 97.56 45 PRO B N 1
ATOM 2761 C CA . PRO B 1 45 ? 12.203 6.613 -20.891 1 97.56 45 PRO B CA 1
ATOM 2762 C C . PRO B 1 45 ? 11.352 6.766 -19.641 1 97.56 45 PRO B C 1
ATOM 2764 O O . PRO B 1 45 ? 10.656 7.773 -19.484 1 97.56 45 PRO B O 1
ATOM 2767 N N . ALA B 1 46 ? 11.383 5.793 -18.75 1 97.88 46 ALA B N 1
ATOM 2768 C CA . ALA B 1 46 ? 10.508 5.809 -17.594 1 97.88 46 ALA B CA 1
ATOM 2769 C C . ALA B 1 46 ? 11.266 6.238 -16.328 1 97.88 46 ALA B C 1
ATOM 2771 O O . ALA B 1 46 ? 10.711 6.246 -15.234 1 97.88 46 ALA B O 1
ATOM 2772 N N . LEU B 1 47 ? 12.547 6.594 -16.469 1 98.62 47 LEU B N 1
ATOM 2773 C CA . LEU B 1 47 ? 13.375 6.938 -15.32 1 98.62 47 LEU B CA 1
ATOM 2774 C C . LEU B 1 47 ? 12.859 8.203 -14.641 1 98.62 47 LEU B C 1
ATOM 2776 O O . LEU B 1 47 ? 12.914 8.312 -13.414 1 98.62 47 LEU B O 1
ATOM 2780 N N . LYS B 1 48 ? 12.398 9.18 -15.398 1 98.5 48 LYS B N 1
ATOM 2781 C CA . LYS B 1 48 ? 11.867 10.398 -14.789 1 98.5 48 LYS B CA 1
ATOM 2782 C C . LYS B 1 48 ? 10.672 10.094 -13.891 1 98.5 48 LYS B C 1
ATOM 2784 O O . LYS B 1 48 ? 10.602 10.586 -12.766 1 98.5 48 LYS B O 1
ATOM 2789 N N . ALA B 1 49 ? 9.734 9.297 -14.438 1 98.5 49 ALA B 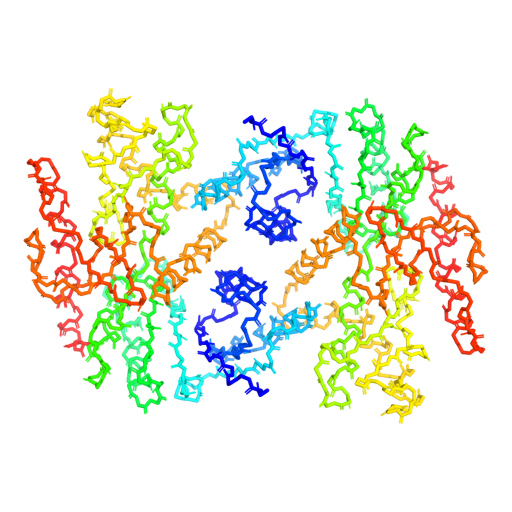N 1
ATOM 2790 C CA . ALA B 1 49 ? 8.586 8.883 -13.633 1 98.5 49 ALA B CA 1
ATOM 2791 C C . ALA B 1 49 ? 9.039 8.141 -12.375 1 98.5 49 ALA B C 1
ATOM 2793 O O . ALA B 1 49 ? 8.453 8.312 -11.297 1 98.5 49 ALA B O 1
ATOM 2794 N N . LEU B 1 50 ? 10.062 7.297 -12.492 1 98.75 50 LEU B N 1
ATOM 2795 C CA . LEU B 1 50 ? 10.594 6.566 -11.352 1 98.75 50 LEU B CA 1
ATOM 2796 C C . LEU B 1 50 ? 11.141 7.523 -10.297 1 98.75 50 LEU B C 1
ATOM 2798 O O . LEU B 1 50 ? 11.016 7.273 -9.102 1 98.75 50 LEU B O 1
ATOM 2802 N N . GLU B 1 51 ? 11.758 8.586 -10.711 1 98.75 51 GLU B N 1
ATOM 2803 C CA . GLU B 1 51 ? 12.234 9.602 -9.766 1 98.75 51 GLU B CA 1
ATOM 2804 C C . GLU B 1 51 ? 11.078 10.156 -8.938 1 98.75 51 GLU B C 1
ATOM 2806 O O . GLU B 1 51 ? 11.25 10.438 -7.746 1 98.75 51 GLU B O 1
ATOM 2811 N N . GLY B 1 52 ? 9.945 10.359 -9.586 1 98.69 52 GLY B N 1
ATOM 2812 C CA . GLY B 1 52 ? 8.766 10.789 -8.852 1 98.69 52 GLY B CA 1
ATOM 2813 C C . GLY B 1 52 ? 8.328 9.797 -7.789 1 98.69 52 GLY B C 1
ATOM 2814 O O . GLY B 1 52 ? 7.969 10.195 -6.68 1 98.69 52 GLY B O 1
ATOM 2815 N N . VAL B 1 53 ? 8.383 8.508 -8.164 1 98.81 53 VAL B N 1
ATOM 2816 C CA . VAL B 1 53 ? 8.047 7.465 -7.199 1 98.81 53 VAL B CA 1
ATOM 2817 C C . VAL B 1 53 ? 9.031 7.508 -6.031 1 98.81 53 VAL B C 1
ATOM 2819 O O . VAL B 1 53 ? 8.633 7.379 -4.871 1 98.81 53 VAL B O 1
ATOM 2822 N N . VAL B 1 54 ? 10.312 7.73 -6.293 1 98.81 54 VAL B N 1
ATOM 2823 C CA . VAL B 1 54 ? 11.352 7.809 -5.273 1 98.81 54 VAL B CA 1
ATOM 2824 C C . VAL B 1 54 ? 11.094 9 -4.359 1 98.81 54 VAL B C 1
ATOM 2826 O O . VAL B 1 54 ? 11.273 8.914 -3.143 1 98.81 54 VAL B O 1
ATOM 2829 N N . MET B 1 55 ? 10.672 10.148 -4.945 1 98.69 55 MET B N 1
ATOM 2830 C CA . MET B 1 55 ? 10.305 11.297 -4.121 1 98.69 55 MET B CA 1
ATOM 2831 C C . MET B 1 55 ? 9.242 10.922 -3.098 1 98.69 55 MET B C 1
ATOM 2833 O O . MET B 1 55 ? 9.32 11.32 -1.936 1 98.69 55 MET B O 1
ATOM 2837 N N . GLU B 1 56 ? 8.305 10.148 -3.527 1 98.81 56 GLU B N 1
ATOM 2838 C CA . GLU B 1 56 ? 7.242 9.758 -2.604 1 98.81 56 GLU B CA 1
ATOM 2839 C C . GLU B 1 56 ? 7.758 8.789 -1.543 1 98.81 56 GLU B C 1
ATOM 2841 O O . GLU B 1 56 ? 7.328 8.836 -0.389 1 98.81 56 GLU B O 1
ATOM 2846 N N . LEU B 1 57 ? 8.617 7.871 -1.961 1 98.88 57 LEU B N 1
ATOM 2847 C CA . LEU B 1 57 ? 9.242 7.004 -0.963 1 98.88 57 LEU B CA 1
ATOM 2848 C C . LEU B 1 57 ? 9.969 7.828 0.093 1 98.88 57 LEU B C 1
ATOM 2850 O O . LEU B 1 57 ? 9.844 7.562 1.29 1 98.88 57 LEU B O 1
ATOM 2854 N N . ASP B 1 58 ? 10.664 8.812 -0.368 1 98.25 58 ASP B N 1
ATOM 2855 C CA . ASP B 1 58 ? 11.344 9.742 0.536 1 98.25 58 ASP B CA 1
ATOM 2856 C C . ASP B 1 58 ? 10.352 10.445 1.455 1 98.25 58 ASP B C 1
ATOM 2858 O O . ASP B 1 58 ? 10.602 10.602 2.65 1 98.25 58 ASP B O 1
ATOM 2862 N N . ASP B 1 59 ? 9.266 10.812 0.897 1 98.56 59 ASP B N 1
ATOM 2863 C CA . ASP B 1 59 ? 8.258 11.594 1.609 1 98.56 59 ASP B CA 1
ATOM 2864 C C . ASP B 1 59 ? 7.52 10.734 2.631 1 98.56 59 ASP B C 1
ATOM 2866 O O . ASP B 1 59 ? 6.75 11.25 3.443 1 98.56 59 ASP B O 1
ATOM 2870 N N . CYS B 1 60 ? 7.719 9.461 2.617 1 98.75 60 CYS B N 1
ATOM 2871 C CA . CYS B 1 60 ? 7.117 8.578 3.611 1 98.75 60 CYS B CA 1
ATOM 2872 C C . CYS B 1 60 ? 8.008 8.453 4.844 1 98.75 60 CYS B C 1
ATOM 2874 O O . CYS B 1 60 ? 7.555 8.008 5.898 1 98.75 60 CYS B O 1
ATOM 2876 N N . ALA B 1 61 ? 9.344 8.797 4.719 1 98.5 61 ALA B N 1
ATOM 2877 C CA . ALA B 1 61 ? 10.297 8.82 5.824 1 98.5 61 ALA B CA 1
ATOM 2878 C C . ALA B 1 61 ? 10.32 7.484 6.555 1 98.5 61 ALA B C 1
ATOM 2880 O O . ALA B 1 61 ? 10.289 7.441 7.789 1 98.5 61 ALA B O 1
ATOM 2881 N N . PHE B 1 62 ? 10.305 6.402 5.82 1 98.44 62 PHE B N 1
ATOM 2882 C CA . PHE B 1 62 ? 10.398 5.082 6.434 1 98.44 62 PHE B CA 1
ATOM 2883 C C . PHE B 1 62 ? 11.758 4.891 7.098 1 98.44 62 PHE B C 1
ATOM 2885 O O . PHE B 1 62 ? 12.797 5.039 6.449 1 98.44 62 PHE B O 1
ATOM 2892 N N . GLY B 1 63 ? 11.82 4.473 8.32 1 97.56 63 GLY B N 1
ATOM 2893 C CA . GLY B 1 63 ? 13.055 4.379 9.086 1 97.56 63 GLY B CA 1
ATOM 2894 C C . GLY B 1 63 ? 13.953 3.238 8.641 1 97.56 63 GLY B C 1
ATOM 2895 O O . GLY B 1 63 ? 15.172 3.303 8.805 1 97.56 63 GLY B O 1
ATOM 2896 N N . ASN B 1 64 ? 13.352 2.182 8.078 1 97.94 64 ASN B N 1
ATOM 2897 C CA . ASN B 1 64 ? 14.133 1.007 7.699 1 97.94 64 ASN B CA 1
ATOM 2898 C C . ASN B 1 64 ? 14.672 1.128 6.281 1 97.94 64 ASN B C 1
ATOM 2900 O O . ASN B 1 64 ? 15.508 0.323 5.855 1 97.94 64 ASN B O 1
ATOM 2904 N N . LEU B 1 65 ? 14.195 2.08 5.469 1 98.38 65 LEU B N 1
ATOM 2905 C CA . LEU B 1 65 ? 14.68 2.297 4.105 1 98.38 65 LEU B CA 1
ATOM 2906 C C . LEU B 1 65 ? 15.953 3.129 4.105 1 98.38 65 LEU B C 1
ATOM 2908 O O . LEU B 1 65 ? 15.898 4.355 4.207 1 98.38 65 LEU B O 1
ATOM 2912 N N . VAL B 1 66 ? 17.062 2.506 3.891 1 97 66 VAL B N 1
ATOM 2913 C CA . VAL B 1 66 ? 18.312 3.186 4.207 1 97 66 VAL B CA 1
ATOM 2914 C C . VAL B 1 66 ? 18.922 3.762 2.93 1 97 66 VAL B C 1
ATOM 2916 O O . VAL B 1 66 ? 19.797 4.629 2.99 1 97 66 VAL B O 1
ATOM 2919 N N . ASN B 1 67 ? 18.531 3.213 1.78 1 97.19 67 ASN B N 1
ATOM 2920 C CA . ASN B 1 67 ? 19.031 3.705 0.5 1 97.19 67 ASN B CA 1
ATOM 2921 C C . ASN B 1 67 ? 18.125 3.285 -0.654 1 97.19 67 ASN B C 1
ATOM 2923 O O . ASN B 1 67 ? 17.438 2.268 -0.569 1 97.19 67 ASN B O 1
ATOM 2927 N N . ILE B 1 68 ? 18.062 4.086 -1.656 1 98.62 68 ILE B N 1
ATOM 2928 C CA . ILE B 1 68 ? 17.375 3.781 -2.906 1 98.62 68 ILE B CA 1
ATOM 2929 C C . ILE B 1 68 ? 18.312 4.023 -4.086 1 98.62 68 ILE B C 1
ATOM 2931 O O . ILE B 1 68 ? 18.875 5.117 -4.234 1 98.62 68 ILE B O 1
ATOM 2935 N N . GLU B 1 69 ? 18.531 3.018 -4.852 1 98.56 69 GLU B N 1
ATOM 2936 C CA . GLU B 1 69 ? 19.25 3.135 -6.113 1 98.56 69 GLU B CA 1
ATOM 2937 C C . GLU B 1 69 ? 18.344 2.889 -7.305 1 98.56 69 GLU B C 1
ATOM 2939 O O . GLU B 1 69 ? 17.531 1.957 -7.293 1 98.56 69 GLU B O 1
ATOM 2944 N N . ILE B 1 70 ? 18.438 3.783 -8.281 1 98.81 70 ILE B N 1
ATOM 2945 C CA . ILE B 1 70 ? 17.609 3.594 -9.477 1 98.81 70 ILE B CA 1
ATOM 2946 C C . ILE B 1 70 ? 18.516 3.547 -10.711 1 98.81 70 ILE B C 1
ATOM 2948 O O . ILE B 1 70 ? 19.625 4.07 -10.695 1 98.81 70 ILE B O 1
ATOM 2952 N N . GLY B 1 71 ? 18.047 2.908 -11.789 1 98.75 71 GLY B N 1
ATOM 2953 C CA . GLY B 1 71 ? 18.812 2.891 -13.031 1 98.75 71 GLY B CA 1
ATOM 2954 C C . GLY B 1 71 ? 18.156 2.049 -14.117 1 98.75 71 GLY B C 1
ATOM 2955 O O . GLY B 1 71 ? 17.125 1.411 -13.883 1 98.75 71 GLY B O 1
ATOM 2956 N N . ASP B 1 72 ? 18.781 2.092 -15.289 1 98.75 72 ASP B N 1
ATOM 2957 C CA . ASP B 1 72 ? 18.266 1.329 -16.422 1 98.75 72 ASP B CA 1
ATOM 2958 C C . ASP B 1 72 ? 19.25 0.233 -16.844 1 98.75 72 ASP B C 1
ATOM 2960 O O . ASP B 1 72 ? 19.062 -0.415 -17.875 1 98.75 72 ASP B O 1
ATOM 2964 N N . ASP B 1 73 ? 20.297 -0.037 -16.062 1 98.62 73 ASP B N 1
ATOM 2965 C CA . ASP B 1 73 ? 21.266 -1.114 -16.266 1 98.62 73 ASP B CA 1
ATOM 2966 C C . ASP B 1 73 ? 21.047 -2.248 -15.273 1 98.62 73 ASP B C 1
ATOM 2968 O O . ASP B 1 73 ? 21.375 -2.107 -14.086 1 98.62 73 ASP B O 1
ATOM 2972 N N . PRO B 1 74 ? 20.625 -3.383 -15.75 1 98.75 74 PRO B N 1
ATOM 2973 C CA . PRO B 1 74 ? 20.328 -4.488 -14.836 1 98.75 74 PRO B CA 1
ATOM 2974 C C . PRO B 1 74 ? 21.531 -4.922 -14.008 1 98.75 74 PRO B C 1
ATOM 2976 O O . PRO B 1 74 ? 21.391 -5.223 -12.82 1 98.75 74 PRO B O 1
ATOM 2979 N N . LYS B 1 75 ? 22.703 -4.977 -14.547 1 98.69 75 LYS B N 1
ATOM 2980 C CA . LYS B 1 75 ? 23.875 -5.43 -13.812 1 98.69 75 LYS B CA 1
ATOM 2981 C C . LYS B 1 75 ? 24.156 -4.516 -12.617 1 98.69 75 LYS B C 1
ATOM 2983 O O . LYS B 1 75 ? 24.516 -4.988 -11.539 1 98.69 75 LYS B O 1
ATOM 2988 N N . LYS B 1 76 ? 24 -3.24 -12.836 1 98.75 76 LYS B N 1
ATOM 2989 C CA . LYS B 1 76 ? 24.203 -2.293 -11.742 1 98.75 76 LYS B CA 1
ATOM 2990 C C . LYS B 1 76 ? 23.109 -2.424 -10.688 1 98.75 76 LYS B C 1
ATOM 2992 O O . LYS B 1 76 ? 23.391 -2.461 -9.484 1 98.75 76 LYS B O 1
ATOM 2997 N N . VAL B 1 77 ? 21.906 -2.537 -11.094 1 98.88 77 VAL B N 1
ATOM 2998 C CA . VAL B 1 77 ? 20.766 -2.557 -10.195 1 98.88 77 VAL B CA 1
ATOM 2999 C C . VAL B 1 77 ? 20.734 -3.865 -9.406 1 98.88 77 VAL B C 1
ATOM 3001 O O . VAL B 1 77 ? 20.406 -3.881 -8.227 1 98.88 77 VAL B O 1
ATOM 3004 N N . PHE B 1 78 ? 21.188 -4.961 -10.008 1 98.94 78 PHE B N 1
ATOM 3005 C CA . PHE B 1 78 ? 21.062 -6.273 -9.391 1 98.94 78 PHE B CA 1
ATOM 3006 C C . PHE B 1 78 ? 22.297 -6.586 -8.539 1 98.94 78 PHE B C 1
ATOM 3008 O O . PHE B 1 78 ? 22.359 -7.641 -7.906 1 98.94 78 PHE B O 1
ATOM 3015 N N . ASP B 1 79 ? 23.281 -5.672 -8.508 1 98.88 79 ASP B N 1
ATOM 3016 C CA . ASP B 1 79 ? 24.547 -5.93 -7.824 1 98.88 79 ASP B CA 1
ATOM 3017 C C . ASP B 1 79 ? 24.312 -6.258 -6.352 1 98.88 79 ASP B C 1
ATOM 3019 O O . ASP B 1 79 ? 23.984 -5.375 -5.559 1 98.88 79 ASP B O 1
ATOM 3023 N N . GLY B 1 80 ? 24.5 -7.535 -6.02 1 98.75 80 GLY B N 1
ATOM 3024 C CA . GLY B 1 80 ? 24.469 -7.969 -4.633 1 98.75 80 GLY B CA 1
ATOM 3025 C C . GLY B 1 80 ? 23.078 -8.125 -4.078 1 98.75 80 GLY B C 1
ATOM 3026 O O . GLY B 1 80 ? 22.891 -8.211 -2.861 1 98.75 80 GLY B O 1
ATOM 3027 N N . VAL B 1 81 ? 22.078 -8.219 -4.891 1 98.75 81 VAL B N 1
ATOM 3028 C CA . VAL B 1 81 ? 20.703 -8.25 -4.402 1 98.75 81 VAL B CA 1
ATOM 3029 C C . VAL B 1 81 ? 20.422 -9.609 -3.77 1 98.75 81 VAL B C 1
ATOM 3031 O O . VAL B 1 81 ? 20.875 -10.641 -4.262 1 98.75 81 VAL B O 1
ATOM 3034 N N . ASN B 1 82 ? 19.656 -9.547 -2.691 1 98.75 82 ASN B N 1
ATOM 3035 C CA . ASN B 1 82 ? 19.219 -10.742 -1.974 1 98.75 82 ASN B CA 1
ATOM 3036 C C . ASN B 1 82 ? 17.859 -11.219 -2.441 1 98.75 82 ASN B C 1
ATOM 3038 O O . ASN B 1 82 ? 17.531 -12.406 -2.344 1 98.75 82 ASN B O 1
ATOM 3042 N N . ALA B 1 83 ? 17.031 -10.336 -2.848 1 98.88 83 ALA B N 1
ATOM 3043 C CA . ALA B 1 83 ? 15.695 -10.594 -3.395 1 98.88 83 ALA B CA 1
ATOM 3044 C C . ALA B 1 83 ? 15.445 -9.758 -4.645 1 98.88 83 ALA B C 1
ATOM 3046 O O . ALA B 1 83 ? 15.797 -8.578 -4.695 1 98.88 83 ALA B O 1
ATOM 3047 N N . ALA B 1 84 ? 14.945 -10.367 -5.641 1 98.94 84 ALA B N 1
ATOM 3048 C CA . ALA B 1 84 ? 14.625 -9.688 -6.891 1 98.94 84 ALA B CA 1
ATOM 3049 C C . ALA B 1 84 ? 13.164 -9.93 -7.281 1 98.94 84 ALA B C 1
ATOM 3051 O O . ALA B 1 84 ? 12.742 -11.078 -7.441 1 98.94 84 ALA B O 1
ATOM 3052 N N . PHE B 1 85 ? 12.438 -8.859 -7.355 1 98.94 85 PHE B N 1
ATOM 3053 C CA . PHE B 1 85 ? 11.086 -8.875 -7.883 1 98.94 85 PHE B CA 1
ATOM 3054 C C . PHE B 1 85 ? 11.07 -8.469 -9.352 1 98.94 85 PHE B C 1
ATOM 3056 O O . PHE B 1 85 ? 11.25 -7.289 -9.68 1 98.94 85 PHE B O 1
ATOM 3063 N N . LEU B 1 86 ? 10.883 -9.398 -10.203 1 98.94 86 LEU B N 1
ATOM 3064 C CA . LEU B 1 86 ? 10.812 -9.102 -11.625 1 98.94 86 LEU B CA 1
ATOM 3065 C C . LEU B 1 86 ? 9.359 -8.906 -12.07 1 98.94 86 LEU B C 1
ATOM 3067 O O . LEU B 1 86 ? 8.719 -9.852 -12.531 1 98.94 86 LEU B O 1
ATOM 3071 N N . VAL B 1 87 ? 8.93 -7.664 -11.93 1 98.75 87 VAL B N 1
ATOM 3072 C CA . VAL B 1 87 ? 7.535 -7.305 -12.164 1 98.75 87 VAL B CA 1
ATOM 3073 C C . VAL B 1 87 ? 7.375 -6.75 -13.578 1 98.75 87 VAL B C 1
ATOM 3075 O O . VAL B 1 87 ? 6.348 -6.969 -14.227 1 98.75 87 VAL B O 1
ATOM 3078 N N . GLY B 1 88 ? 8.398 -6.055 -14.047 1 97.44 88 GLY B N 1
ATOM 3079 C CA . GLY B 1 88 ? 8.328 -5.406 -15.344 1 97.44 88 GLY B CA 1
ATOM 3080 C C . GLY B 1 88 ? 8.32 -6.387 -16.5 1 97.44 88 GLY B C 1
ATOM 3081 O O . GLY B 1 88 ? 9.258 -7.172 -16.656 1 97.44 88 GLY B O 1
ATOM 3082 N N . ALA B 1 89 ? 7.277 -6.359 -17.25 1 96.75 89 ALA B N 1
ATOM 3083 C CA . ALA B 1 89 ? 7.137 -7.125 -18.484 1 96.75 89 ALA B CA 1
ATOM 3084 C C . ALA B 1 89 ? 6.359 -6.336 -19.531 1 96.75 89 ALA B C 1
ATOM 3086 O O . ALA B 1 89 ? 5.613 -5.414 -19.203 1 96.75 89 ALA B O 1
ATOM 3087 N N . MET B 1 90 ? 6.586 -6.609 -20.734 1 93.75 90 MET B N 1
ATOM 3088 C CA . MET B 1 90 ? 5.785 -5.992 -21.797 1 93.75 90 MET B CA 1
ATOM 3089 C C . MET B 1 90 ? 4.367 -6.547 -21.797 1 93.75 90 MET B C 1
ATOM 3091 O O . MET B 1 90 ? 4.172 -7.762 -21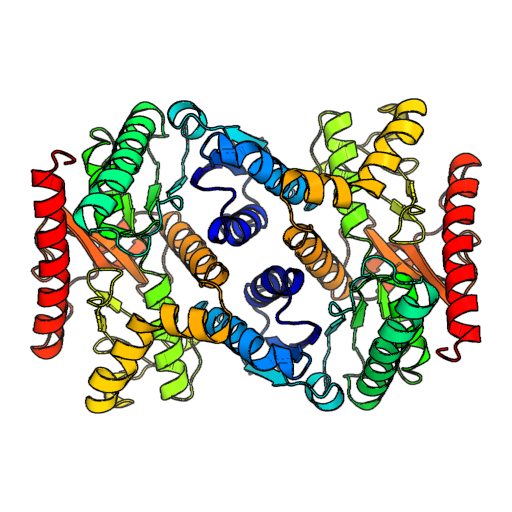.859 1 93.75 90 MET B O 1
ATOM 3095 N N . PRO B 1 91 ? 3.463 -5.621 -21.703 1 87.81 91 PRO B N 1
ATOM 3096 C CA . PRO B 1 91 ? 2.08 -6.098 -21.781 1 87.81 91 PRO B CA 1
ATOM 3097 C C . PRO B 1 91 ? 1.669 -6.516 -23.188 1 87.81 91 PRO B C 1
ATOM 3099 O O . PRO B 1 91 ? 2.205 -5.996 -24.172 1 87.81 91 PRO B O 1
ATOM 3102 N N . ARG B 1 92 ? 0.812 -7.5 -23.172 1 82.56 92 ARG B N 1
ATOM 3103 C CA . ARG B 1 92 ? 0.285 -7.871 -24.484 1 82.56 92 ARG B CA 1
ATOM 3104 C C . ARG B 1 92 ? -0.539 -6.734 -25.078 1 82.56 92 ARG B C 1
ATOM 3106 O O . ARG B 1 92 ? -1.352 -6.117 -24.391 1 82.56 92 ARG B O 1
ATOM 3113 N N . LYS B 1 93 ? -0.328 -6.301 -26.328 1 85.31 93 LYS B N 1
ATOM 3114 C CA . LYS B 1 93 ? -1.068 -5.258 -27.047 1 85.31 93 LYS B CA 1
ATOM 3115 C C . LYS B 1 93 ? -2.035 -5.863 -28.047 1 85.31 93 LYS B C 1
ATOM 3117 O O . LYS B 1 93 ? -1.868 -7.012 -28.469 1 85.31 93 LYS B O 1
ATOM 3122 N N . ALA B 1 94 ? -3.123 -5.133 -28.359 1 84.12 94 ALA B N 1
ATOM 3123 C CA . ALA B 1 94 ? -4.094 -5.562 -29.359 1 84.12 94 ALA B CA 1
ATOM 3124 C C . ALA B 1 94 ? -3.402 -5.906 -30.688 1 84.12 94 ALA B C 1
ATOM 3126 O O . ALA B 1 94 ? -2.574 -5.137 -31.172 1 84.12 94 ALA B O 1
ATOM 3127 N N . GLY B 1 95 ? -3.732 -7.172 -31.109 1 87.75 95 GLY B N 1
ATOM 3128 C CA . GLY B 1 95 ? -3.197 -7.566 -32.406 1 87.75 95 GLY B CA 1
ATOM 3129 C C . GLY B 1 95 ? -1.852 -8.258 -32.312 1 87.75 95 GLY B C 1
ATOM 3130 O O . GLY B 1 95 ? -1.331 -8.758 -33.312 1 87.75 95 GLY B O 1
ATOM 3131 N N . MET B 1 96 ? -1.268 -8.266 -31.156 1 88.31 96 MET B N 1
ATOM 3132 C CA . MET B 1 96 ? 0.05 -8.867 -30.969 1 88.31 96 MET B CA 1
ATOM 3133 C C . MET B 1 96 ? -0.036 -10.383 -31 1 88.31 96 MET B C 1
ATOM 3135 O O . MET B 1 96 ? -0.855 -10.977 -30.297 1 88.31 96 MET B O 1
ATOM 3139 N N . GLU B 1 97 ? 0.778 -10.898 -31.844 1 88.81 97 GLU B N 1
ATOM 3140 C CA . GLU B 1 97 ? 0.875 -12.359 -31.875 1 88.81 97 GLU B CA 1
ATOM 3141 C C . GLU B 1 97 ? 1.562 -12.883 -30.625 1 88.81 97 GLU B C 1
ATOM 3143 O O . GLU B 1 97 ? 2.436 -12.227 -30.047 1 88.81 97 GLU B O 1
ATOM 3148 N N . ARG B 1 98 ? 1.186 -14.055 -30.266 1 85 98 ARG B N 1
ATOM 3149 C CA . ARG B 1 98 ? 1.753 -14.672 -29.062 1 85 98 ARG B CA 1
ATOM 3150 C C . ARG B 1 98 ? 3.268 -14.805 -29.188 1 85 98 ARG B C 1
ATOM 3152 O O . ARG B 1 98 ? 3.998 -14.547 -28.234 1 85 98 ARG B O 1
ATOM 3159 N N . SER B 1 99 ? 3.633 -15.211 -30.281 1 88.5 99 SER B N 1
ATOM 3160 C CA . SER B 1 99 ? 5.059 -15.406 -30.516 1 88.5 99 SER B CA 1
ATOM 3161 C C . SER B 1 99 ? 5.832 -14.102 -30.391 1 88.5 99 SER B C 1
ATOM 3163 O O . SER B 1 99 ? 6.965 -14.094 -29.906 1 88.5 99 SER B O 1
ATOM 3165 N N . ASP B 1 100 ? 5.309 -13.008 -30.766 1 91.5 100 ASP B N 1
ATOM 3166 C CA . ASP B 1 100 ? 5.938 -11.695 -30.625 1 91.5 100 ASP B CA 1
ATOM 3167 C C . ASP B 1 100 ? 6.082 -11.32 -29.156 1 91.5 100 ASP B C 1
ATOM 3169 O O . ASP B 1 100 ? 7.125 -10.805 -28.734 1 91.5 100 ASP B O 1
ATOM 3173 N N . LEU B 1 101 ? 5.051 -11.562 -28.422 1 92.62 101 LEU B N 1
ATOM 3174 C CA . LEU B 1 101 ? 5.082 -11.289 -27 1 92.62 101 LEU B CA 1
ATOM 3175 C C . LEU B 1 101 ? 6.18 -12.094 -26.312 1 92.62 101 LEU B C 1
ATOM 3177 O O . LEU B 1 101 ? 6.953 -11.547 -25.516 1 92.62 101 LEU B O 1
ATOM 3181 N N . LEU B 1 102 ? 6.273 -13.336 -26.672 1 93.5 102 LEU B N 1
ATOM 3182 C CA . LEU B 1 102 ? 7.27 -14.219 -26.078 1 93.5 102 LEU B CA 1
ATOM 3183 C C . LEU B 1 102 ? 8.68 -13.773 -26.438 1 93.5 102 LEU B C 1
ATOM 3185 O O . LEU B 1 102 ? 9.594 -13.844 -25.609 1 93.5 102 LEU B O 1
ATOM 3189 N N . THR B 1 103 ? 8.844 -13.312 -27.625 1 94 103 THR B N 1
ATOM 3190 C CA . THR B 1 103 ? 10.156 -12.867 -28.062 1 94 103 THR B CA 1
ATOM 3191 C C . THR B 1 103 ? 10.594 -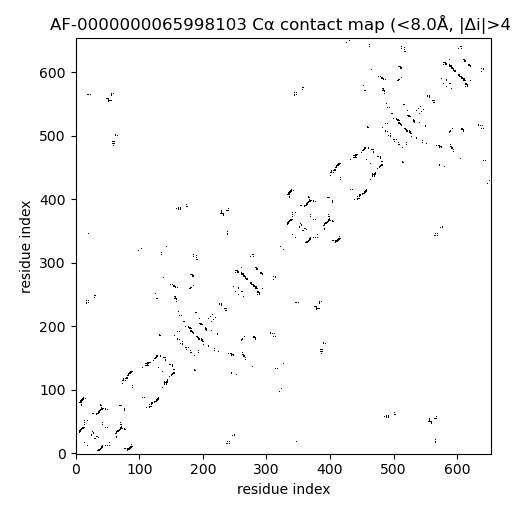11.617 -27.312 1 94 103 THR B C 1
ATOM 3193 O O . THR B 1 103 ? 11.719 -11.539 -26.828 1 94 103 THR B O 1
ATOM 3196 N N . LYS B 1 104 ? 9.727 -10.688 -27.219 1 94.75 104 LYS B N 1
ATOM 3197 C CA . LYS B 1 104 ? 10.055 -9.438 -26.547 1 94.75 104 LYS B CA 1
ATOM 3198 C C . LYS B 1 104 ? 10.32 -9.664 -25.062 1 94.75 104 LYS B C 1
ATOM 3200 O O . LYS B 1 104 ? 11.344 -9.211 -24.531 1 94.75 104 LYS B O 1
ATOM 3205 N N . ASN B 1 105 ? 9.438 -10.336 -24.406 1 96 105 ASN B N 1
ATOM 3206 C CA . ASN B 1 105 ? 9.648 -10.641 -22.984 1 96 105 ASN B CA 1
ATOM 3207 C C . ASN B 1 105 ? 10.828 -11.586 -22.797 1 96 105 ASN B C 1
ATOM 3209 O O . ASN B 1 105 ? 11.562 -11.477 -21.797 1 96 105 ASN B O 1
ATOM 3213 N N . GLY B 1 106 ? 10.953 -12.5 -23.766 1 96.88 106 GLY B N 1
ATOM 3214 C CA . GLY B 1 106 ? 12.109 -13.375 -23.719 1 96.88 106 GLY B CA 1
ATOM 3215 C C . GLY B 1 106 ? 13.43 -12.625 -23.656 1 96.88 106 GLY B C 1
ATOM 3216 O O . GLY B 1 106 ? 14.328 -13 -22.891 1 96.88 106 GLY B O 1
ATOM 3217 N N . ALA B 1 107 ? 13.562 -11.57 -24.453 1 96.56 107 ALA B N 1
ATOM 3218 C CA . ALA B 1 107 ? 14.781 -10.766 -24.453 1 96.56 107 ALA B CA 1
ATOM 3219 C C . ALA B 1 107 ? 14.992 -10.094 -23.094 1 96.56 107 ALA B C 1
ATOM 3221 O O . ALA B 1 107 ? 16.109 -10.055 -22.578 1 96.56 107 ALA B O 1
ATOM 3222 N N . ILE B 1 108 ? 13.953 -9.594 -22.531 1 97.75 108 ILE B N 1
ATOM 3223 C CA . ILE B 1 108 ? 14.008 -8.891 -21.25 1 97.75 108 ILE B CA 1
ATOM 3224 C C . ILE B 1 108 ? 14.469 -9.852 -20.156 1 97.75 108 ILE B C 1
ATOM 3226 O O . ILE B 1 108 ? 15.43 -9.57 -19.453 1 97.75 108 ILE B O 1
ATOM 3230 N N . PHE B 1 109 ? 13.898 -11 -20.078 1 98.69 109 PHE B N 1
ATOM 3231 C CA . PHE B 1 109 ? 14.141 -11.906 -18.953 1 98.69 109 PHE B CA 1
ATOM 3232 C C . PHE B 1 109 ? 15.422 -12.703 -19.172 1 98.69 109 PHE B C 1
ATOM 3234 O O . PHE B 1 109 ? 16.047 -13.164 -18.219 1 98.69 109 PHE B O 1
ATOM 3241 N N . THR B 1 110 ? 15.836 -12.898 -20.453 1 98.62 110 THR B N 1
ATOM 3242 C CA . THR B 1 110 ? 17.172 -13.422 -20.734 1 98.62 110 THR B CA 1
ATOM 3243 C C . THR B 1 110 ? 18.25 -12.484 -20.188 1 98.62 110 THR B C 1
ATOM 3245 O O . THR B 1 110 ? 19.125 -12.914 -19.438 1 98.62 110 THR B O 1
ATOM 3248 N N . ALA B 1 111 ? 18.125 -11.219 -20.5 1 98.5 111 ALA B N 1
ATOM 3249 C CA . ALA B 1 111 ? 19.094 -10.219 -20.062 1 98.5 111 ALA B CA 1
ATOM 3250 C C . ALA B 1 111 ? 19.109 -10.109 -18.531 1 98.5 111 ALA B C 1
ATOM 3252 O O . ALA B 1 111 ? 20.172 -9.992 -17.922 1 98.5 111 ALA B O 1
ATOM 3253 N N . GLN B 1 112 ? 17.984 -10.133 -17.938 1 98.88 112 GLN B N 1
ATOM 3254 C CA . GLN B 1 112 ? 17.906 -10.016 -16.484 1 98.88 112 GLN B CA 1
ATOM 3255 C C . GLN B 1 112 ? 18.453 -11.258 -15.797 1 98.88 112 GLN B C 1
ATOM 3257 O O . GLN B 1 112 ? 19.125 -11.164 -14.773 1 98.88 112 GLN B O 1
ATOM 3262 N N . GLY B 1 113 ? 18.109 -12.445 -16.344 1 98.88 113 GLY B N 1
ATOM 3263 C CA . GLY B 1 113 ? 18.719 -13.664 -15.82 1 98.88 113 GLY B CA 1
ATOM 3264 C C . GLY B 1 113 ? 20.234 -13.633 -15.836 1 98.88 113 GLY B C 1
ATOM 3265 O O . GLY B 1 113 ? 20.875 -13.938 -14.828 1 98.88 113 GLY B O 1
ATOM 3266 N N . LYS B 1 114 ? 20.781 -13.203 -16.969 1 98.88 114 LYS B N 1
ATOM 3267 C CA . LYS B 1 114 ? 22.234 -13.125 -17.109 1 98.88 114 LYS B CA 1
ATOM 3268 C C . LYS B 1 114 ? 22.828 -12.117 -16.125 1 98.88 114 LYS B C 1
ATOM 3270 O O . LYS B 1 114 ? 23.875 -12.375 -15.523 1 98.88 114 LYS B O 1
ATOM 3275 N N . ALA B 1 115 ? 22.172 -10.977 -16.016 1 98.94 115 ALA B N 1
ATOM 3276 C CA . ALA B 1 115 ? 22.656 -9.953 -15.102 1 98.94 115 ALA B CA 1
ATOM 3277 C C . ALA B 1 115 ? 22.656 -10.453 -13.656 1 98.94 115 ALA B C 1
ATOM 3279 O O . ALA B 1 115 ? 23.625 -10.273 -12.93 1 98.94 115 ALA B O 1
ATOM 3280 N N . LEU B 1 116 ? 21.578 -11.086 -13.234 1 98.94 116 LEU B N 1
ATOM 3281 C CA . LEU B 1 116 ? 21.5 -11.664 -11.898 1 98.94 116 LEU B CA 1
ATOM 3282 C C . LEU B 1 116 ? 22.609 -12.688 -11.695 1 98.94 116 LEU B C 1
ATOM 3284 O O . LEU B 1 116 ? 23.281 -12.688 -10.656 1 98.94 116 LEU B O 1
ATOM 3288 N N . ASN B 1 117 ? 22.75 -13.516 -12.672 1 98.88 117 ASN B N 1
ATOM 3289 C CA . ASN B 1 117 ? 23.797 -14.539 -12.617 1 98.88 117 ASN B CA 1
ATOM 3290 C C . ASN B 1 117 ? 25.156 -13.922 -12.297 1 98.88 117 ASN B C 1
ATOM 3292 O O . ASN B 1 117 ? 25.922 -14.484 -11.516 1 98.88 117 ASN B O 1
ATOM 3296 N N . ASP B 1 118 ? 25.391 -12.812 -12.867 1 98.81 118 ASP B N 1
ATOM 3297 C CA . ASP B 1 118 ? 26.703 -12.188 -12.812 1 98.81 118 ASP B CA 1
ATOM 3298 C C . ASP B 1 118 ? 26.938 -11.508 -11.469 1 98.81 118 ASP B C 1
ATOM 3300 O O . ASP B 1 118 ? 28.062 -11.453 -10.984 1 98.81 118 ASP B O 1
ATOM 3304 N N . VAL B 1 119 ? 25.844 -10.977 -10.828 1 98.88 119 VAL B N 1
ATOM 3305 C CA . VAL B 1 119 ? 26.219 -9.984 -9.828 1 98.88 119 VAL B CA 1
ATOM 3306 C C . VAL B 1 119 ? 25.375 -10.164 -8.57 1 98.88 119 VAL B C 1
ATOM 3308 O O . VAL B 1 119 ? 25.672 -9.578 -7.531 1 98.88 119 VAL B O 1
ATOM 3311 N N . ALA B 1 120 ? 24.297 -10.961 -8.602 1 98.88 120 ALA B N 1
ATOM 3312 C CA . ALA B 1 120 ? 23.422 -11.07 -7.438 1 98.88 120 ALA B CA 1
ATOM 3313 C C . ALA B 1 120 ? 24.125 -11.797 -6.289 1 98.88 120 ALA B C 1
ATOM 3315 O O . ALA B 1 120 ? 25.172 -12.422 -6.484 1 98.88 120 ALA B O 1
ATOM 3316 N N . ALA B 1 121 ? 23.641 -11.617 -5.105 1 98.62 121 ALA B N 1
ATOM 3317 C CA . ALA B 1 121 ? 24.125 -12.367 -3.951 1 98.62 121 ALA B CA 1
ATOM 3318 C C . ALA B 1 121 ? 23.891 -13.867 -4.129 1 98.62 121 ALA B C 1
ATOM 3320 O O . ALA B 1 121 ? 23 -14.273 -4.883 1 98.62 121 ALA B O 1
ATOM 3321 N N . ASP B 1 122 ? 24.578 -14.703 -3.408 1 97.25 122 ASP B N 1
ATOM 3322 C CA . ASP B 1 122 ? 24.516 -16.156 -3.531 1 97.25 122 ASP B CA 1
ATOM 3323 C C . ASP B 1 122 ? 23.141 -16.688 -3.102 1 97.25 122 ASP B C 1
ATOM 3325 O O . ASP B 1 122 ? 22.688 -17.719 -3.604 1 97.25 122 ASP B O 1
ATOM 3329 N N . ASP B 1 123 ? 22.516 -15.961 -2.234 1 96.69 123 ASP B N 1
ATOM 3330 C CA . ASP B 1 123 ? 21.266 -16.453 -1.679 1 96.69 123 ASP B CA 1
ATOM 3331 C C . ASP B 1 123 ? 20.062 -15.773 -2.338 1 96.69 123 ASP B C 1
ATOM 3333 O O . ASP B 1 123 ? 18.969 -15.766 -1.776 1 96.69 123 ASP B O 1
ATOM 3337 N N . VAL B 1 124 ? 20.266 -15.234 -3.48 1 98.62 124 VAL B N 1
ATOM 3338 C CA . VAL B 1 124 ? 19.234 -14.445 -4.133 1 98.62 124 VAL B CA 1
ATOM 3339 C C . VAL B 1 124 ? 17.984 -15.297 -4.344 1 98.62 124 VAL B C 1
ATOM 3341 O O . VAL B 1 124 ? 18.078 -16.484 -4.68 1 98.62 124 VAL B O 1
ATOM 3344 N N . ARG B 1 125 ? 16.828 -14.727 -4.082 1 98.81 125 ARG B N 1
ATOM 3345 C CA . ARG B 1 125 ? 15.523 -15.258 -4.469 1 98.81 125 ARG B CA 1
ATOM 3346 C C . ARG B 1 125 ? 14.867 -14.383 -5.539 1 98.81 125 ARG B C 1
ATOM 3348 O O . ARG B 1 125 ? 14.742 -13.172 -5.363 1 98.81 125 ARG B O 1
ATOM 3355 N N . VAL B 1 126 ? 14.477 -15.016 -6.629 1 98.94 126 VAL B N 1
ATOM 3356 C CA . VAL B 1 126 ? 13.961 -14.281 -7.773 1 98.94 126 VAL B CA 1
ATOM 3357 C C . VAL B 1 126 ? 12.492 -14.641 -8 1 98.94 126 VAL B C 1
ATOM 3359 O O . VAL B 1 126 ? 12.172 -15.781 -8.328 1 98.94 126 VAL B O 1
ATOM 3362 N N . LEU B 1 127 ? 11.617 -13.68 -7.801 1 98.94 127 LEU B N 1
ATOM 3363 C CA . LEU B 1 127 ? 10.18 -13.875 -7.992 1 98.94 127 LEU B CA 1
ATOM 3364 C C . LEU B 1 127 ? 9.688 -13.102 -9.211 1 98.94 127 LEU B C 1
ATOM 3366 O O . LEU B 1 127 ? 9.773 -11.867 -9.25 1 98.94 127 LEU B O 1
ATOM 3370 N N . VAL B 1 128 ? 9.164 -13.836 -10.188 1 98.94 128 VAL B N 1
ATOM 3371 C CA . VAL B 1 128 ? 8.68 -13.219 -11.422 1 98.94 128 VAL B CA 1
ATOM 3372 C C . VAL B 1 128 ? 7.172 -13.016 -11.336 1 98.94 128 VAL B C 1
ATOM 3374 O O . VAL B 1 128 ? 6.422 -13.961 -11.086 1 98.94 128 VAL B O 1
ATOM 3377 N N . THR B 1 129 ? 6.723 -11.797 -11.508 1 98.31 129 THR B N 1
ATOM 3378 C CA . THR B 1 129 ? 5.309 -11.43 -11.516 1 98.31 129 THR B CA 1
ATOM 3379 C C . THR B 1 129 ? 4.871 -10.992 -12.914 1 98.31 129 THR B C 1
ATOM 3381 O O . THR B 1 129 ? 3.695 -11.102 -13.258 1 98.31 129 THR B O 1
ATOM 3384 N N . GLY B 1 130 ? 5.801 -10.555 -13.734 1 97 130 GLY B N 1
ATOM 3385 C CA . GLY B 1 130 ? 5.484 -10.109 -15.078 1 97 130 GLY B CA 1
ATOM 3386 C C . GLY B 1 130 ? 4.961 -11.219 -15.969 1 97 130 GLY B C 1
ATOM 3387 O O . GLY B 1 130 ? 5.59 -12.273 -16.094 1 97 130 GLY B O 1
ATOM 3388 N N . ASN B 1 131 ? 3.908 -11.055 -16.672 1 94.19 131 ASN B N 1
ATOM 3389 C CA . ASN B 1 131 ? 3.285 -12.07 -17.5 1 94.19 131 ASN B CA 1
ATOM 3390 C C . ASN B 1 131 ? 4 -12.211 -18.844 1 94.19 131 ASN B C 1
ATOM 3392 O O . ASN B 1 131 ? 4.488 -11.219 -19.406 1 94.19 131 ASN B O 1
ATOM 3396 N N . PRO B 1 132 ? 3.949 -13.461 -19.391 1 96.31 132 PRO B N 1
ATOM 3397 C CA . PRO B 1 132 ? 3.521 -14.719 -18.766 1 96.31 132 PRO B CA 1
ATOM 3398 C C . PRO B 1 132 ? 4.496 -15.211 -17.703 1 96.31 132 PRO B C 1
ATOM 3400 O O . PRO B 1 132 ? 5.59 -15.68 -18.031 1 96.31 132 PRO B O 1
ATOM 3403 N N . ALA B 1 133 ? 4.145 -15.172 -16.469 1 97.94 133 ALA B N 1
ATOM 3404 C CA . ALA B 1 133 ? 5.023 -15.227 -15.312 1 97.94 133 ALA B CA 1
ATOM 3405 C C . ALA B 1 133 ? 5.809 -16.531 -15.273 1 97.94 133 ALA B C 1
ATOM 3407 O O . ALA B 1 133 ? 7.031 -16.531 -15.109 1 97.94 133 ALA B O 1
ATOM 3408 N N . ASN B 1 134 ? 5.121 -17.688 -15.461 1 98.5 134 ASN B N 1
ATOM 3409 C CA . ASN B 1 134 ? 5.781 -19 -15.398 1 98.5 134 ASN B CA 1
ATOM 3410 C C . ASN B 1 134 ? 6.867 -19.125 -16.453 1 98.5 134 ASN B C 1
ATOM 3412 O O . ASN B 1 134 ? 7.992 -19.531 -16.156 1 98.5 134 ASN B O 1
ATOM 3416 N N . THR B 1 135 ? 6.508 -18.734 -17.641 1 98 135 THR B N 1
ATOM 3417 C CA . THR B 1 135 ? 7.43 -18.875 -18.766 1 98 135 THR B CA 1
ATOM 3418 C C . THR B 1 135 ? 8.586 -17.891 -18.625 1 98 135 THR B C 1
ATOM 3420 O O . THR B 1 135 ? 9.742 -18.234 -18.891 1 98 135 THR B O 1
ATOM 3423 N N . ASN B 1 136 ? 8.312 -16.656 -18.219 1 98.56 136 ASN B N 1
ATOM 3424 C CA . ASN B 1 136 ? 9.367 -15.68 -17.984 1 98.56 136 ASN B CA 1
ATOM 3425 C C . ASN B 1 136 ? 10.336 -16.141 -16.906 1 98.56 136 ASN B C 1
ATOM 3427 O O . ASN B 1 136 ? 11.539 -15.914 -17.016 1 98.56 136 ASN B O 1
ATOM 3431 N N . ALA B 1 137 ? 9.812 -16.766 -15.898 1 98.88 137 ALA B N 1
ATOM 3432 C CA . ALA B 1 137 ? 10.664 -17.297 -14.844 1 98.88 137 ALA B CA 1
ATOM 3433 C C . ALA B 1 137 ? 11.586 -18.391 -15.383 1 98.88 137 ALA B C 1
ATOM 3435 O O . ALA B 1 137 ? 12.758 -18.453 -15.023 1 98.88 137 ALA B O 1
ATOM 3436 N N . LEU B 1 138 ? 11.023 -19.25 -16.203 1 98.75 138 LEU B N 1
ATOM 3437 C CA . LEU B 1 138 ? 11.82 -20.312 -16.828 1 98.75 138 LEU B CA 1
ATOM 3438 C C . LEU B 1 138 ? 12.953 -19.703 -17.656 1 98.75 138 LEU B C 1
ATOM 3440 O O . LEU B 1 138 ? 14.094 -20.172 -17.578 1 98.75 138 LEU B O 1
ATOM 3444 N N . ILE B 1 139 ? 12.633 -18.688 -18.438 1 98.75 139 ILE B N 1
ATOM 3445 C CA . ILE B 1 139 ? 13.633 -18.016 -19.281 1 98.75 139 ILE B CA 1
ATOM 3446 C C . ILE B 1 139 ? 14.727 -17.422 -18.391 1 98.75 139 ILE B C 1
ATOM 3448 O O . ILE B 1 139 ? 15.922 -17.625 -18.656 1 98.75 139 ILE B O 1
ATOM 3452 N N . ALA B 1 140 ? 14.352 -16.703 -17.359 1 98.88 140 ALA B N 1
ATOM 3453 C CA . ALA B 1 140 ? 15.328 -16.078 -16.469 1 98.88 140 ALA B CA 1
ATOM 3454 C C . ALA B 1 140 ? 16.219 -17.125 -15.812 1 98.88 140 ALA B C 1
ATOM 3456 O O . ALA B 1 140 ? 17.438 -17 -15.805 1 98.88 140 ALA B O 1
ATOM 3457 N N . ALA B 1 141 ? 15.625 -18.203 -15.289 1 98.81 141 ALA B N 1
ATOM 3458 C CA . ALA B 1 141 ? 16.344 -19.266 -14.594 1 98.81 141 ALA B CA 1
ATOM 3459 C C . ALA B 1 141 ? 17.359 -19.938 -15.523 1 98.81 141 ALA B C 1
ATOM 3461 O O . ALA B 1 141 ? 18.5 -20.188 -15.133 1 98.81 141 ALA B O 1
ATOM 3462 N N . THR B 1 142 ? 16.906 -20.188 -16.719 1 98.62 142 THR B N 1
ATOM 3463 C CA . THR B 1 142 ? 17.75 -20.891 -17.688 1 98.62 142 THR B CA 1
ATOM 3464 C C . THR B 1 142 ? 18.969 -20.047 -18.062 1 98.62 142 THR B C 1
ATOM 3466 O O . THR B 1 142 ? 20.031 -20.578 -18.375 1 98.62 142 THR B O 1
ATOM 3469 N N . ASN B 1 143 ? 18.812 -18.75 -18.031 1 98.69 143 ASN B N 1
ATOM 3470 C CA . ASN B 1 143 ? 19.891 -17.844 -18.438 1 98.69 143 ASN B CA 1
ATOM 3471 C C . ASN B 1 143 ? 20.703 -17.359 -17.234 1 98.69 143 ASN B C 1
ATOM 3473 O O . ASN B 1 143 ? 21.578 -16.5 -17.375 1 98.69 143 ASN B O 1
ATOM 3477 N N . ALA B 1 144 ? 20.406 -17.812 -16.094 1 98.75 144 ALA B N 1
ATOM 3478 C CA . ALA B 1 144 ? 21.203 -17.625 -14.875 1 98.75 144 ALA B CA 1
ATOM 3479 C C . ALA B 1 144 ? 21.891 -18.922 -14.453 1 98.75 144 ALA B C 1
ATOM 3481 O O . ALA B 1 144 ? 21.562 -19.484 -13.406 1 98.75 144 ALA B O 1
ATOM 3482 N N . VAL B 1 145 ? 22.891 -19.359 -15.102 1 98 145 VAL B N 1
ATOM 3483 C CA . VAL B 1 145 ? 23.406 -20.719 -15.102 1 98 145 VAL B CA 1
ATOM 3484 C C . VAL B 1 145 ? 24.062 -21.016 -13.75 1 98 145 VAL B C 1
ATOM 3486 O O . VAL B 1 145 ? 24.125 -22.172 -13.328 1 98 145 VAL B O 1
ATOM 3489 N N . ASP B 1 146 ? 24.562 -20.016 -13.047 1 98.44 146 ASP B N 1
ATOM 3490 C CA . ASP B 1 146 ? 25.281 -20.234 -11.797 1 98.44 1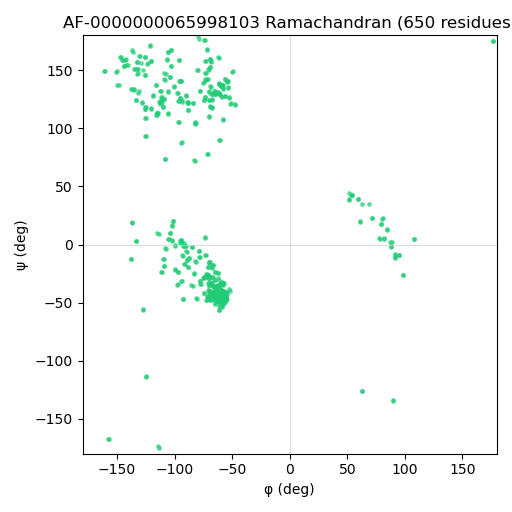46 ASP B CA 1
ATOM 3491 C C . ASP B 1 146 ? 24.344 -20.125 -10.602 1 98.44 146 ASP B C 1
ATOM 3493 O O . ASP B 1 146 ? 24.734 -20.375 -9.461 1 98.44 146 ASP B O 1
ATOM 3497 N N . ILE B 1 147 ? 23.156 -19.703 -10.797 1 98.69 147 ILE B N 1
ATOM 3498 C CA . ILE B 1 147 ? 22.156 -19.641 -9.734 1 98.69 147 ILE B CA 1
ATOM 3499 C C . ILE B 1 147 ? 21.281 -20.891 -9.758 1 98.69 147 ILE B C 1
ATOM 3501 O O . ILE B 1 147 ? 20.719 -21.25 -10.789 1 98.69 147 ILE B O 1
ATOM 3505 N N . PRO B 1 148 ? 21.203 -21.547 -8.633 1 98.31 148 PRO B N 1
ATOM 3506 C CA . PRO B 1 148 ? 20.344 -22.75 -8.617 1 98.31 148 PRO B CA 1
ATOM 3507 C C . PRO B 1 148 ? 18.922 -22.469 -9.078 1 98.31 148 PRO B C 1
ATOM 3509 O O . PRO B 1 148 ? 18.359 -21.422 -8.742 1 98.31 148 PRO B O 1
ATOM 3512 N N . ASN B 1 149 ? 18.328 -23.359 -9.82 1 97.69 149 ASN B N 1
ATOM 3513 C CA . ASN B 1 149 ? 17 -23.172 -10.391 1 97.69 149 ASN B CA 1
ATOM 3514 C C . ASN B 1 149 ? 15.938 -22.938 -9.312 1 97.69 149 ASN B C 1
ATOM 3516 O O . ASN B 1 149 ? 14.961 -22.234 -9.531 1 97.69 149 ASN B O 1
ATOM 3520 N N . ASN B 1 150 ? 16.156 -23.578 -8.141 1 97.62 150 ASN B N 1
ATOM 3521 C CA . ASN B 1 150 ? 15.164 -23.453 -7.074 1 97.62 150 ASN B CA 1
ATOM 3522 C C . ASN B 1 150 ? 15.211 -22.078 -6.422 1 97.62 150 ASN B C 1
ATOM 3524 O O . ASN B 1 150 ? 14.516 -21.828 -5.434 1 97.62 150 ASN B O 1
ATOM 3528 N N . HIS B 1 151 ? 16.016 -21.125 -6.941 1 98.69 151 HIS B N 1
ATOM 3529 C CA . HIS B 1 151 ? 16.031 -19.734 -6.531 1 98.69 151 HIS B CA 1
ATOM 3530 C C . HIS B 1 151 ? 15.109 -18.891 -7.41 1 98.69 151 HIS B C 1
ATOM 3532 O O . HIS B 1 151 ? 15.047 -17.672 -7.262 1 98.69 151 HIS B O 1
ATOM 3538 N N . PHE B 1 152 ? 14.43 -19.547 -8.352 1 98.88 152 PHE B N 1
ATOM 3539 C CA . PHE B 1 152 ? 13.492 -18.859 -9.234 1 98.88 152 PHE B CA 1
ATOM 3540 C C . PHE B 1 152 ? 12.07 -19.359 -9.016 1 98.88 152 PHE B C 1
ATOM 3542 O O . PHE B 1 152 ? 11.859 -20.562 -8.852 1 98.88 152 PHE B O 1
ATOM 3549 N N . ALA B 1 153 ? 11.117 -18.469 -8.984 1 98.94 153 ALA B N 1
ATOM 3550 C CA . ALA B 1 153 ? 9.695 -18.797 -8.859 1 98.94 153 ALA B CA 1
ATOM 3551 C C . ALA B 1 153 ? 8.844 -17.781 -9.625 1 98.94 153 ALA B C 1
ATOM 3553 O O . ALA B 1 153 ? 9.32 -16.719 -10.016 1 98.94 153 ALA B O 1
ATOM 3554 N N . ALA B 1 154 ? 7.652 -18.156 -9.891 1 98.88 154 ALA B N 1
ATOM 3555 C CA . ALA B 1 154 ? 6.656 -17.266 -10.484 1 98.88 154 ALA B CA 1
ATOM 3556 C C . ALA B 1 154 ? 5.438 -17.125 -9.578 1 98.88 154 ALA B C 1
ATOM 3558 O O . ALA B 1 154 ? 5.164 -18 -8.75 1 98.88 154 ALA B O 1
ATOM 3559 N N . LEU B 1 155 ? 4.727 -16.078 -9.75 1 98.69 155 LEU B N 1
ATOM 3560 C CA . LEU B 1 155 ? 3.664 -15.719 -8.812 1 98.69 155 LEU B CA 1
ATOM 3561 C C . LEU B 1 155 ? 2.379 -16.469 -9.148 1 98.69 155 LEU B C 1
ATOM 3563 O O . LEU B 1 155 ? 1.785 -16.266 -10.211 1 98.69 155 LEU B O 1
ATOM 3567 N N . THR B 1 156 ? 1.875 -17.219 -8.219 1 98.81 156 THR B N 1
ATOM 3568 C CA . THR B 1 156 ? 0.538 -17.797 -8.273 1 98.81 156 THR B CA 1
ATOM 3569 C C . THR B 1 156 ? -0.195 -17.594 -6.949 1 98.81 156 THR B C 1
ATOM 3571 O O . THR B 1 156 ? -1.314 -18.078 -6.773 1 98.81 156 THR B O 1
ATOM 3574 N N . ARG B 1 157 ? 0.44 -16.906 -6.039 1 98.75 157 ARG B N 1
ATOM 3575 C CA . ARG B 1 157 ? -0.153 -16.562 -4.75 1 98.75 157 ARG B CA 1
ATOM 3576 C C . ARG B 1 157 ? -1.402 -15.711 -4.934 1 98.75 157 ARG B C 1
ATOM 3578 O O . ARG B 1 157 ? -2.346 -15.805 -4.145 1 98.75 157 ARG B O 1
ATOM 3585 N N . LEU B 1 158 ? -1.441 -14.836 -5.98 1 98.75 158 LEU B N 1
ATOM 3586 C CA . LEU B 1 158 ? -2.629 -14.039 -6.262 1 98.75 158 LEU B CA 1
ATOM 3587 C C . LEU B 1 158 ? -3.848 -14.93 -6.473 1 98.75 158 LEU B C 1
ATOM 3589 O O . LEU B 1 158 ? -4.906 -14.695 -5.883 1 98.75 158 LEU B O 1
ATOM 3593 N N . ASP B 1 159 ? -3.717 -15.953 -7.25 1 98.81 159 ASP B N 1
ATOM 3594 C CA . ASP B 1 159 ? -4.785 -16.906 -7.504 1 98.81 159 ASP B CA 1
ATOM 3595 C C . ASP B 1 159 ? -5.156 -17.672 -6.234 1 98.81 159 ASP B C 1
ATOM 3597 O O . ASP B 1 159 ? -6.332 -17.953 -6 1 98.81 159 ASP B O 1
ATOM 3601 N N . HIS B 1 160 ? -4.113 -18.016 -5.508 1 98.88 160 HIS B N 1
ATOM 3602 C CA . HIS B 1 160 ? -4.297 -18.688 -4.227 1 98.88 160 HIS B CA 1
ATOM 3603 C C . HIS B 1 160 ? -5.191 -17.859 -3.303 1 98.88 160 HIS B C 1
ATOM 3605 O O . HIS B 1 160 ? -6.141 -18.391 -2.721 1 98.88 160 HIS B O 1
ATOM 3611 N N . ASN B 1 161 ? -4.91 -16.578 -3.178 1 98.88 161 ASN B N 1
ATOM 3612 C CA . ASN B 1 161 ? -5.695 -15.688 -2.326 1 98.88 161 ASN B CA 1
ATOM 3613 C C . ASN B 1 161 ? -7.113 -15.508 -2.861 1 98.88 161 ASN B C 1
ATOM 3615 O O . ASN B 1 161 ? -8.078 -15.508 -2.092 1 98.88 161 ASN B O 1
ATOM 3619 N N . ARG B 1 162 ? -7.25 -15.344 -4.168 1 98.81 162 ARG B N 1
ATOM 3620 C CA . ARG B 1 162 ? -8.562 -15.273 -4.797 1 98.81 162 ARG B CA 1
ATOM 3621 C C . ARG B 1 162 ? -9.398 -16.5 -4.449 1 98.81 162 ARG B C 1
ATOM 3623 O O . ARG B 1 162 ? -10.578 -16.391 -4.098 1 98.81 162 ARG B O 1
ATOM 3630 N N . ALA B 1 163 ? -8.805 -17.672 -4.543 1 98.88 163 ALA B N 1
ATOM 3631 C CA . ALA B 1 163 ? -9.484 -18.938 -4.281 1 98.88 163 ALA B CA 1
ATOM 3632 C C . ALA B 1 163 ? -9.93 -19.031 -2.824 1 98.88 163 ALA B C 1
ATOM 3634 O O . ALA B 1 163 ? -11.062 -19.438 -2.537 1 98.88 163 ALA B O 1
ATOM 3635 N N . LYS B 1 164 ? -9.039 -18.656 -1.937 1 98.75 164 LYS B N 1
ATOM 3636 C CA . LYS B 1 164 ? -9.367 -18.688 -0.515 1 98.75 164 LYS B CA 1
ATOM 3637 C C . LYS B 1 164 ? -10.609 -17.844 -0.223 1 98.75 164 LYS B C 1
ATOM 3639 O O . LYS B 1 164 ? -11.516 -18.297 0.488 1 98.75 164 LYS B O 1
ATOM 3644 N N . THR B 1 165 ? -10.633 -16.688 -0.751 1 98.44 165 THR B N 1
ATOM 3645 C CA . THR B 1 165 ? -11.734 -15.773 -0.497 1 98.44 165 THR B CA 1
ATOM 3646 C C . THR B 1 165 ? -13.039 -16.328 -1.062 1 98.44 165 THR B C 1
ATOM 3648 O O . THR B 1 165 ? -14.078 -16.281 -0.404 1 98.44 165 THR B O 1
ATOM 3651 N N . GLN B 1 166 ? -13.047 -16.844 -2.309 1 98.56 166 GLN B N 1
ATOM 3652 C CA . GLN B 1 166 ? -14.25 -17.391 -2.932 1 98.56 166 GLN B CA 1
ATOM 3653 C C . GLN B 1 166 ? -14.82 -18.531 -2.105 1 98.56 166 GLN B C 1
ATOM 3655 O O . GLN B 1 166 ? -16.031 -18.625 -1.916 1 98.56 166 GLN B O 1
ATOM 3660 N N . LEU B 1 167 ? -13.906 -19.438 -1.651 1 98.81 167 LEU B N 1
ATOM 3661 C CA . LEU B 1 167 ? -14.352 -20.578 -0.854 1 98.81 167 LEU B CA 1
ATOM 3662 C C . LEU B 1 167 ? -14.914 -20.125 0.483 1 98.81 167 LEU B C 1
ATOM 3664 O O . LEU B 1 167 ? -15.953 -20.609 0.925 1 98.81 167 LEU B O 1
ATOM 3668 N N . ALA B 1 168 ? -14.25 -19.172 1.158 1 98.56 168 ALA B N 1
ATOM 3669 C CA . ALA B 1 168 ? -14.734 -18.625 2.424 1 98.56 168 ALA B CA 1
ATOM 3670 C C . ALA B 1 168 ? -16.141 -18.047 2.273 1 98.56 168 ALA B C 1
ATOM 3672 O O . ALA B 1 168 ? -17.031 -18.359 3.064 1 98.56 168 ALA B O 1
ATOM 3673 N N . ARG B 1 169 ? -16.359 -17.297 1.255 1 97.38 169 ARG B N 1
ATOM 3674 C CA . ARG B 1 169 ? -17.656 -16.656 1.015 1 97.38 169 ARG B CA 1
ATOM 3675 C C . ARG B 1 169 ? -18.734 -17.703 0.756 1 97.38 169 ARG B C 1
ATOM 3677 O O . ARG B 1 169 ? -19.844 -17.594 1.299 1 97.38 169 ARG B O 1
ATOM 3684 N N . LYS B 1 170 ? -18.453 -18.641 -0.1 1 98.31 170 LYS B N 1
ATOM 3685 C CA . LYS B 1 170 ? -19.422 -19.688 -0.463 1 98.31 170 LYS B CA 1
ATOM 3686 C C . LYS B 1 170 ? -19.891 -20.453 0.77 1 98.31 170 LYS B C 1
ATOM 3688 O O . LYS B 1 170 ? -21.047 -20.875 0.84 1 98.31 170 LYS B O 1
ATOM 3693 N N . THR B 1 171 ? -19.031 -20.609 1.731 1 98.38 171 THR B N 1
ATOM 3694 C CA . THR B 1 171 ? -19.312 -21.453 2.883 1 98.38 171 THR B CA 1
ATOM 3695 C C . THR B 1 171 ? -19.75 -20.609 4.078 1 98.38 171 THR B C 1
ATOM 3697 O O . THR B 1 171 ? -19.969 -21.141 5.168 1 98.38 171 THR B O 1
ATOM 3700 N N . GLY B 1 172 ? -19.797 -19.25 3.947 1 97.06 172 GLY B N 1
ATOM 3701 C CA . GLY B 1 172 ? -20.234 -18.359 5.016 1 97.06 172 GLY B CA 1
ATOM 3702 C C . GLY B 1 172 ? -19.219 -18.266 6.148 1 97.06 172 GLY B C 1
ATOM 3703 O O . GLY B 1 172 ? -19.594 -18.078 7.305 1 97.06 172 GLY B O 1
ATOM 3704 N N . LYS B 1 173 ? -17.953 -18.562 5.879 1 97.62 173 LYS B N 1
ATOM 3705 C CA . LYS B 1 173 ? -16.859 -18.469 6.844 1 97.62 173 LYS B CA 1
ATOM 3706 C C . LYS B 1 173 ? -15.867 -17.391 6.457 1 97.62 173 LYS B C 1
ATOM 3708 O O . LYS B 1 173 ? -16.172 -16.531 5.617 1 97.62 173 LYS B O 1
ATOM 3713 N N . THR B 1 174 ? -14.789 -17.266 7.172 1 97.19 174 THR B N 1
ATOM 3714 C CA . THR B 1 174 ? -13.781 -16.25 6.879 1 97.19 174 THR B CA 1
ATOM 3715 C C . THR B 1 174 ? -12.547 -16.891 6.234 1 97.19 174 THR B C 1
ATOM 3717 O O . THR B 1 174 ? -12.398 -18.109 6.254 1 97.19 174 THR B O 1
ATOM 3720 N N . VAL B 1 175 ? -11.688 -16.125 5.652 1 98 175 VAL B N 1
ATOM 3721 C CA . VAL B 1 175 ? -10.484 -16.625 4.992 1 98 175 VAL B CA 1
ATOM 3722 C C . VAL B 1 175 ? -9.586 -17.312 6.016 1 98 175 VAL B C 1
ATOM 3724 O O . VAL B 1 175 ? -8.812 -18.203 5.664 1 98 175 VAL B O 1
ATOM 3727 N N . ASN B 1 176 ? -9.711 -16.938 7.297 1 97.25 176 ASN B N 1
ATOM 3728 C CA . ASN B 1 176 ? -8.914 -17.562 8.359 1 97.25 176 ASN B CA 1
ATOM 3729 C C . ASN B 1 176 ? -9.312 -19.016 8.578 1 97.25 176 ASN B C 1
ATOM 3731 O O . ASN B 1 176 ? -8.539 -19.797 9.148 1 97.25 176 ASN B O 1
ATOM 3735 N N . ASP B 1 177 ? -10.477 -19.344 8.125 1 98 177 ASP B N 1
ATOM 3736 C CA . ASP B 1 177 ? -10.992 -20.703 8.32 1 98 177 ASP B CA 1
ATOM 3737 C C . ASP B 1 177 ? -10.539 -21.625 7.188 1 98 177 ASP B C 1
ATOM 3739 O O . ASP B 1 177 ? -10.703 -22.844 7.273 1 98 177 ASP B O 1
ATOM 3743 N N . VAL B 1 178 ? -9.984 -21.078 6.125 1 98.62 178 VAL B N 1
ATOM 3744 C CA . VAL B 1 178 ? -9.633 -21.844 4.938 1 98.62 178 VAL B CA 1
ATOM 3745 C C . VAL B 1 178 ? -8.172 -22.297 5.02 1 98.62 178 VAL B C 1
ATOM 3747 O O . VAL B 1 178 ? -7.277 -21.469 5.203 1 98.62 178 VAL B O 1
ATOM 3750 N N . ARG B 1 179 ? -7.902 -23.547 4.922 1 98.38 179 ARG B N 1
ATOM 3751 C CA . ARG B 1 179 ? -6.562 -24.125 4.918 1 98.38 179 ARG B CA 1
ATOM 3752 C C . ARG B 1 179 ? -6.383 -25.078 3.738 1 98.38 179 ARG B C 1
ATOM 3754 O O . ARG B 1 179 ? -7.363 -25.578 3.188 1 98.38 179 ARG B O 1
ATOM 3761 N N . HIS B 1 180 ? -5.129 -25.266 3.346 1 98.75 180 HIS B N 1
ATOM 3762 C CA . HIS B 1 180 ? -4.727 -26.25 2.354 1 98.75 180 HIS B CA 1
ATOM 3763 C C . HIS B 1 180 ? -5.344 -25.953 0.992 1 98.75 180 HIS B C 1
ATOM 3765 O O . HIS B 1 180 ? -5.785 -26.859 0.29 1 98.75 180 HIS B O 1
ATOM 3771 N N . MET B 1 181 ? -5.477 -24.625 0.718 1 98.81 181 MET B N 1
ATOM 3772 C CA . MET B 1 181 ? -5.844 -24.203 -0.631 1 98.81 181 MET B CA 1
ATOM 3773 C C . MET B 1 181 ? -4.688 -24.438 -1.602 1 98.81 181 MET B C 1
ATOM 3775 O O . MET B 1 181 ? -3.527 -24.203 -1.256 1 98.81 181 MET B O 1
ATOM 3779 N N . THR B 1 182 ? -5.043 -24.859 -2.877 1 98.88 182 THR B N 1
ATOM 3780 C CA . THR B 1 182 ? -3.979 -25.172 -3.828 1 98.88 182 THR B CA 1
ATOM 3781 C C . THR B 1 182 ? -4.309 -24.594 -5.207 1 98.88 182 THR B C 1
ATOM 3783 O O . THR B 1 182 ? -5.438 -24.734 -5.684 1 98.88 182 THR B O 1
ATOM 3786 N N . ILE B 1 183 ? -3.365 -23.984 -5.758 1 98.94 183 ILE B N 1
ATOM 3787 C CA . ILE B 1 183 ? -3.381 -23.656 -7.18 1 98.94 183 ILE B CA 1
ATOM 3788 C C . ILE B 1 183 ? -2.359 -24.516 -7.922 1 98.94 183 ILE B C 1
ATOM 3790 O O . ILE B 1 183 ? -1.182 -24.547 -7.559 1 98.94 183 ILE B O 1
ATOM 3794 N N . TRP B 1 184 ? -2.752 -25.234 -8.953 1 98.88 184 TRP B N 1
ATOM 3795 C CA . TRP B 1 184 ? -1.856 -26.016 -9.797 1 98.88 184 TRP B CA 1
ATOM 3796 C C . TRP B 1 184 ? -1.602 -25.328 -11.125 1 98.88 184 TRP B C 1
ATOM 3798 O O . TRP B 1 184 ? -2.5 -24.688 -11.68 1 98.88 184 TRP B O 1
ATOM 3808 N N . GLY B 1 185 ? -0.391 -25.469 -11.602 1 98.62 185 GLY B N 1
ATOM 3809 C CA . GLY B 1 185 ? -0.122 -25.234 -13.008 1 98.62 185 GLY B CA 1
ATOM 3810 C C . GLY B 1 185 ? 0.254 -23.797 -13.312 1 98.62 185 GLY B C 1
ATOM 3811 O O . GLY B 1 185 ? 1.1 -23.203 -12.625 1 98.62 185 GLY B O 1
ATOM 3812 N N . ASN B 1 186 ? -0.333 -23.234 -14.359 1 98.25 186 ASN B N 1
ATOM 3813 C CA . ASN B 1 186 ? 0.052 -21.953 -14.969 1 98.25 186 ASN B CA 1
ATOM 3814 C C . ASN B 1 186 ? -0.766 -20.797 -14.414 1 98.25 186 ASN B C 1
ATOM 3816 O O . ASN B 1 186 ? -1.948 -20.953 -14.102 1 98.25 186 ASN B O 1
ATOM 3820 N N . HIS B 1 187 ? -0.121 -19.625 -14.18 1 97.5 187 HIS B N 1
ATOM 3821 C CA . HIS B 1 187 ? -0.9 -18.406 -14.023 1 97.5 187 HIS B CA 1
ATOM 3822 C C . HIS B 1 187 ? -1.511 -17.953 -15.344 1 97.5 187 HIS B C 1
ATOM 3824 O O . HIS B 1 187 ? -1.003 -17.047 -15.992 1 97.5 187 HIS B O 1
ATOM 3830 N N . SER B 1 188 ? -2.51 -18.516 -15.789 1 95.25 188 SER B N 1
ATOM 3831 C CA . SER B 1 188 ? -3.275 -18.297 -17.016 1 95.25 188 SER B CA 1
ATOM 3832 C C . SER B 1 188 ? -4.703 -18.812 -16.875 1 95.25 188 SER B C 1
ATOM 3834 O O . SER B 1 188 ? -5.168 -19.062 -15.758 1 95.25 188 SER B O 1
ATOM 3836 N N . SER B 1 189 ? -5.391 -18.906 -17.953 1 93.69 189 SER B N 1
ATOM 3837 C CA . SER B 1 189 ? -6.766 -19.391 -17.922 1 93.69 189 SER B CA 1
ATOM 3838 C C . SER B 1 189 ? -6.812 -20.891 -17.609 1 93.69 189 SER B C 1
ATOM 3840 O O . SER B 1 189 ? -7.859 -21.422 -17.219 1 93.69 189 SER B O 1
ATOM 3842 N N . THR B 1 190 ? -5.668 -21.578 -17.719 1 96.81 190 THR B N 1
ATOM 3843 C CA . THR B 1 190 ? -5.668 -23.016 -17.484 1 96.81 190 THR B CA 1
ATOM 3844 C C . THR B 1 190 ? -5.324 -23.312 -16.016 1 96.81 190 THR B C 1
ATOM 3846 O O . THR B 1 190 ? -5.223 -24.484 -15.633 1 96.81 190 THR B O 1
ATOM 3849 N N . GLN B 1 191 ? -5.062 -22.219 -15.234 1 98.25 191 GLN B N 1
ATOM 3850 C CA . GLN B 1 191 ? -4.812 -22.438 -13.812 1 98.25 191 GLN B CA 1
ATOM 3851 C C . GLN B 1 191 ? -5.891 -23.328 -13.195 1 98.25 191 GLN B C 1
ATOM 3853 O O . GLN B 1 191 ? -7.047 -23.281 -13.617 1 98.25 191 GLN B O 1
ATOM 3858 N N . TYR B 1 192 ? -5.488 -24.109 -12.172 1 98.75 192 TYR B N 1
ATOM 3859 C CA . TYR B 1 192 ? -6.457 -25 -11.547 1 98.75 192 TYR B CA 1
ATOM 3860 C C . TYR B 1 192 ? -6.523 -24.781 -10.047 1 98.75 192 TYR B C 1
ATOM 3862 O O . TYR B 1 192 ? -5.695 -25.297 -9.297 1 98.75 192 TYR B O 1
ATOM 3870 N N . PRO B 1 193 ? -7.477 -23.906 -9.555 1 98.88 193 PRO B N 1
ATOM 3871 C CA . PRO B 1 193 ? -7.77 -23.859 -8.117 1 98.88 193 PRO B CA 1
ATOM 3872 C C . PRO B 1 193 ? -8.43 -25.141 -7.613 1 98.88 193 PRO B C 1
ATOM 3874 O O . PRO B 1 193 ? -9.523 -25.5 -8.062 1 98.88 193 PRO B O 1
ATOM 3877 N N . ASP B 1 194 ? -7.812 -25.812 -6.73 1 98.69 194 ASP B N 1
ATOM 3878 C CA . ASP B 1 194 ? -8.219 -27.141 -6.262 1 98.69 194 ASP B CA 1
ATOM 3879 C C . ASP B 1 194 ? -8.688 -27.094 -4.809 1 98.69 194 ASP B C 1
ATOM 3881 O O . ASP B 1 194 ? -7.91 -26.75 -3.912 1 98.69 194 ASP B O 1
ATOM 3885 N N . VAL B 1 195 ? -9.953 -27.5 -4.555 1 98.38 195 VAL B N 1
ATOM 3886 C CA . VAL B 1 195 ? -10.5 -27.422 -3.203 1 98.38 195 VAL B CA 1
ATOM 3887 C C . VAL B 1 195 ? -10.555 -28.812 -2.586 1 98.38 195 VAL B C 1
ATOM 3889 O O . VAL B 1 195 ? -11.047 -28.984 -1.466 1 98.38 195 VAL B O 1
ATOM 3892 N N . PHE B 1 196 ? -10.047 -29.859 -3.258 1 98 196 PHE B N 1
ATOM 3893 C CA . PHE B 1 196 ? -10.305 -31.234 -2.854 1 98 196 PHE B CA 1
ATOM 3894 C C . PHE B 1 196 ? -9.539 -31.578 -1.579 1 98 196 PHE B C 1
ATOM 3896 O O . PHE B 1 196 ? -9.922 -32.5 -0.844 1 98 196 PHE B O 1
ATOM 3903 N N . HIS B 1 197 ? -8.461 -30.938 -1.291 1 98.38 197 HIS B N 1
ATOM 3904 C CA . HIS B 1 197 ? -7.738 -31.156 -0.041 1 98.38 197 HIS B CA 1
ATOM 3905 C C . HIS B 1 197 ? -7.914 -29.969 0.901 1 98.38 197 HIS B C 1
ATOM 3907 O O . HIS B 1 197 ? -7.344 -29.938 1.994 1 98.38 197 HIS B O 1
ATOM 3913 N N . ALA B 1 198 ? -8.602 -28.906 0.47 1 98.69 198 ALA B N 1
ATOM 3914 C CA . ALA B 1 198 ? -8.836 -27.734 1.301 1 98.69 198 ALA B CA 1
ATOM 3915 C C . ALA B 1 198 ? -9.789 -28.047 2.453 1 98.69 198 ALA B C 1
ATOM 3917 O O . ALA B 1 198 ? -10.586 -28.984 2.363 1 98.69 198 ALA B O 1
ATOM 3918 N N . GLU B 1 199 ? -9.633 -27.328 3.467 1 98.56 199 GLU B N 1
ATOM 3919 C CA . GLU B 1 199 ? -10.5 -27.406 4.637 1 98.56 199 GLU B CA 1
ATOM 3920 C C . GLU B 1 199 ? -11.078 -26.031 4.977 1 98.56 199 GLU B C 1
ATOM 3922 O O . GLU B 1 199 ? -10.422 -25 4.754 1 98.56 199 GLU B O 1
ATOM 3927 N N . VAL B 1 200 ? -12.281 -26.047 5.457 1 98.62 200 VAL B N 1
ATOM 3928 C CA . VAL B 1 200 ? -12.922 -24.844 5.988 1 98.62 200 VAL B CA 1
ATOM 3929 C C . VAL B 1 200 ? -13.414 -25.109 7.41 1 98.62 200 VAL B C 1
ATOM 3931 O O . VAL B 1 200 ? -14.289 -25.953 7.621 1 98.62 200 VAL B O 1
ATOM 3934 N N . ALA B 1 201 ? -12.867 -24.406 8.336 1 97.88 201 ALA B N 1
ATOM 3935 C CA . ALA B 1 201 ? -13.227 -24.562 9.742 1 97.88 201 ALA B CA 1
ATOM 3936 C C . ALA B 1 201 ? -13.141 -26.016 10.164 1 97.88 201 ALA B C 1
ATOM 3938 O O . ALA B 1 201 ? -14.047 -26.531 10.828 1 97.88 201 ALA B O 1
ATOM 3939 N N . GLY B 1 202 ? -12.125 -26.703 9.664 1 97.56 202 GLY B N 1
ATOM 3940 C CA . GLY B 1 202 ? -11.836 -28.062 10.094 1 97.56 202 GLY B CA 1
ATOM 3941 C C . GLY B 1 202 ? -12.586 -29.109 9.305 1 97.56 202 GLY B C 1
ATOM 3942 O O . GLY B 1 202 ? -12.391 -30.312 9.516 1 97.56 202 GLY B O 1
ATOM 3943 N N . GLN B 1 203 ? -13.398 -28.719 8.406 1 98.44 203 GLN B N 1
ATOM 3944 C CA . GLN B 1 203 ? -14.148 -29.641 7.566 1 98.44 203 GLN B CA 1
ATOM 3945 C C . GLN B 1 203 ? -13.609 -29.656 6.137 1 98.44 203 GLN B C 1
ATOM 3947 O O . GLN B 1 203 ? -13.234 -28.609 5.602 1 98.44 203 GLN B O 1
ATOM 3952 N N . LYS B 1 204 ? -13.711 -30.844 5.551 1 98.12 204 LYS B N 1
ATOM 3953 C CA . LYS B 1 204 ? -13.32 -30.922 4.148 1 98.12 204 LYS B CA 1
ATOM 3954 C C . LYS B 1 204 ? -14.195 -30.016 3.279 1 98.12 204 LYS B C 1
ATOM 3956 O O . LYS B 1 204 ? -15.422 -30.047 3.383 1 98.12 204 LYS B O 1
ATOM 3961 N N . ALA B 1 205 ? -13.531 -29.219 2.443 1 98.44 205 ALA B N 1
ATOM 3962 C CA . ALA B 1 205 ? -14.266 -28.266 1.608 1 98.44 205 ALA B CA 1
ATOM 3963 C C . ALA B 1 205 ? -15.281 -28.984 0.728 1 98.44 205 ALA B C 1
ATOM 3965 O O . ALA B 1 205 ? -16.375 -28.484 0.494 1 98.44 205 ALA B O 1
ATOM 3966 N N . THR B 1 206 ? -14.969 -30.219 0.26 1 97.31 206 THR B N 1
ATOM 3967 C CA . THR B 1 206 ? -15.82 -30.953 -0.661 1 97.31 206 THR B CA 1
ATOM 3968 C C . THR B 1 206 ? -17.094 -31.406 0.039 1 97.31 206 THR B C 1
ATOM 3970 O O . THR B 1 206 ? -18.062 -31.828 -0.616 1 97.31 206 THR B O 1
ATOM 3973 N N . ASN B 1 207 ? -17.125 -31.375 1.376 1 97.75 207 ASN B N 1
ATOM 3974 C CA . ASN B 1 207 ? -18.344 -31.656 2.125 1 97.75 207 ASN B CA 1
ATOM 3975 C C . ASN B 1 207 ? -19.25 -30.422 2.18 1 97.75 207 ASN B C 1
ATOM 3977 O O . ASN B 1 207 ? -20.422 -30.531 2.531 1 97.75 207 ASN B O 1
ATOM 3981 N N . LEU B 1 208 ? -18.734 -29.297 1.857 1 98.31 208 LEU B N 1
ATOM 3982 C CA . LEU B 1 208 ? -19.438 -28.047 2.076 1 98.31 208 LEU B CA 1
ATOM 3983 C C . LEU B 1 208 ? -19.906 -27.438 0.752 1 98.31 208 LEU B C 1
ATOM 3985 O O . LEU B 1 208 ? -20.766 -26.547 0.733 1 98.31 208 LEU B O 1
ATOM 3989 N N . VAL B 1 209 ? -19.312 -27.875 -0.362 1 98.19 209 VAL B N 1
ATOM 3990 C CA . VAL B 1 209 ? -19.672 -27.375 -1.683 1 98.19 209 VAL B CA 1
ATOM 3991 C C . VAL B 1 209 ? -19.859 -28.531 -2.65 1 98.19 209 VAL B C 1
ATOM 3993 O O . VAL B 1 209 ? -19.297 -29.625 -2.441 1 98.19 209 VAL B O 1
ATOM 3996 N N . ASN B 1 210 ? -20.625 -28.375 -3.77 1 96.62 210 ASN B N 1
ATOM 3997 C CA . ASN B 1 210 ? -20.859 -29.469 -4.699 1 96.62 210 ASN B CA 1
ATOM 3998 C C . ASN B 1 210 ? -20 -29.328 -5.957 1 96.62 210 ASN B C 1
ATOM 4000 O O . ASN B 1 210 ? -19.438 -28.266 -6.219 1 96.62 210 ASN B O 1
ATOM 4004 N N . GLU B 1 211 ? -19.969 -30.344 -6.68 1 95.75 211 GLU B N 1
ATOM 4005 C CA . GLU B 1 211 ? -19.109 -30.438 -7.855 1 95.75 211 GLU B CA 1
ATOM 4006 C C . GLU B 1 211 ? -19.516 -29.422 -8.922 1 95.75 211 GLU B C 1
ATOM 4008 O O . GLU B 1 211 ? -18.656 -28.906 -9.648 1 95.75 211 GLU B O 1
ATOM 4013 N N . ALA B 1 212 ? -20.734 -29.203 -9.031 1 97.81 212 ALA B N 1
ATOM 4014 C CA . ALA B 1 212 ? -21.234 -28.25 -10.023 1 97.81 212 ALA B CA 1
ATOM 4015 C C . ALA B 1 212 ? -20.719 -26.844 -9.742 1 97.81 212 ALA B C 1
ATOM 4017 O O . ALA B 1 212 ? -20.344 -26.125 -10.672 1 97.81 212 ALA B O 1
ATOM 4018 N N . TRP B 1 213 ? -20.734 -26.438 -8.453 1 98.5 213 TRP B N 1
ATOM 4019 C CA . TRP B 1 213 ? -20.219 -25.125 -8.086 1 98.5 213 TRP B CA 1
ATOM 4020 C C . TRP B 1 213 ? -18.719 -25.047 -8.352 1 98.5 213 TRP B C 1
ATOM 4022 O O . TRP B 1 213 ? -18.234 -24.031 -8.859 1 98.5 213 TRP B O 1
ATOM 4032 N N . ILE B 1 214 ? -17.984 -26.094 -8.039 1 98.38 214 ILE B N 1
ATOM 4033 C CA . ILE B 1 214 ? -16.531 -26.141 -8.234 1 98.38 214 ILE B CA 1
ATOM 4034 C C . ILE B 1 214 ? -16.203 -25.922 -9.711 1 98.38 214 ILE B C 1
ATOM 4036 O O . ILE B 1 214 ? -15.438 -25.016 -10.062 1 98.38 214 ILE B O 1
ATOM 4040 N N . GLU B 1 215 ? -16.844 -26.688 -10.57 1 97.56 215 GLU B N 1
ATOM 4041 C CA . GLU B 1 215 ? -16.469 -26.75 -11.984 1 97.56 215 GLU B CA 1
ATOM 4042 C C . GLU B 1 215 ? -17 -25.531 -12.734 1 97.56 215 GLU B C 1
ATOM 4044 O O . GLU B 1 215 ? -16.328 -25 -13.625 1 97.56 215 GLU B O 1
ATOM 4049 N N . ASN B 1 216 ? -18.156 -25 -12.367 1 98.12 216 ASN B N 1
ATOM 4050 C CA . ASN B 1 216 ? -18.844 -24.047 -13.227 1 98.12 216 ASN B CA 1
ATOM 4051 C C . ASN B 1 216 ? -18.812 -22.641 -12.641 1 98.12 216 ASN B C 1
ATOM 4053 O O . ASN B 1 216 ? -19.109 -21.656 -13.336 1 98.12 216 ASN B O 1
ATOM 4057 N N . GLU B 1 217 ? -18.438 -22.5 -11.422 1 98.5 217 GLU B N 1
ATOM 4058 C CA . GLU B 1 217 ? -18.422 -21.172 -10.797 1 98.5 217 GLU B CA 1
ATOM 4059 C C . GLU B 1 217 ? -17.062 -20.875 -10.164 1 98.5 217 GLU B C 1
ATOM 4061 O O . GLU B 1 217 ? -16.422 -19.891 -10.531 1 98.5 217 GLU B O 1
ATOM 4066 N N . PHE B 1 218 ? -16.625 -21.766 -9.281 1 98.75 218 PHE B N 1
ATOM 4067 C CA . PHE B 1 218 ? -15.414 -21.516 -8.508 1 98.75 218 PHE B CA 1
ATOM 4068 C C . PHE B 1 218 ? -14.203 -21.375 -9.414 1 98.75 218 PHE B C 1
ATOM 4070 O O . PHE B 1 218 ? -13.531 -20.328 -9.406 1 98.75 218 PHE B O 1
ATOM 4077 N N . ILE B 1 219 ? -13.898 -22.359 -10.266 1 98.69 219 ILE B N 1
ATOM 4078 C CA . ILE B 1 219 ? -12.703 -22.391 -11.102 1 98.69 219 ILE B CA 1
ATOM 4079 C C . ILE B 1 219 ? -12.734 -21.234 -12.094 1 98.69 219 ILE B C 1
ATOM 4081 O O . ILE B 1 219 ? -11.797 -20.438 -12.164 1 98.69 219 ILE B O 1
ATOM 4085 N N . PRO B 1 220 ? -13.883 -20.984 -12.797 1 98.31 220 PRO B N 1
ATOM 4086 C CA . PRO B 1 220 ? -13.898 -19.859 -13.742 1 98.31 220 PRO B CA 1
ATOM 4087 C C . PRO B 1 220 ? -13.797 -18.516 -13.047 1 98.31 220 PRO B C 1
ATOM 4089 O O . PRO B 1 220 ? -13.18 -17.578 -13.586 1 98.31 220 PRO B O 1
ATOM 4092 N N . THR B 1 221 ? -14.367 -18.328 -11.844 1 98.44 221 THR B N 1
ATOM 4093 C CA . THR B 1 221 ? -14.328 -17.062 -11.133 1 98.44 221 THR B CA 1
ATOM 4094 C C . THR B 1 221 ? -12.891 -16.703 -10.766 1 98.44 221 THR B C 1
ATOM 4096 O O . THR B 1 221 ? -12.461 -15.562 -10.977 1 98.44 221 THR B O 1
ATOM 4099 N N . VAL B 1 222 ? -12.148 -17.672 -10.258 1 98.62 222 VAL B N 1
ATOM 4100 C CA . VAL B 1 222 ? -10.758 -17.422 -9.883 1 98.62 222 VAL B CA 1
ATOM 4101 C C . VAL B 1 222 ? -9.938 -17.078 -11.125 1 98.62 222 VAL B C 1
ATOM 4103 O O . VAL B 1 222 ? -9.188 -16.109 -11.133 1 98.62 222 VAL B O 1
ATOM 4106 N N . ALA B 1 223 ? -10.133 -17.828 -12.203 1 97.69 223 ALA B N 1
ATOM 4107 C CA . ALA B 1 223 ? -9.344 -17.672 -13.414 1 97.69 223 ALA B CA 1
ATOM 4108 C C . ALA B 1 223 ? -9.641 -16.344 -14.109 1 97.69 223 ALA B C 1
ATOM 4110 O O . ALA B 1 223 ? -8.75 -15.734 -14.695 1 97.69 223 ALA B O 1
ATOM 4111 N N . LYS B 1 224 ? -10.883 -15.82 -14.047 1 97.25 224 LYS B N 1
ATOM 4112 C CA . LYS B 1 224 ? -11.312 -14.648 -14.805 1 97.25 224 LYS B CA 1
ATOM 4113 C C . LYS B 1 224 ? -11.391 -13.414 -13.906 1 97.25 224 LYS B C 1
ATOM 4115 O O . LYS B 1 224 ? -11.953 -12.391 -14.305 1 97.25 224 LYS B O 1
ATOM 4120 N N . ARG B 1 225 ? -10.891 -13.547 -12.727 1 98.06 225 ARG B N 1
ATOM 4121 C CA . ARG B 1 225 ? -11.031 -12.477 -11.742 1 98.06 225 ARG B CA 1
ATOM 4122 C C . ARG B 1 225 ? -10.398 -11.18 -12.234 1 98.06 225 ARG B C 1
ATOM 4124 O O . ARG B 1 225 ? -10.93 -10.094 -12.008 1 98.06 225 ARG B O 1
ATOM 4131 N N . GLY B 1 226 ? -9.195 -11.258 -12.875 1 96.62 226 GLY B N 1
ATOM 4132 C CA . GLY B 1 226 ? -8.562 -10.07 -13.43 1 96.62 226 GLY B CA 1
ATOM 4133 C C . GLY B 1 226 ? -9.461 -9.312 -14.398 1 96.62 226 GLY B C 1
ATOM 4134 O O . GLY B 1 226 ? -9.539 -8.086 -14.344 1 96.62 226 GLY B O 1
ATOM 4135 N N . ALA B 1 227 ? -10.109 -10.039 -15.242 1 96.31 227 ALA B N 1
ATOM 4136 C CA . ALA B 1 227 ? -11.023 -9.438 -16.219 1 96.31 227 ALA B CA 1
ATOM 4137 C C . ALA B 1 227 ? -12.195 -8.75 -15.516 1 96.31 227 ALA B C 1
ATOM 4139 O O . ALA B 1 227 ? -12.633 -7.68 -15.93 1 96.31 227 ALA B O 1
ATOM 4140 N N . ALA B 1 228 ? -12.711 -9.414 -14.453 1 97.94 228 ALA B N 1
ATOM 4141 C CA . ALA B 1 228 ? -13.812 -8.828 -13.695 1 97.94 228 ALA B CA 1
ATOM 4142 C C . ALA B 1 228 ? -13.414 -7.496 -13.078 1 97.94 228 ALA B C 1
ATOM 4144 O O . ALA B 1 228 ? -14.195 -6.547 -13.062 1 97.94 228 ALA B O 1
ATOM 4145 N N . ILE B 1 229 ? -12.25 -7.414 -12.609 1 98.19 229 ILE B N 1
ATOM 4146 C CA . ILE B 1 229 ? -11.742 -6.195 -11.977 1 98.19 229 ILE B CA 1
ATOM 4147 C C . ILE B 1 229 ? -11.57 -5.109 -13.039 1 98.19 229 ILE B C 1
ATOM 4149 O O . ILE B 1 229 ? -11.953 -3.955 -12.82 1 98.19 229 ILE B O 1
ATOM 4153 N N . ILE B 1 230 ? -10.961 -5.449 -14.133 1 97.06 230 ILE B N 1
ATOM 4154 C CA . ILE B 1 230 ? -10.789 -4.477 -15.211 1 97.06 230 ILE B CA 1
ATOM 4155 C C . ILE B 1 230 ? -12.148 -3.92 -15.633 1 97.06 230 ILE B C 1
ATOM 4157 O O . ILE B 1 230 ? -12.289 -2.715 -15.844 1 97.06 230 ILE B O 1
ATOM 4161 N N . ASP B 1 231 ? -13.117 -4.824 -15.742 1 98.06 231 ASP B N 1
ATOM 4162 C CA . ASP B 1 231 ? -14.453 -4.41 -16.141 1 98.06 231 ASP B CA 1
ATOM 4163 C C . ASP B 1 231 ? -15.055 -3.438 -15.133 1 98.06 231 ASP B C 1
ATOM 4165 O O . ASP B 1 231 ? -15.727 -2.477 -15.516 1 98.06 231 ASP B O 1
ATOM 4169 N N . ALA B 1 232 ? -14.836 -3.668 -13.883 1 98.12 232 ALA B N 1
ATOM 4170 C CA . ALA B 1 232 ? -15.438 -2.867 -12.812 1 98.12 232 ALA B CA 1
ATOM 4171 C C . ALA B 1 232 ? -14.664 -1.566 -12.609 1 98.12 232 ALA B C 1
ATOM 4173 O O . ALA B 1 232 ? -15.258 -0.488 -12.547 1 98.12 232 ALA B O 1
ATOM 4174 N N . ARG B 1 233 ? -13.367 -1.618 -12.547 1 96.44 233 ARG B N 1
ATOM 4175 C CA . ARG B 1 233 ? -12.539 -0.503 -12.109 1 96.44 233 ARG B CA 1
ATOM 4176 C C . ARG B 1 233 ? -11.992 0.277 -13.305 1 96.44 233 ARG B C 1
ATOM 4178 O O . ARG B 1 233 ? -11.555 1.421 -13.156 1 96.44 233 ARG B O 1
ATOM 4185 N N . GLY B 1 234 ? -11.906 -0.379 -14.5 1 95.88 234 GLY B N 1
ATOM 4186 C CA . GLY B 1 234 ? -11.281 0.23 -15.664 1 95.88 234 GLY B CA 1
ATOM 4187 C C . GLY B 1 234 ? -9.766 0.116 -15.648 1 95.88 234 GLY B C 1
ATOM 4188 O O . GLY B 1 234 ? -9.086 0.713 -16.484 1 95.88 234 GLY B O 1
ATOM 4189 N N . ALA B 1 235 ? -9.195 -0.592 -14.68 1 95 235 ALA B N 1
ATOM 4190 C CA . ALA B 1 235 ? -7.754 -0.8 -14.555 1 95 235 ALA B CA 1
ATOM 4191 C C . ALA B 1 235 ? -7.445 -2.186 -13.992 1 95 235 ALA B C 1
ATOM 4193 O O . ALA B 1 235 ? -8.281 -2.789 -13.312 1 95 235 ALA B O 1
ATOM 4194 N N . SER B 1 236 ? -6.238 -2.643 -14.234 1 94.69 236 SER B N 1
ATOM 4195 C CA . SER B 1 236 ? -5.828 -3.975 -13.805 1 94.69 236 SER B CA 1
ATOM 4196 C C . SER B 1 236 ? -5.648 -4.031 -12.289 1 94.69 236 SER B C 1
ATOM 4198 O O . SER B 1 236 ? -5.578 -2.994 -11.625 1 94.69 236 SER B O 1
ATOM 4200 N N . SER B 1 237 ? -5.52 -5.238 -11.734 1 96.06 237 SER B N 1
ATOM 4201 C CA . SER B 1 237 ? -5.465 -5.516 -10.305 1 96.06 237 SER B CA 1
ATOM 4202 C C . SER B 1 237 ? -4.055 -5.301 -9.75 1 96.06 237 SER B C 1
ATOM 4204 O O . SER B 1 237 ? -3.43 -6.242 -9.258 1 96.06 237 SER B O 1
ATOM 4206 N N . ALA B 1 238 ? -3.67 -4.102 -9.664 1 97.56 238 ALA B N 1
ATOM 4207 C CA . ALA B 1 238 ? -2.305 -3.779 -9.266 1 97.56 238 ALA B CA 1
ATOM 4208 C C . ALA B 1 238 ? -2.104 -4 -7.77 1 97.56 238 ALA B C 1
ATOM 4210 O O . ALA B 1 238 ? -1.12 -4.617 -7.352 1 97.56 238 ALA B O 1
ATOM 4211 N N . ALA B 1 239 ? -3.045 -3.613 -6.957 1 98.31 239 ALA B N 1
ATOM 4212 C CA . ALA B 1 239 ? -2.877 -3.658 -5.508 1 98.31 239 ALA B CA 1
ATOM 4213 C C . ALA B 1 239 ? -2.889 -5.098 -5 1 98.31 239 ALA B C 1
ATOM 4215 O O . ALA B 1 239 ? -2.082 -5.465 -4.141 1 98.31 239 ALA B O 1
ATOM 4216 N N . SER B 1 240 ? -3.824 -5.898 -5.508 1 98.69 240 SER B N 1
ATOM 4217 C CA . SER B 1 240 ? -3.887 -7.285 -5.051 1 98.69 240 SER B CA 1
ATOM 4218 C C . SER B 1 240 ? -2.695 -8.086 -5.562 1 98.69 240 SER B C 1
ATOM 4220 O O . SER B 1 240 ? -2.197 -8.977 -4.867 1 98.69 240 SER B O 1
ATOM 4222 N N . ALA B 1 241 ? -2.234 -7.793 -6.793 1 98.62 241 ALA B N 1
ATOM 4223 C CA . ALA B 1 241 ? -1.014 -8.422 -7.285 1 98.62 241 ALA B CA 1
ATOM 4224 C C . ALA B 1 241 ? 0.186 -8.047 -6.422 1 98.62 241 ALA B C 1
ATOM 4226 O O . ALA B 1 241 ? 1.023 -8.898 -6.105 1 98.62 241 ALA B O 1
ATOM 4227 N N . ALA B 1 242 ? 0.306 -6.789 -6.059 1 98.81 242 ALA B N 1
ATOM 4228 C CA . ALA B 1 242 ? 1.377 -6.328 -5.18 1 98.81 242 ALA B CA 1
ATOM 4229 C C . ALA B 1 242 ? 1.338 -7.051 -3.838 1 98.81 242 ALA B C 1
ATOM 4231 O O . ALA B 1 242 ? 2.371 -7.504 -3.338 1 98.81 242 ALA B O 1
ATOM 4232 N N . ASN B 1 243 ? 0.149 -7.199 -3.262 1 98.69 243 ASN B N 1
ATOM 4233 C CA . ASN B 1 243 ? 0.002 -7.902 -1.993 1 98.69 243 ASN B CA 1
ATOM 4234 C C . ASN B 1 243 ? 0.479 -9.352 -2.098 1 98.69 243 ASN B C 1
ATOM 4236 O O . ASN B 1 243 ? 1.221 -9.828 -1.236 1 98.69 243 ASN B O 1
ATOM 4240 N N . ALA B 1 244 ? -0.008 -10.016 -3.127 1 98.88 244 ALA B N 1
ATOM 4241 C CA . ALA B 1 244 ? 0.363 -11.414 -3.32 1 98.88 244 ALA B CA 1
ATOM 4242 C C . ALA B 1 244 ? 1.872 -11.562 -3.492 1 98.88 244 ALA B C 1
ATOM 4244 O O . ALA B 1 244 ? 2.467 -12.531 -3.008 1 98.88 244 ALA B O 1
ATOM 4245 N N . THR B 1 245 ? 2.479 -10.617 -4.195 1 98.88 245 THR B N 1
ATOM 4246 C CA . THR B 1 245 ? 3.916 -10.625 -4.438 1 98.88 245 THR B CA 1
ATOM 4247 C C . THR B 1 245 ? 4.688 -10.492 -3.127 1 98.88 245 THR B C 1
ATOM 4249 O O . THR B 1 245 ? 5.625 -11.25 -2.873 1 98.88 245 THR B O 1
ATOM 4252 N N . VAL B 1 246 ? 4.277 -9.586 -2.268 1 98.62 246 VAL B N 1
ATOM 4253 C CA . VAL B 1 246 ? 4.93 -9.375 -0.979 1 98.62 246 VAL B CA 1
ATOM 4254 C C . VAL B 1 246 ? 4.758 -10.617 -0.107 1 98.62 246 VAL B C 1
ATOM 4256 O O . VAL B 1 246 ? 5.719 -11.086 0.51 1 98.62 246 VAL B O 1
ATOM 4259 N N . GLU B 1 247 ? 3.557 -11.156 -0.077 1 98.5 247 GLU B N 1
ATOM 4260 C CA . GLU B 1 247 ? 3.271 -12.312 0.774 1 98.5 247 GLU B CA 1
ATOM 4261 C C . GLU B 1 247 ? 4.082 -13.531 0.344 1 98.5 247 GLU B C 1
ATOM 4263 O O . GLU B 1 247 ? 4.625 -14.242 1.186 1 98.5 247 GLU B O 1
ATOM 4268 N N . CYS B 1 248 ? 4.109 -13.719 -0.967 1 98.81 248 CYS B N 1
ATOM 4269 C CA . CYS B 1 248 ? 4.859 -14.852 -1.489 1 98.81 248 CYS B CA 1
ATOM 4270 C C . CYS B 1 248 ? 6.332 -14.758 -1.104 1 98.81 248 CYS B C 1
ATOM 4272 O O . CYS B 1 248 ? 6.898 -15.711 -0.57 1 98.81 248 CYS B O 1
ATOM 4274 N N . MET B 1 249 ? 6.969 -13.617 -1.326 1 98.88 249 MET B N 1
ATOM 4275 C CA . MET B 1 249 ? 8.383 -13.445 -1.021 1 98.88 249 MET B CA 1
ATOM 4276 C C . MET B 1 249 ? 8.633 -13.516 0.483 1 98.88 249 MET B C 1
ATOM 4278 O O . MET B 1 249 ? 9.641 -14.078 0.926 1 98.88 249 MET B O 1
ATOM 4282 N N . ARG B 1 250 ? 7.707 -12.906 1.271 1 98.69 250 ARG B N 1
ATOM 4283 C CA . ARG B 1 250 ? 7.848 -12.969 2.723 1 98.69 250 ARG B CA 1
ATOM 4284 C C . ARG B 1 250 ? 7.902 -14.414 3.207 1 98.69 250 ARG B C 1
ATOM 4286 O O . ARG B 1 250 ? 8.781 -14.781 3.986 1 98.69 250 ARG B O 1
ATOM 4293 N N . ASP B 1 251 ? 6.934 -15.227 2.76 1 98.5 251 ASP B N 1
ATOM 4294 C CA . ASP B 1 251 ? 6.953 -16.641 3.123 1 98.5 251 ASP B CA 1
ATOM 4295 C C . ASP B 1 251 ? 8.227 -17.328 2.623 1 98.5 251 ASP B C 1
ATOM 4297 O O . ASP B 1 251 ? 8.828 -18.125 3.336 1 98.5 251 ASP B O 1
ATOM 4301 N N . TRP B 1 252 ? 8.609 -16.984 1.39 1 98.81 252 TRP B N 1
ATOM 4302 C CA . TRP B 1 252 ? 9.781 -17.609 0.779 1 98.81 252 TRP B CA 1
ATOM 4303 C C . TRP B 1 252 ? 11.047 -17.297 1.58 1 98.81 252 TRP B C 1
ATOM 4305 O O . TRP B 1 252 ? 11.891 -18.156 1.775 1 98.81 252 TRP B O 1
ATOM 4315 N N . MET B 1 253 ? 11.234 -16.078 2.041 1 98.06 253 MET B N 1
ATOM 4316 C CA . MET B 1 253 ? 12.406 -15.664 2.812 1 98.06 253 MET B CA 1
ATOM 4317 C C . MET B 1 253 ? 12.289 -16.125 4.262 1 98.06 253 MET B C 1
ATOM 4319 O O . MET B 1 253 ? 13.25 -16.031 5.027 1 98.06 253 MET B O 1
ATOM 4323 N N . GLY B 1 254 ? 11.094 -16.609 4.672 1 97.69 254 GLY B N 1
ATOM 4324 C CA . GLY B 1 254 ? 10.812 -17.094 6.012 1 97.69 254 GLY B CA 1
ATOM 4325 C C . GLY B 1 254 ? 10.273 -18.516 6.027 1 97.69 254 GLY B C 1
ATOM 4326 O O . GLY B 1 254 ? 10.961 -19.453 5.625 1 97.69 254 GLY B O 1
ATOM 4327 N N . SER B 1 255 ? 8.977 -18.562 6.453 1 98.44 255 SER B N 1
ATOM 4328 C CA . SER B 1 255 ? 8.32 -19.859 6.562 1 98.44 255 SER B CA 1
ATOM 4329 C C . SER B 1 255 ? 6.816 -19.75 6.34 1 98.44 255 SER B C 1
ATOM 4331 O O . SER B 1 255 ? 6.23 -18.688 6.574 1 98.44 255 SER B O 1
ATOM 4333 N N . THR B 1 256 ? 6.195 -20.703 5.824 1 97.75 256 THR B N 1
ATOM 4334 C CA . THR B 1 256 ? 4.738 -20.766 5.781 1 97.75 256 THR B CA 1
ATOM 4335 C C . THR B 1 256 ? 4.164 -21.062 7.164 1 97.75 256 THR B C 1
ATOM 4337 O O . THR B 1 256 ? 4.871 -21.562 8.039 1 97.75 256 THR B O 1
ATOM 4340 N N . PRO B 1 257 ? 2.891 -20.703 7.379 1 94.75 257 PRO B N 1
ATOM 4341 C CA . PRO B 1 257 ? 2.275 -21.062 8.656 1 94.75 257 PRO B CA 1
ATOM 4342 C C . PRO B 1 257 ? 2.334 -22.562 8.938 1 94.75 257 PRO B C 1
ATOM 4344 O O . PRO B 1 257 ? 2.17 -23.375 8.023 1 94.75 257 PRO B O 1
ATOM 4347 N N . GLU B 1 258 ? 2.547 -22.891 10.195 1 94.5 258 GLU B N 1
ATOM 4348 C CA . GLU B 1 258 ? 2.648 -24.297 10.578 1 94.5 258 GLU B CA 1
ATOM 4349 C C . GLU B 1 258 ? 1.372 -25.047 10.227 1 94.5 258 GLU B C 1
ATOM 4351 O O . GLU B 1 258 ? 0.266 -24.562 10.461 1 94.5 258 GLU B O 1
ATOM 4356 N N . GLY B 1 259 ? 1.526 -26.172 9.695 1 95.44 259 GLY B N 1
ATOM 4357 C CA . GLY B 1 259 ? 0.411 -27.062 9.43 1 95.44 259 GLY B CA 1
ATOM 4358 C C . GLY B 1 259 ? -0.39 -26.672 8.203 1 95.44 259 GLY B C 1
ATOM 4359 O O . GLY B 1 259 ? -1.461 -27.234 7.949 1 95.44 259 GLY B O 1
ATOM 4360 N N . ASP B 1 260 ? 0.036 -25.719 7.492 1 98.06 260 ASP B N 1
ATOM 4361 C CA . ASP B 1 260 ? -0.636 -25.297 6.266 1 98.06 260 ASP B CA 1
ATOM 4362 C C . ASP B 1 260 ? 0.356 -25.156 5.113 1 98.06 260 ASP B C 1
ATOM 4364 O O . ASP B 1 260 ? 1.564 -25.312 5.305 1 98.06 260 ASP B O 1
ATOM 4368 N N . TRP B 1 261 ? -0.132 -25.141 3.896 1 98.75 261 TRP B N 1
ATOM 4369 C CA . TRP B 1 261 ? 0.721 -24.906 2.736 1 98.75 261 TRP B CA 1
ATOM 4370 C C . TRP B 1 261 ? 0.194 -23.75 1.9 1 98.75 261 TRP B C 1
ATOM 4372 O O . TRP B 1 261 ? -0.893 -23.234 2.164 1 98.75 261 TRP B O 1
ATOM 4382 N N . VAL B 1 262 ? 1.01 -23.156 1.033 1 98.75 262 VAL B N 1
ATOM 4383 C CA . VAL B 1 262 ? 0.644 -22.109 0.083 1 98.75 262 VAL B CA 1
ATOM 4384 C C . VAL B 1 262 ? 0.958 -22.578 -1.339 1 98.75 262 VAL B C 1
ATOM 4386 O O . VAL B 1 262 ? 1.54 -23.641 -1.536 1 98.75 262 VAL B O 1
ATOM 4389 N N . SER B 1 263 ? 0.515 -21.812 -2.285 1 98.88 263 SER B N 1
ATOM 4390 C CA . SER B 1 263 ? 0.802 -22.141 -3.678 1 98.88 263 SER B CA 1
ATOM 4391 C C . SER B 1 263 ? 1.951 -21.297 -4.219 1 98.88 263 SER B C 1
ATOM 4393 O O . SER B 1 263 ? 2.012 -20.094 -3.971 1 98.88 263 SER B O 1
ATOM 4395 N N . MET B 1 264 ? 2.816 -21.859 -4.883 1 98.88 264 MET B N 1
ATOM 4396 C CA . MET B 1 264 ? 3.971 -21.219 -5.504 1 98.88 264 MET B CA 1
ATOM 4397 C C . MET B 1 264 ? 4.371 -21.938 -6.789 1 98.88 264 MET B C 1
ATOM 4399 O O . MET B 1 264 ? 4.367 -23.172 -6.844 1 98.88 264 MET B O 1
ATOM 4403 N N . ALA B 1 265 ? 4.684 -21.172 -7.816 1 98.94 265 ALA B N 1
ATOM 4404 C CA . ALA B 1 265 ? 5.188 -21.781 -9.047 1 98.94 265 ALA B CA 1
ATOM 4405 C C . ALA B 1 265 ? 6.703 -21.938 -9 1 98.94 265 ALA B C 1
ATOM 4407 O O . ALA B 1 265 ? 7.434 -20.938 -8.969 1 98.94 265 ALA B O 1
ATOM 4408 N N . ILE B 1 266 ? 7.16 -23.125 -9.016 1 98.94 266 ILE B N 1
ATOM 4409 C CA . ILE B 1 266 ? 8.578 -23.453 -8.859 1 98.94 266 ILE B CA 1
ATOM 4410 C C . ILE B 1 266 ? 8.977 -24.516 -9.875 1 98.94 266 ILE B C 1
ATOM 4412 O O . ILE B 1 266 ? 8.117 -25.094 -10.547 1 98.94 266 ILE B O 1
ATOM 4416 N N . PRO B 1 267 ? 10.281 -24.719 -10.07 1 98.75 267 PRO B N 1
ATOM 4417 C CA . PRO B 1 267 ? 10.695 -25.797 -10.984 1 98.75 267 PRO B CA 1
ATOM 4418 C C . PRO B 1 267 ? 10.172 -27.172 -10.555 1 98.75 267 PRO B C 1
ATOM 4420 O O . PRO B 1 267 ? 10.406 -27.594 -9.43 1 98.75 267 PRO B O 1
ATOM 4423 N N . SER B 1 268 ? 9.516 -27.828 -11.477 1 98.75 268 SER B N 1
ATOM 4424 C CA . SER B 1 268 ? 8.953 -29.156 -11.219 1 98.75 268 SER B CA 1
ATOM 4425 C C . SER B 1 268 ? 10.047 -30.203 -11.031 1 98.75 268 SER B C 1
ATOM 4427 O O . SER B 1 268 ? 11.031 -30.219 -11.781 1 98.75 268 SER B O 1
ATOM 4429 N N . ASP B 1 269 ? 9.898 -31.031 -10.055 1 98.5 269 ASP B N 1
ATOM 4430 C CA . ASP B 1 269 ? 10.797 -32.156 -9.859 1 98.5 269 ASP B CA 1
ATOM 4431 C C . ASP B 1 269 ? 10.156 -33.469 -10.336 1 98.5 269 ASP B C 1
ATOM 4433 O O . ASP B 1 269 ? 10.578 -34.562 -9.938 1 98.5 269 ASP B O 1
ATOM 4437 N N . GLY B 1 270 ? 9.109 -33.344 -11.125 1 98.5 270 GLY B N 1
ATOM 4438 C CA . GLY B 1 270 ? 8.391 -34.5 -11.594 1 98.5 270 GLY B CA 1
ATOM 4439 C C . GLY B 1 270 ? 7.191 -34.844 -10.734 1 98.5 270 GLY B C 1
ATOM 4440 O O . GLY B 1 270 ? 6.406 -35.75 -11.078 1 98.5 270 GLY B O 1
ATOM 4441 N N . SER B 1 271 ? 7.074 -34.188 -9.602 1 98.56 271 SER B N 1
ATOM 4442 C CA . SER B 1 271 ? 5.973 -34.438 -8.68 1 98.56 271 SER B CA 1
ATOM 4443 C C . SER B 1 271 ? 4.625 -34.312 -9.375 1 98.56 271 SER B C 1
ATOM 4445 O O . SER B 1 271 ? 4.426 -33.438 -10.211 1 98.56 271 SER B O 1
ATOM 4447 N N . TYR B 1 272 ? 3.738 -35.281 -9.094 1 98.5 272 TYR B N 1
ATOM 4448 C CA . TYR B 1 272 ? 2.354 -35.344 -9.547 1 98.5 272 TYR B CA 1
ATOM 4449 C C . TYR B 1 272 ? 2.277 -35.406 -11.07 1 98.5 272 TYR B C 1
ATOM 4451 O O . TYR B 1 272 ? 1.337 -34.875 -11.672 1 98.5 272 TYR B O 1
ATOM 4459 N N . GLY B 1 273 ? 3.34 -35.781 -11.719 1 98.12 273 GLY B N 1
ATOM 4460 C CA . GLY B 1 273 ? 3.34 -36.031 -13.148 1 98.12 273 GLY B CA 1
ATOM 4461 C C . GLY B 1 273 ? 3.637 -34.781 -13.969 1 98.12 273 GLY B C 1
ATOM 4462 O O . GLY B 1 273 ? 3.545 -34.812 -15.195 1 98.12 273 GLY B O 1
ATOM 4463 N N . VAL B 1 274 ? 3.885 -33.719 -13.344 1 98.75 274 VAL B N 1
ATOM 4464 C CA . VAL B 1 274 ? 4.273 -32.5 -14.062 1 98.75 274 VAL B CA 1
ATOM 4465 C C . VAL B 1 274 ? 5.715 -32.625 -14.547 1 98.75 274 VAL B C 1
ATOM 4467 O O . VAL B 1 274 ? 6.625 -32.875 -13.758 1 98.75 274 VAL B O 1
ATOM 4470 N N . PRO B 1 275 ? 5.934 -32.469 -15.812 1 98.31 275 PRO B N 1
ATOM 4471 C CA . PRO B 1 275 ? 7.281 -32.719 -16.344 1 98.31 275 PRO B CA 1
ATOM 4472 C C . PRO B 1 275 ? 8.352 -31.906 -15.617 1 98.31 275 PRO B C 1
ATOM 4474 O O . PRO B 1 275 ? 8.133 -30.734 -15.281 1 98.31 275 PRO B O 1
ATOM 4477 N N . GLU B 1 276 ? 9.492 -32.562 -15.383 1 98.06 276 GLU B N 1
ATOM 4478 C CA . GLU B 1 276 ? 10.617 -31.922 -14.703 1 98.06 276 GLU B CA 1
ATOM 4479 C C . GLU B 1 276 ? 11.086 -30.672 -15.445 1 98.06 276 GLU B C 1
ATOM 4481 O O . GLU B 1 276 ? 11.117 -30.656 -16.688 1 98.06 276 GLU B O 1
ATOM 4486 N N . GLY B 1 277 ? 11.352 -29.641 -14.68 1 96.44 277 GLY B N 1
ATOM 4487 C CA . GLY B 1 277 ? 11.953 -28.453 -15.25 1 96.44 277 GLY B CA 1
ATOM 4488 C C . GLY B 1 277 ? 10.938 -27.359 -15.562 1 96.44 277 GLY B C 1
ATOM 4489 O O . GLY B 1 277 ? 11.289 -26.188 -15.664 1 96.44 277 GLY B O 1
ATOM 4490 N N . LEU B 1 278 ? 9.703 -27.703 -15.805 1 98.5 278 LEU B N 1
ATOM 4491 C CA . LEU B 1 278 ? 8.664 -26.688 -15.969 1 98.5 278 LEU B CA 1
ATOM 4492 C C . LEU B 1 278 ? 8.508 -25.859 -14.695 1 98.5 278 LEU B C 1
ATOM 4494 O O . LEU B 1 278 ? 8.617 -26.406 -13.586 1 98.5 278 LEU B O 1
ATOM 4498 N N . ILE B 1 279 ? 8.359 -24.594 -14.828 1 98.88 279 ILE B N 1
ATOM 4499 C CA . ILE B 1 279 ? 7.953 -23.797 -13.68 1 98.88 279 ILE B CA 1
ATOM 4500 C C . ILE B 1 279 ? 6.441 -23.891 -13.492 1 98.88 279 ILE B C 1
ATOM 4502 O O . ILE B 1 279 ? 5.684 -23.266 -14.234 1 98.88 279 ILE B O 1
ATOM 4506 N N . SER B 1 280 ? 5.988 -24.609 -12.562 1 98.94 280 SER B N 1
ATOM 4507 C CA . SER B 1 280 ? 4.578 -24.906 -12.336 1 98.94 280 SER B CA 1
ATOM 4508 C C . SER B 1 280 ? 4.199 -24.688 -10.875 1 98.94 280 SER B C 1
ATOM 4510 O O . SER B 1 280 ? 5.027 -24.875 -9.977 1 98.94 280 SER B O 1
ATOM 4512 N N . SER B 1 281 ? 2.955 -24.266 -10.656 1 98.94 281 SER B N 1
ATOM 4513 C CA . SER B 1 281 ? 2.457 -24.047 -9.305 1 98.94 281 SER B CA 1
ATOM 4514 C C . SER B 1 281 ? 2.16 -25.359 -8.602 1 98.94 281 SER B C 1
ATOM 4516 O O . SER B 1 281 ? 1.636 -26.297 -9.219 1 98.94 281 SER B O 1
ATOM 4518 N N . PHE B 1 282 ? 2.477 -25.5 -7.375 1 98.94 282 PHE B N 1
ATOM 4519 C CA . PHE B 1 282 ? 2.258 -26.625 -6.48 1 98.94 282 PHE B CA 1
ATOM 4520 C C . PHE B 1 282 ? 1.871 -26.141 -5.09 1 98.94 282 PHE B C 1
ATOM 4522 O O . PHE B 1 282 ? 2.145 -25 -4.723 1 98.94 282 PHE B O 1
ATOM 4529 N N . PRO B 1 283 ? 1.138 -27 -4.316 1 98.88 283 PRO B N 1
ATOM 4530 C CA . PRO B 1 283 ? 1.186 -26.75 -2.875 1 98.88 283 PRO B CA 1
ATOM 4531 C C . PRO B 1 283 ? 2.584 -26.938 -2.289 1 98.88 283 PRO B C 1
ATOM 4533 O O . PRO B 1 283 ? 3.229 -27.953 -2.533 1 98.88 283 PRO B O 1
ATOM 4536 N N . VAL B 1 284 ? 3.051 -26 -1.564 1 98.94 284 VAL B N 1
ATOM 4537 C CA . VAL B 1 284 ? 4.398 -26.078 -1.007 1 98.94 284 VAL B CA 1
ATOM 4538 C C . VAL B 1 284 ? 4.371 -25.672 0.466 1 98.94 284 VAL B C 1
ATOM 4540 O O . VAL B 1 284 ? 3.502 -24.922 0.894 1 98.94 284 VAL B O 1
ATOM 4543 N N . THR B 1 285 ? 5.254 -26.203 1.22 1 98.81 285 THR B N 1
ATOM 4544 C CA . THR B 1 285 ? 5.625 -25.688 2.535 1 98.81 285 THR B CA 1
ATOM 4545 C C . THR B 1 285 ? 7.02 -25.062 2.502 1 98.81 285 THR B C 1
ATOM 4547 O O . THR B 1 285 ? 7.871 -25.484 1.715 1 98.81 285 THR B O 1
ATOM 4550 N N . ILE B 1 286 ? 7.203 -24.031 3.176 1 98.69 286 ILE B N 1
ATOM 4551 C CA . ILE B 1 286 ? 8.484 -23.344 3.273 1 98.69 286 ILE B CA 1
ATOM 4552 C C . ILE B 1 286 ? 8.953 -23.328 4.727 1 98.69 286 ILE B C 1
ATOM 4554 O O . ILE B 1 286 ? 8.188 -22.969 5.629 1 98.69 286 ILE B O 1
ATOM 4558 N N . THR B 1 287 ? 10.125 -23.734 5.02 1 98.25 287 THR B N 1
ATOM 4559 C CA . THR B 1 287 ? 10.766 -23.672 6.332 1 98.25 287 THR B CA 1
ATOM 4560 C C . THR B 1 287 ? 12.109 -22.969 6.246 1 98.25 287 THR B C 1
ATOM 4562 O O . THR B 1 287 ? 13.07 -23.5 5.676 1 98.25 287 THR B O 1
ATOM 4565 N N . ASN B 1 288 ? 12.203 -21.797 6.758 1 96.88 288 ASN B N 1
ATOM 4566 C CA . ASN B 1 288 ? 13.422 -21 6.742 1 96.88 288 ASN B CA 1
ATOM 4567 C C . ASN B 1 288 ? 13.984 -20.859 5.328 1 96.88 288 ASN B C 1
ATOM 4569 O O . ASN B 1 288 ? 15.164 -21.141 5.094 1 96.88 288 ASN B O 1
ATOM 4573 N N . GLY B 1 289 ? 13.094 -20.625 4.426 1 97.12 289 GLY B N 1
ATOM 4574 C CA . GLY B 1 289 ? 13.5 -20.328 3.062 1 97.12 289 GLY B CA 1
ATOM 4575 C C . GLY B 1 289 ? 13.586 -21.547 2.178 1 97.12 289 GLY B C 1
ATOM 4576 O O . GLY B 1 289 ? 13.734 -21.438 0.959 1 97.12 289 GLY B O 1
ATOM 4577 N N . LYS B 1 290 ? 13.508 -22.703 2.742 1 97.62 290 LYS B N 1
ATOM 4578 C CA . LYS B 1 290 ? 13.547 -23.922 1.95 1 97.62 290 LYS B CA 1
ATOM 4579 C C . LYS B 1 290 ? 12.148 -24.328 1.495 1 97.62 290 LYS B C 1
ATOM 4581 O O . LYS B 1 290 ? 11.273 -24.594 2.322 1 97.62 290 LYS B O 1
ATOM 4586 N N . VAL B 1 291 ? 11.945 -24.438 0.195 1 98.56 291 VAL B N 1
ATOM 4587 C CA . VAL B 1 291 ? 10.648 -24.75 -0.4 1 98.56 291 VAL B CA 1
ATOM 4588 C C . VAL B 1 291 ? 10.555 -26.234 -0.712 1 98.56 291 VAL B C 1
ATOM 4590 O O . VAL B 1 291 ? 11.453 -26.797 -1.342 1 98.56 291 VAL B O 1
ATOM 4593 N N . GLU B 1 292 ? 9.477 -26.812 -0.279 1 98.62 292 GLU B N 1
ATOM 4594 C CA . GLU B 1 292 ? 9.227 -28.234 -0.566 1 98.62 292 GLU B CA 1
ATOM 4595 C C . GLU B 1 292 ? 7.812 -28.453 -1.094 1 98.62 292 GLU B C 1
ATOM 4597 O O . GLU B 1 292 ? 6.848 -27.938 -0.523 1 98.62 292 GLU B O 1
ATOM 4602 N N . ILE B 1 293 ? 7.711 -29.172 -2.193 1 98.81 293 ILE B N 1
ATOM 4603 C CA . ILE B 1 293 ? 6.395 -29.547 -2.703 1 98.81 293 ILE B CA 1
ATOM 4604 C C . ILE B 1 293 ? 5.73 -30.531 -1.735 1 98.81 293 ILE B C 1
ATOM 4606 O O . ILE B 1 293 ? 6.352 -31.5 -1.291 1 98.81 293 ILE B O 1
ATOM 4610 N N . VAL B 1 294 ? 4.496 -30.25 -1.359 1 98.81 294 VAL B N 1
ATOM 4611 C CA . VAL B 1 294 ? 3.74 -31.156 -0.508 1 98.81 294 VAL B CA 1
ATOM 4612 C C . VAL B 1 294 ? 3.555 -32.5 -1.221 1 98.81 294 VAL B C 1
ATOM 4614 O O . VAL B 1 294 ? 3.137 -32.531 -2.381 1 98.81 294 VAL B O 1
ATOM 4617 N N . GLN B 1 295 ? 3.854 -33.625 -0.597 1 98.56 295 GLN B N 1
ATOM 4618 C CA . GLN B 1 295 ? 3.771 -34.938 -1.202 1 98.56 295 GLN B CA 1
ATOM 4619 C C . GLN B 1 295 ? 2.57 -35.719 -0.668 1 98.56 295 GLN B C 1
ATOM 4621 O O . GLN B 1 295 ? 2.006 -35.344 0.368 1 98.56 295 GLN B O 1
ATOM 4626 N N . GLY B 1 296 ? 2.197 -36.688 -1.44 1 98.25 296 GLY B N 1
ATOM 4627 C CA . GLY B 1 296 ? 1.265 -37.688 -0.945 1 98.25 296 GLY B CA 1
ATOM 4628 C C . GLY B 1 296 ? -0.187 -37.25 -1.083 1 98.25 296 GLY B C 1
ATOM 4629 O O . GLY B 1 296 ? -1.069 -37.844 -0.446 1 98.25 296 GLY B O 1
ATOM 4630 N N . LEU B 1 297 ? -0.471 -36.25 -1.802 1 98.44 297 LEU B N 1
ATOM 4631 C CA . LEU B 1 297 ? -1.859 -35.875 -2.018 1 98.44 297 LEU B CA 1
ATOM 4632 C C . LEU B 1 297 ? -2.527 -36.781 -3.047 1 98.44 297 LEU B C 1
ATOM 4634 O O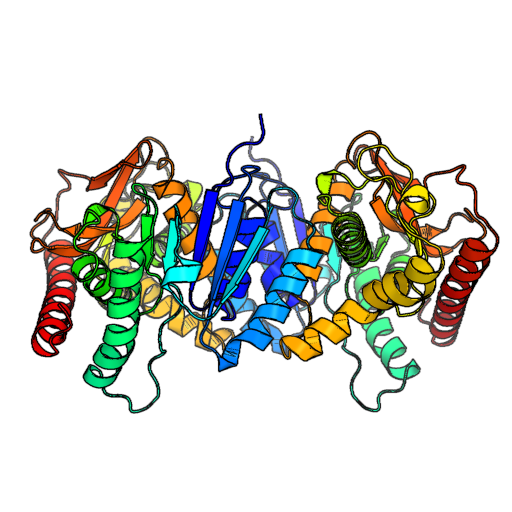 . LEU B 1 297 ? -1.961 -37.031 -4.109 1 98.44 297 LEU B O 1
ATOM 4638 N N . ASP B 1 298 ? -3.711 -37.281 -2.727 1 98.06 298 ASP B N 1
ATOM 4639 C CA . ASP B 1 298 ? -4.496 -38.031 -3.699 1 98.06 298 ASP B CA 1
ATOM 4640 C C . ASP B 1 298 ? -5.031 -37.125 -4.801 1 98.06 298 ASP B C 1
ATOM 4642 O O . ASP B 1 298 ? -5.555 -36.031 -4.516 1 98.06 298 ASP B O 1
ATOM 4646 N N . ILE B 1 299 ? -4.863 -37.531 -6.023 1 98.25 299 ILE B N 1
ATOM 4647 C CA . ILE B 1 299 ? -5.352 -36.781 -7.176 1 98.25 299 ILE B CA 1
ATOM 4648 C C . ILE B 1 299 ? -6.434 -37.594 -7.891 1 98.25 299 ILE B C 1
ATOM 4650 O O . ILE B 1 299 ? -6.148 -38.625 -8.492 1 98.25 299 ILE B O 1
ATOM 4654 N N . ASP B 1 300 ? -7.66 -37.156 -7.879 1 96.62 300 ASP B N 1
ATOM 4655 C CA . ASP B 1 300 ? -8.742 -37.844 -8.578 1 96.62 300 ASP B CA 1
ATOM 4656 C C . ASP B 1 300 ? -8.711 -37.531 -10.07 1 96.62 300 ASP B C 1
ATOM 4658 O O . ASP B 1 300 ? -7.848 -36.812 -10.547 1 96.62 300 ASP B O 1
ATOM 4662 N N . ASP B 1 301 ? -9.625 -38.156 -10.812 1 97.75 301 ASP B N 1
ATOM 4663 C CA . ASP B 1 301 ? -9.625 -38.031 -12.266 1 97.75 301 ASP B CA 1
ATOM 4664 C C . ASP B 1 301 ? -9.883 -36.625 -12.719 1 97.75 301 ASP B C 1
ATOM 4666 O O . ASP B 1 301 ? -9.289 -36.156 -13.688 1 97.75 301 ASP B O 1
ATOM 4670 N N . PHE B 1 302 ? -10.781 -35.969 -12.047 1 97.5 302 PHE B N 1
ATOM 4671 C CA . PHE B 1 302 ? -11.109 -34.594 -12.391 1 97.5 302 PHE B CA 1
ATOM 4672 C C . PHE B 1 302 ? -9.883 -33.688 -12.242 1 97.5 302 PHE B C 1
ATOM 4674 O O . PHE B 1 302 ? -9.531 -32.969 -13.164 1 97.5 302 PHE B O 1
ATOM 4681 N N . SER B 1 303 ? -9.25 -33.719 -11.117 1 98.19 303 SER B N 1
ATOM 4682 C CA . SER B 1 303 ? -8.055 -32.938 -10.844 1 98.19 303 SER B CA 1
ATOM 4683 C C . SER B 1 303 ? -6.918 -33.312 -11.789 1 98.19 303 SER B C 1
ATOM 4685 O O . SER B 1 303 ? -6.188 -32.438 -12.266 1 98.19 303 SER B O 1
ATOM 4687 N N . ARG B 1 304 ? -6.766 -34.625 -12.062 1 98.56 304 ARG B N 1
ATOM 4688 C CA . ARG B 1 304 ? -5.73 -35.094 -12.984 1 98.56 304 ARG B CA 1
ATOM 4689 C C . ARG B 1 304 ? -5.867 -34.406 -14.344 1 98.56 304 ARG B C 1
ATOM 4691 O O . ARG B 1 304 ? -4.887 -33.906 -14.906 1 98.56 304 ARG B O 1
ATOM 4698 N N . ALA B 1 305 ? -7.039 -34.406 -14.844 1 98.5 305 ALA B N 1
ATOM 4699 C CA . ALA B 1 305 ? -7.293 -33.812 -16.156 1 98.5 305 ALA B CA 1
ATOM 4700 C C . ALA B 1 305 ? -6.938 -32.312 -16.156 1 98.5 305 ALA B C 1
ATOM 4702 O O . ALA B 1 305 ? -6.363 -31.812 -17.109 1 98.5 305 ALA B O 1
ATOM 4703 N N . LYS B 1 306 ? -7.297 -31.578 -15.094 1 98.56 306 LYS B N 1
ATOM 4704 C CA . LYS B 1 306 ? -7.02 -30.156 -14.984 1 98.56 306 LYS B CA 1
ATOM 4705 C C . LYS B 1 306 ? -5.52 -29.891 -14.867 1 98.56 306 LYS B C 1
ATOM 4707 O O . LYS B 1 306 ? -4.988 -28.984 -15.516 1 98.56 306 LYS B O 1
ATOM 4712 N N . ILE B 1 307 ? -4.852 -30.656 -14.023 1 98.81 307 ILE B N 1
ATOM 4713 C CA . ILE B 1 307 ? -3.414 -30.516 -13.836 1 98.81 307 ILE B CA 1
ATOM 4714 C C . ILE B 1 307 ? -2.688 -30.781 -15.148 1 98.81 307 ILE B C 1
ATOM 4716 O O . ILE B 1 307 ? -1.81 -30.016 -15.547 1 98.81 307 ILE B O 1
ATOM 4720 N N . ASP B 1 308 ? -3.111 -31.812 -15.859 1 98.69 308 ASP B N 1
ATOM 4721 C CA . ASP B 1 308 ? -2.482 -32.188 -17.125 1 98.69 308 ASP B CA 1
ATOM 4722 C C . ASP B 1 308 ? -2.676 -31.094 -18.172 1 98.69 308 ASP B C 1
ATOM 4724 O O . ASP B 1 308 ? -1.759 -30.797 -18.938 1 98.69 308 ASP B O 1
ATOM 4728 N N . ALA B 1 309 ? -3.842 -30.547 -18.234 1 98.56 309 ALA B N 1
ATOM 4729 C CA . ALA B 1 309 ? -4.133 -29.5 -19.203 1 98.56 309 ALA B CA 1
ATOM 4730 C C . ALA B 1 309 ? -3.242 -28.281 -18.969 1 98.56 309 ALA B C 1
ATOM 4732 O O . ALA B 1 309 ? -2.73 -27.688 -19.938 1 98.56 309 ALA B O 1
ATOM 4733 N N . SER B 1 310 ? -3.098 -27.891 -17.719 1 98.56 310 SER B N 1
ATOM 4734 C CA . SER B 1 310 ? -2.275 -26.734 -17.406 1 98.56 310 SER B CA 1
ATOM 4735 C C . SER B 1 310 ? -0.797 -27.016 -17.641 1 98.56 310 SER B C 1
ATOM 4737 O O . SER B 1 310 ? -0.066 -26.172 -18.141 1 98.56 310 SER B O 1
ATOM 4739 N N . ALA B 1 311 ? -0.339 -28.219 -17.281 1 98.62 311 ALA B N 1
ATOM 4740 C CA . ALA B 1 311 ? 1.041 -28.625 -17.531 1 98.62 311 ALA B CA 1
ATOM 4741 C C . ALA B 1 311 ? 1.341 -28.656 -19.031 1 98.62 311 ALA B C 1
ATOM 4743 O O . ALA B 1 311 ? 2.439 -28.297 -19.453 1 98.62 311 ALA B O 1
ATOM 4744 N N . LYS B 1 312 ? 0.404 -29.125 -19.797 1 98.62 312 LYS B N 1
ATOM 4745 C CA . LYS B 1 312 ? 0.576 -29.156 -21.25 1 98.62 312 LYS B CA 1
ATOM 4746 C C . LYS B 1 312 ? 0.775 -27.75 -21.812 1 98.62 312 LYS B C 1
ATOM 4748 O O . LYS B 1 312 ? 1.63 -27.547 -22.672 1 98.62 312 LYS B O 1
ATOM 4753 N N . GLU B 1 313 ? -0.021 -26.781 -21.375 1 98 313 GLU B N 1
ATOM 4754 C CA . GLU B 1 313 ? 0.157 -25.406 -21.797 1 98 313 GLU B CA 1
ATOM 4755 C C . GLU B 1 313 ? 1.563 -24.906 -21.484 1 98 313 GLU B C 1
ATOM 4757 O O . GLU B 1 313 ? 2.205 -24.266 -22.312 1 98 313 GLU B O 1
ATOM 4762 N N . LEU B 1 314 ? 2.025 -25.188 -20.297 1 98.31 314 LEU B N 1
ATOM 4763 C CA . LEU B 1 314 ? 3.367 -24.797 -19.891 1 98.31 314 LEU B CA 1
ATOM 4764 C C . LEU B 1 314 ? 4.426 -25.453 -20.766 1 98.31 314 LEU B C 1
ATOM 4766 O O . LEU B 1 314 ? 5.41 -24.812 -21.141 1 98.31 314 LEU B O 1
ATOM 4770 N N . ALA B 1 315 ? 4.223 -26.703 -21.047 1 98.5 315 ALA B N 1
ATOM 4771 C CA . ALA B 1 315 ? 5.152 -27.422 -21.922 1 98.5 315 ALA B CA 1
ATOM 4772 C C . ALA B 1 315 ? 5.168 -26.828 -23.312 1 98.5 315 ALA B C 1
ATOM 4774 O O . ALA B 1 315 ? 6.23 -26.703 -23.938 1 98.5 315 ALA B O 1
ATOM 4775 N N . ASP B 1 316 ? 3.998 -26.516 -23.844 1 97.56 316 ASP B N 1
ATOM 4776 C CA . ASP B 1 316 ? 3.906 -25.875 -25.156 1 97.56 316 ASP B CA 1
ATOM 4777 C C . ASP B 1 316 ? 4.641 -24.547 -25.156 1 97.56 316 ASP B C 1
ATOM 4779 O O . ASP B 1 316 ? 5.32 -24.203 -26.141 1 97.56 316 ASP B O 1
ATOM 4783 N N . GLU B 1 317 ? 4.465 -23.75 -24.094 1 96.75 317 GLU B N 1
ATOM 4784 C CA . GLU B 1 317 ? 5.168 -22.484 -24 1 96.75 317 GLU B CA 1
ATOM 4785 C C . GLU B 1 317 ? 6.68 -22.688 -23.938 1 96.75 317 GLU B C 1
ATOM 4787 O O . GLU B 1 317 ? 7.441 -21.953 -24.562 1 96.75 317 GLU B O 1
ATOM 4792 N N . ARG B 1 318 ? 7.117 -23.656 -23.125 1 97.62 318 ARG B N 1
ATOM 4793 C CA . ARG B 1 318 ? 8.531 -24 -23.031 1 97.62 318 ARG B CA 1
ATOM 4794 C C . ARG B 1 318 ? 9.094 -24.344 -24.406 1 97.62 318 ARG B C 1
ATOM 4796 O O . ARG B 1 318 ? 10.164 -23.859 -24.797 1 97.62 318 ARG B O 1
ATOM 4803 N N . ASP B 1 319 ? 8.383 -25.141 -25.141 1 97.69 319 ASP B N 1
ATOM 4804 C CA . ASP B 1 319 ? 8.836 -25.547 -26.469 1 97.69 319 ASP B CA 1
ATOM 4805 C C . ASP B 1 319 ? 8.922 -24.344 -27.422 1 97.69 319 ASP B C 1
ATOM 4807 O O . ASP B 1 319 ? 9.844 -24.234 -28.219 1 97.69 319 ASP B O 1
ATOM 4811 N N . ALA B 1 320 ? 7.934 -23.484 -27.328 1 96.62 320 ALA B N 1
ATOM 4812 C CA . ALA B 1 320 ? 7.926 -22.281 -28.156 1 96.62 320 ALA B CA 1
ATOM 4813 C C . ALA B 1 320 ? 9.148 -21.422 -27.859 1 96.62 320 ALA B C 1
ATOM 4815 O O . ALA B 1 320 ? 9.789 -20.906 -28.797 1 96.62 320 ALA B O 1
ATOM 4816 N N . VAL B 1 321 ? 9.477 -21.219 -26.562 1 97.31 321 VAL B N 1
ATOM 4817 C CA . VAL B 1 321 ? 10.594 -20.328 -26.25 1 97.31 321 VAL B CA 1
ATOM 4818 C C . VAL B 1 321 ? 11.914 -21.031 -26.562 1 97.31 321 VAL B C 1
ATOM 4820 O O . VAL B 1 321 ? 12.914 -20.375 -26.875 1 97.31 321 VAL B O 1
ATOM 4823 N N . LYS B 1 322 ? 11.977 -22.344 -26.5 1 97.44 322 LYS B N 1
ATOM 4824 C CA . LYS B 1 322 ? 13.141 -23.109 -26.938 1 97.44 322 LYS B CA 1
ATOM 4825 C C . LYS B 1 322 ? 13.375 -22.922 -28.438 1 97.44 322 LYS B C 1
ATOM 4827 O O . LYS B 1 322 ? 14.508 -22.703 -28.875 1 97.44 322 LYS B O 1
ATOM 4832 N N . GLU B 1 323 ? 12.359 -22.984 -29.188 1 97 323 GLU B N 1
ATOM 4833 C CA . GLU B 1 323 ? 12.438 -22.781 -30.625 1 97 323 GLU B CA 1
ATOM 4834 C C . GLU B 1 323 ? 12.938 -21.391 -30.969 1 97 323 GLU B C 1
ATOM 4836 O O . GLU B 1 323 ? 13.625 -21.188 -31.969 1 97 323 GLU B O 1
ATOM 4841 N N . LEU B 1 324 ? 12.555 -20.422 -30.156 1 96.06 324 LEU B N 1
ATOM 4842 C CA . LEU B 1 324 ? 12.945 -19.031 -30.359 1 96.06 324 LEU B CA 1
ATOM 4843 C C . LEU B 1 324 ? 14.375 -18.797 -29.875 1 96.06 324 LEU B C 1
ATOM 4845 O O . LEU B 1 324 ? 14.914 -17.703 -30.016 1 96.06 324 LEU B O 1
ATOM 4849 N N . GLY B 1 325 ? 15.031 -19.812 -29.234 1 96.38 325 GLY B N 1
ATOM 4850 C CA . GLY B 1 325 ? 16.422 -19.734 -28.797 1 96.38 325 GLY B CA 1
ATOM 4851 C C . GLY B 1 325 ? 16.578 -18.984 -27.484 1 96.38 325 GLY B C 1
ATOM 4852 O O . GLY B 1 325 ? 17.641 -18.438 -27.203 1 96.38 325 GLY B O 1
ATOM 4853 N N . LEU B 1 326 ? 15.5 -18.938 -26.719 1 96.12 326 LEU B N 1
ATOM 4854 C CA . LEU B 1 326 ? 15.516 -18.156 -25.484 1 96.12 326 LEU B CA 1
ATOM 4855 C C . LEU B 1 326 ? 15.938 -19 -24.297 1 96.12 326 LEU B C 1
ATOM 4857 O O . LEU B 1 326 ? 16.281 -18.484 -23.234 1 96.12 326 LEU B O 1
ATOM 4861 N N . ILE B 1 327 ? 15.875 -20.328 -24.484 1 96.56 327 ILE B N 1
ATOM 4862 C CA . ILE B 1 327 ? 16.328 -21.266 -23.453 1 96.56 327 ILE B CA 1
ATOM 4863 C C . ILE B 1 327 ? 17.062 -22.438 -24.109 1 96.56 327 ILE B C 1
ATOM 4865 O O . ILE B 1 327 ? 16.891 -22.688 -25.297 1 96.56 327 ILE B O 1
#

InterPro domains:
  IPR001236 Lactate/malate dehydrogenase, N-terminal [PF00056] (6-150)
  IPR001252 Malate dehydrogenase, active site [PS00068] (155-167)
  IPR001557 L-lactate/malate dehydrogenase [PIRSF000102] (4-322)
  IPR010945 Malate dehydrogenase, type 2 [MF_01517] (2-325)
  IPR010945 Malate dehydrogenase, type 2 [PTHR23382] (5-320)
  IPR010945 Malate dehydrogenase, type 2 [TIGR01759] (4-321)
  IPR015955 Lactate dehydrogenase/glycoside hydrolase, family 4, C-terminal [G3DSA:3.90.110.10] (155-327)
  IPR015955 Lactate dehydrogenase/glycoside hydrolase, family 4, C-terminal [SSF56327] (156-323)
  IPR022383 Lactate/malate dehydrogenase, C-terminal [PF02866] (156-323)
  IPR036291 NAD(P)-binding domain superfamily [SSF51735] (3-153)

Sequence (654 aa):
MTQTPVKIAVTGAAGQICYSLLFRIASGSLLGDTPIELRLLEITPALKALEGVVMELDDCAFGNLVNIEIGDDPKKVFDGVNAAFLVGAMPRKAGMERSDLLTKNGAIFTAQGKALNDVAADDVRVLVTGNPANTNALIAATNAVDIPNNHFAALTRLDHNRAKTQLARKTGKTVNDVRHMTIWGNHSSTQYPDVFHAEVAGQKATNLVNEAWIENEFIPTVAKRGAAIIDARGASSAASAANATVECMRDWMGSTPEGDWVSMAIPSDGSYGVPEGLISSFPVTITNGKVEIVQGLDIDDFSRAKIDASAKELADERDAVKELGLIMTQTPVKIAVTGAAGQICYSLLFRIASGSLLGDTPIELRLLEITPALKALEGVVMELDDCAFGNLVNIEIGDDPKKVFDGVNAAFLVGAMPRKAGMERSDLLTKNGAIFTAQGKALNDVAADDVRVLVTGNPANTNALIAATNAVDIPNNHFAALTRLDHNRAKTQLARKTGKTVNDVRHMTIWGNHSSTQYPDVFHAEVAGQKATNLVNEAWIENEFIPTVAKRGAAIIDARGASSAASAANATVECMRDWMGSTPEGDWVSMAIPSDGSYGVPEGLISSFPVTITNGKVEIVQGLDIDDFSRAKIDASAKELADERDAVKELGLI

Secondary structure (DSSP, 8-state):
--PPPEEEEEESTTSHHHHHHHHHIIIIITTTT--EEEEEE--GGGHHHHHHHHHHHHHHT-TTEEEEEEES-HHHHTTT-SEEEE---PPPPTT--HHHHHHHHHHHHHHHHHHHHHHS-TT-EEEE-SSSHHHHHHHHHHT-TTS-GGGEEE--HHHHHHHHHHHHHHTT--GGGEES-EEEB-SSTT-EEE-TT-EETTEEGGGTS-HHHIIIIIHHHHHTHHHHHHHHHSS--HHHHHHHHHHHHHHHHS-PPTT--EEEEEE--SGGGPPTT-EEEEEEEEETTEEEE-------HHHHHHHHHHHHHHHHHHHHHHHTT--/--PPPEEEEEESTTSHHHHHHHHHIIIIITTTT--EEEEEE--GGGHHHHHHHHHHHHHHT-TTEEEEEEES-HHHHTTT-SEEEE---PPPPTT--HHHHHHHHHHHHHHHHHHHHHHS-TT-EEEE-SSSHHHHHHHHHHT-TTS-GGGEEE--HHHHHHHHHHHHHHTT--GGGEES-EEEB-SSTT-EEE-TT-EETTEEGGGTS-HHHIIIIIHHHHHTHHHHHHHHHSS--HHHHHHHHHHHHHHHHS-PPTT--EEEEEE--SGGGPPTT-EEEEEEEEETTEEEE-------HHHHHHHHHHHHHHHHHHHHHHHTT--

Organism: Cutibacterium acnes (strain DSM 16379 / KPA171202) (NCBI:txid267747)

Nearest PDB structures (foldseek):
  1y7t-assembly1_A  TM=9.892E-01  e=3.527E-50  Thermus thermophilus
  1wzi-assembly1_B  TM=9.890E-01  e=2.638E-49  Thermus thermophilus
  1bmd-assembly1_B  TM=9.898E-01  e=1.176E-48  Thermus thermophilus
  1bdm-assembly1_B  TM=9.898E-01  e=1.863E-48  Thermus thermophilus
  1b8p-assembly1_A  TM=9.847E-01  e=6.541E-45  Aquaspirillum arcticum